Protein AF-F9EQH2-F1 (afdb_monomer)

pLDDT: mean 78.36, std 16.49, range [31.23, 98.19]

Nearest PDB structures (foldseek):
  2qlc-assembly5_E  TM=8.816E-01  e=2.006E-07  Chlorobaculum tepidum TLS
  6t76-assembly1_A  TM=4.252E-01  e=3.248E+00  Nostoc sp. PCC 7120 = FACHB-418
  5vfq-assembly1_Z  TM=2.505E-01  e=9.097E-01  Homo sapiens
  4pui-assembly2_B  TM=4.093E-01  e=9.823E+00  Arabidopsis thaliana

Secondary structure (DSSP, 8-state):
-HHHHHHHTT-GGGHHHHHHHHHHHS---------B--SHHHHHHHHHTT----SSEEEEEEE-TT-BEEEEEEEETTS-HHHHHHHH--TT--EEEEEEESS-GGGTT-HHHHHHHTT-EEEEEEEEEE-SSSS-EEEEEEETTEEEEEEEE--S-SSPPPPS-----TTTT-TT-GGGSTTHHHHHHHHHHHHHTT-BTTTTHHHHHHHHHHHHTT-SS-EEEEEEE-TTSBEEEEEEEEE--SS-----GGGGHHHHT-TT--EEEEEEE-TT---PPPHHHHHHHHHHHHHHHHTT-EEEEEEEEETTEEEEGGGT-HHHHHHHHHHHHHHHHTT-EETTT--B---PPPTT---EEEEHHHHHHTTPPBPTTPPPEEEEEEEEETTEEEEEEEEEEEGGGB---HHHHTTPPPPPP-----SSGGGSSS----

Foldseek 3Di:
DVVLVCVVVVPPVCVVVVVVLVVLLPLDPPPVVFQADPDPVSVVVVCLVFPADDQQKKWKFFAAPRRTGQWIDIDGQPDPLVVVCVRRDDLRGAEMEIEHAPDCPPPDCGNVVVCVVVRHHHPWYWHWFQDPVALWIWTFTDDPNDGPDIDIGHDPHRTRDHDDGDGPPPPPDDPPPCLPDPCSLVVLLVSLQVVQAFDAVQPCVSVNQSSLQSNAASDSWKWKKKQFAFPLRGGHGIDTQFIGGQPDTPRDLVSCVVVLPDPRTQAIEIEMEHNSQDQDDDPVNVVSVVVNQVVSVVSNHHHQWYWYHYSSTIDICLVPPPVNVVSSVVSVLCNQQQLADAQLPLEGWSFGADPVNARYKHFPVVCVVVVWDFAPPWDWDWIWDWDADPNDIDIDITIITGCVRIDDDPVNSVSTDHHDDPDPPPPPVVVVPDDDDD

Sequence (438 aa):
EELYQLVKNRDPSVKELLNYFKYAIKEKDISENKIKLASSKQIAEYLEKGNLPDKENISILILDSKLHILKDIQVHKNTPFPEVFKEFYSPKAVSYVATSAKENEFEKGNIRYKLDTLGYLCMSNFDVYSDRNSQNVVFEDIRNGMIEDTIKIDTTSSFLKPRKEKIINYELENKNDLVKMEGFDEFTKYITEKELVGLNVIKDEKKIKQLLKIGNQELNYENFKILKYDKGYNISKIVTIGQGGVNYAKVDPKHIYPHLLDEKLKGVILCHNHPSGSVSPSREDNLLTDAINKRAAFFNKEVLDHLIVGKEGVYKYSENDLIFMEEIRKAKEYLETHKTYNCLTGEPINIQNHSSGENRWIGKKDVERCGIEKIEGAKETIGEITYIENNKLYQKSVIYYNISDLKITKEMEQKFVPMKKREKTQEIEKSRGQGIGD

InterPro domains:
  IPR001405 Uncharacterised protein family UPF0758 [PTHR30471] (179-320)
  IPR020891 Uncharacterised protein family UPF0758, conserved site [PS01302] (272-277)
  IPR025657 RadC-like JAB domain [PF04002] (203-319)
  IPR037518 MPN domain [PS50249] (201-323)

Mean predicted aligned error: 16.01 Å

Radius of gyration: 31.52 Å; Cα contacts (8 Å, |Δi|>4): 755; chains: 1; bounding box: 94×51×91 Å

Structure (mmCIF, N/CA/C/O backbone):
data_AF-F9EQH2-F1
#
_entry.id   AF-F9EQH2-F1
#
loop_
_atom_site.group_PDB
_atom_site.id
_atom_site.type_symbol
_atom_site.label_atom_id
_atom_site.label_alt_id
_atom_site.label_comp_id
_atom_site.label_a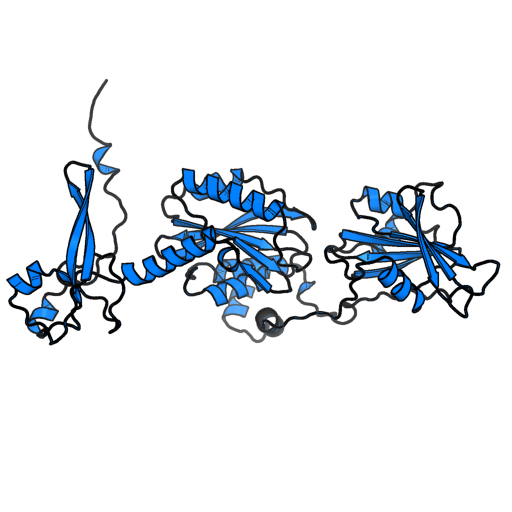sym_id
_atom_site.label_entity_id
_atom_site.label_seq_id
_atom_site.pdbx_PDB_ins_code
_atom_site.Cartn_x
_atom_site.Cartn_y
_atom_site.Cartn_z
_atom_site.occupancy
_atom_site.B_iso_or_equiv
_atom_site.auth_seq_id
_atom_site.auth_comp_id
_atom_site.auth_asym_id
_atom_site.auth_atom_id
_atom_site.pdbx_PDB_model_num
ATOM 1 N N . GLU A 1 1 ? 2.047 -22.766 -0.416 1.00 84.69 1 GLU A N 1
ATOM 2 C CA . GLU A 1 1 ? 1.665 -23.107 0.974 1.00 84.69 1 GLU A CA 1
ATOM 3 C C . GLU A 1 1 ? 2.797 -23.786 1.736 1.00 84.69 1 GLU A C 1
ATOM 5 O O . GLU A 1 1 ? 3.209 -23.253 2.753 1.00 84.69 1 GLU A O 1
ATOM 10 N N . GLU A 1 2 ? 3.360 -24.891 1.244 1.00 90.50 2 GLU A N 1
ATOM 11 C CA . GLU A 1 2 ? 4.506 -25.560 1.890 1.00 90.50 2 GLU A CA 1
ATOM 12 C C . GLU A 1 2 ? 5.681 -24.603 2.161 1.00 90.50 2 GLU A C 1
ATOM 14 O O . GLU A 1 2 ? 6.113 -24.461 3.303 1.00 90.50 2 GLU A O 1
ATOM 19 N N . LEU A 1 3 ? 6.098 -23.828 1.151 1.00 89.06 3 LEU A N 1
ATOM 20 C CA . LEU A 1 3 ? 7.135 -22.802 1.312 1.00 89.06 3 LEU A CA 1
ATOM 21 C C . LEU A 1 3 ? 6.769 -21.732 2.361 1.00 89.06 3 LEU A C 1
ATOM 23 O O . LEU A 1 3 ? 7.638 -21.244 3.080 1.00 89.06 3 LEU A O 1
ATOM 27 N N . TYR A 1 4 ? 5.480 -21.399 2.508 1.00 90.44 4 TYR A N 1
ATOM 28 C CA . TYR A 1 4 ? 5.020 -20.479 3.554 1.00 90.44 4 TYR A CA 1
ATOM 29 C C . TYR A 1 4 ? 5.198 -21.093 4.948 1.00 90.44 4 TYR A C 1
ATOM 31 O O . TYR A 1 4 ? 5.685 -20.412 5.850 1.00 90.44 4 TYR A O 1
ATOM 39 N N . GLN A 1 5 ? 4.885 -22.381 5.120 1.00 91.19 5 GLN A N 1
ATOM 40 C CA . GLN A 1 5 ? 5.104 -23.082 6.389 1.00 91.19 5 GLN A CA 1
ATOM 41 C C . GLN A 1 5 ? 6.594 -23.159 6.747 1.00 91.19 5 GLN A C 1
ATOM 43 O O . GLN A 1 5 ? 6.951 -22.900 7.895 1.00 91.19 5 GLN A O 1
ATOM 48 N N . LEU A 1 6 ? 7.475 -23.415 5.773 1.00 92.31 6 LEU A N 1
ATOM 49 C CA . LEU A 1 6 ? 8.930 -23.398 5.984 1.00 92.31 6 LEU A CA 1
ATOM 50 C C . LEU A 1 6 ? 9.423 -22.020 6.451 1.00 92.31 6 LEU A C 1
ATOM 52 O O . LEU A 1 6 ? 10.154 -21.923 7.437 1.00 92.31 6 LEU A O 1
ATOM 56 N N . VAL A 1 7 ? 8.971 -20.940 5.802 1.00 87.75 7 VAL A N 1
ATOM 57 C CA . VAL A 1 7 ? 9.297 -19.561 6.211 1.00 87.75 7 VAL A CA 1
ATOM 58 C C . VAL A 1 7 ? 8.781 -19.260 7.616 1.00 87.75 7 VAL A C 1
ATOM 60 O O . VAL A 1 7 ? 9.524 -18.729 8.446 1.00 87.75 7 VAL A O 1
ATOM 63 N N . LYS A 1 8 ? 7.532 -19.629 7.913 1.00 87.31 8 LYS A N 1
ATOM 64 C CA . LYS A 1 8 ? 6.900 -19.408 9.220 1.00 87.31 8 LYS A CA 1
ATOM 65 C C . LYS A 1 8 ? 7.630 -20.140 10.345 1.00 87.31 8 LYS A C 1
ATOM 67 O O . LYS A 1 8 ? 7.852 -19.563 11.409 1.00 87.31 8 LYS A O 1
ATOM 72 N N . ASN A 1 9 ? 8.063 -21.369 10.080 1.00 90.50 9 ASN A N 1
ATOM 73 C CA . ASN A 1 9 ? 8.816 -22.202 11.017 1.00 90.50 9 ASN A CA 1
ATOM 74 C C . ASN A 1 9 ? 10.314 -21.860 11.059 1.00 90.50 9 ASN A C 1
ATOM 76 O O . ASN A 1 9 ? 11.048 -22.440 11.854 1.00 90.50 9 ASN A O 1
ATOM 80 N N . ARG A 1 10 ? 10.761 -20.890 10.246 1.00 86.69 10 ARG A N 1
ATOM 81 C CA . ARG A 1 10 ? 12.164 -20.473 10.106 1.00 86.69 10 ARG A CA 1
ATOM 82 C C . ARG A 1 10 ? 13.095 -21.637 9.759 1.00 86.69 10 ARG A C 1
ATOM 84 O O . ARG A 1 10 ? 14.193 -21.737 10.307 1.00 86.69 10 ARG A O 1
ATOM 91 N N . ASP A 1 11 ? 12.643 -22.503 8.859 1.00 93.75 11 ASP A N 1
ATOM 92 C CA . ASP A 1 11 ? 13.391 -23.684 8.446 1.00 93.75 11 ASP A CA 1
ATOM 93 C C . ASP A 1 11 ? 14.763 -23.296 7.841 1.00 93.75 11 ASP A C 1
ATOM 95 O O . ASP A 1 11 ? 14.849 -22.324 7.078 1.00 93.75 11 ASP A O 1
ATOM 99 N N . PRO A 1 12 ? 15.858 -24.017 8.155 1.00 88.50 12 PRO A N 1
ATOM 100 C CA . PRO A 1 12 ? 17.179 -23.726 7.597 1.00 88.50 12 PRO A CA 1
ATOM 101 C C . PRO A 1 12 ? 17.237 -23.732 6.063 1.00 88.50 12 PRO A C 1
ATOM 103 O O . PRO A 1 12 ? 18.046 -22.994 5.495 1.00 88.50 12 PRO A O 1
ATOM 106 N N . SER A 1 13 ? 16.383 -24.512 5.391 1.00 89.75 13 SER A N 1
ATOM 107 C CA . SER A 1 13 ? 16.315 -24.594 3.922 1.00 89.75 13 SER A CA 1
ATOM 108 C C . SER A 1 13 ? 15.907 -23.277 3.255 1.00 89.75 13 SER A C 1
ATOM 110 O O . SER A 1 13 ? 16.295 -23.024 2.119 1.00 89.75 13 SER A O 1
ATOM 112 N N . VAL A 1 14 ? 15.197 -22.393 3.968 1.00 87.38 14 VAL A N 1
ATOM 113 C CA . VAL A 1 14 ? 14.729 -21.090 3.456 1.00 87.38 14 VAL A CA 1
ATOM 114 C C . VAL A 1 14 ? 15.528 -19.909 4.016 1.00 87.38 14 VAL A C 1
ATOM 116 O O . VAL A 1 14 ? 15.074 -18.762 4.000 1.00 87.38 14 VAL A O 1
ATOM 119 N N . LYS A 1 15 ? 16.739 -20.159 4.528 1.00 80.06 15 LYS A N 1
ATOM 120 C CA . LYS A 1 15 ? 17.591 -19.141 5.166 1.00 80.06 15 LYS A CA 1
ATOM 121 C C . LYS A 1 15 ? 17.845 -17.920 4.280 1.00 80.06 15 LYS A C 1
ATOM 123 O O . LYS A 1 15 ? 17.862 -16.800 4.788 1.00 80.06 15 LYS A O 1
ATOM 128 N N . GLU A 1 16 ? 18.042 -18.121 2.982 1.00 78.38 16 GLU A N 1
ATOM 129 C CA . GLU A 1 16 ? 18.294 -17.034 2.031 1.00 78.38 16 GLU A CA 1
ATOM 130 C C . GLU A 1 16 ? 17.077 -16.106 1.903 1.00 78.38 16 GLU A C 1
ATOM 132 O O . GLU A 1 16 ? 17.196 -14.890 2.044 1.00 78.38 16 GLU A O 1
ATOM 137 N N . LEU A 1 17 ? 15.883 -16.686 1.786 1.00 83.00 17 LEU A N 1
ATOM 138 C CA . LEU A 1 17 ? 14.613 -15.966 1.732 1.00 83.00 17 LEU A CA 1
ATOM 139 C C . LEU A 1 17 ? 14.307 -15.220 3.044 1.00 83.00 17 LEU A C 1
ATOM 141 O O . LEU A 1 17 ? 13.863 -14.073 3.033 1.00 83.00 17 LEU A O 1
ATOM 145 N N . LEU A 1 18 ? 14.623 -15.820 4.197 1.00 80.44 18 LEU A N 1
ATOM 146 C CA . LEU A 1 18 ? 14.528 -15.143 5.498 1.00 80.44 18 LEU A CA 1
ATOM 147 C C . LEU A 1 18 ? 15.495 -13.957 5.605 1.00 80.44 18 LEU A C 1
ATOM 149 O O . LEU A 1 18 ? 15.169 -12.945 6.231 1.00 80.44 18 LEU A O 1
ATOM 153 N N . ASN A 1 19 ? 16.689 -14.075 5.021 1.00 75.94 19 ASN A N 1
ATOM 154 C CA . ASN A 1 19 ? 17.643 -12.974 4.955 1.00 75.94 19 ASN A CA 1
ATOM 155 C C . ASN A 1 19 ? 17.144 -11.864 4.028 1.00 75.94 19 ASN A C 1
ATOM 157 O O . ASN A 1 19 ? 17.249 -10.699 4.411 1.00 75.94 19 ASN A O 1
ATOM 161 N N . TYR A 1 20 ? 16.537 -12.211 2.888 1.00 80.12 20 TYR A N 1
ATOM 162 C CA . TYR A 1 20 ? 15.863 -11.242 2.027 1.00 80.12 20 TYR A CA 1
ATOM 163 C C . TYR A 1 20 ? 14.779 -10.485 2.795 1.00 80.12 20 TYR A C 1
ATOM 165 O O . TYR A 1 20 ? 14.802 -9.260 2.805 1.00 80.12 20 TYR A O 1
ATOM 173 N N . PHE A 1 21 ? 13.888 -11.165 3.526 1.00 78.56 21 PHE A N 1
ATOM 174 C CA . PHE A 1 21 ? 12.864 -10.462 4.306 1.00 78.56 21 PHE A CA 1
ATOM 175 C C . PHE A 1 21 ? 13.478 -9.523 5.343 1.00 78.56 21 PHE A C 1
ATOM 177 O O . PHE A 1 21 ? 13.057 -8.377 5.450 1.00 78.56 21 PHE A O 1
ATOM 184 N N . LYS A 1 22 ? 14.527 -9.941 6.061 1.00 71.31 22 LYS A N 1
ATOM 185 C CA . LYS A 1 22 ? 15.245 -9.052 6.995 1.00 71.31 22 LYS A CA 1
ATOM 186 C C . LYS A 1 22 ? 15.863 -7.839 6.300 1.00 71.31 22 LYS A C 1
ATOM 188 O O . LYS A 1 22 ? 15.909 -6.766 6.896 1.00 71.31 22 LYS A O 1
ATOM 193 N N . TYR A 1 23 ? 16.371 -8.016 5.086 1.00 68.06 23 TYR A N 1
ATOM 194 C CA . TYR A 1 23 ? 16.925 -6.944 4.269 1.00 68.06 23 TYR A CA 1
ATOM 195 C C . TYR A 1 23 ? 15.829 -5.990 3.783 1.00 68.06 23 TYR A C 1
ATOM 197 O O . TYR A 1 23 ? 15.916 -4.800 4.059 1.00 68.06 23 TYR A O 1
ATOM 205 N N . ALA A 1 24 ? 14.758 -6.514 3.185 1.00 66.38 24 ALA A N 1
ATOM 206 C CA . ALA A 1 24 ? 13.597 -5.755 2.722 1.00 66.38 24 ALA A CA 1
ATOM 207 C C . ALA A 1 24 ? 12.906 -4.967 3.853 1.00 66.38 24 ALA A C 1
ATOM 209 O O . ALA A 1 24 ? 12.340 -3.903 3.611 1.00 66.38 24 ALA A O 1
ATOM 210 N N . ILE A 1 25 ? 12.967 -5.482 5.088 1.00 61.97 25 ILE A N 1
ATOM 211 C CA . ILE A 1 25 ? 12.426 -4.851 6.303 1.00 61.97 25 ILE A CA 1
ATOM 212 C C . ILE A 1 25 ? 13.333 -3.744 6.850 1.00 61.97 25 ILE A C 1
ATOM 214 O O . ILE A 1 25 ? 12.833 -2.829 7.508 1.00 61.97 25 ILE A O 1
ATOM 218 N N . LYS A 1 26 ? 14.654 -3.802 6.634 1.00 56.91 26 LYS A N 1
ATOM 219 C CA . LYS A 1 2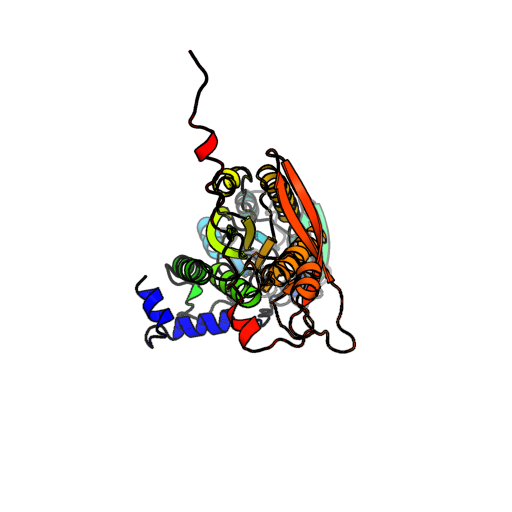6 ? 15.534 -2.708 7.059 1.00 56.91 26 LYS A CA 1
ATOM 220 C C . LYS A 1 26 ? 15.170 -1.483 6.222 1.00 56.91 26 LYS A C 1
ATOM 222 O O . LYS A 1 26 ? 15.470 -1.439 5.037 1.00 56.91 26 LYS A O 1
ATOM 227 N N . GLU A 1 27 ? 14.546 -0.492 6.863 1.00 47.72 27 GLU A N 1
ATOM 228 C CA . GLU A 1 27 ? 14.234 0.853 6.345 1.00 47.72 27 GLU A CA 1
ATOM 229 C C . GLU A 1 27 ? 15.502 1.664 6.014 1.00 47.72 27 GLU A C 1
ATOM 231 O O . GLU A 1 27 ? 15.629 2.831 6.372 1.00 47.72 27 GLU A O 1
ATOM 236 N N . LYS A 1 28 ? 16.500 1.050 5.381 1.00 39.03 28 LYS A N 1
ATOM 237 C CA . LYS A 1 28 ? 17.622 1.788 4.833 1.00 39.03 28 LYS A CA 1
ATOM 238 C C . LYS A 1 28 ? 17.3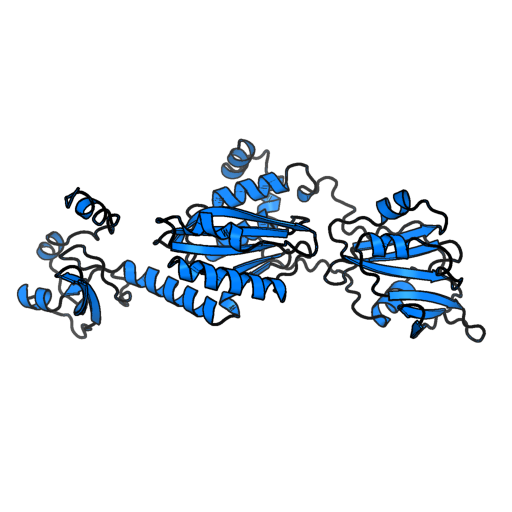11 2.106 3.389 1.00 39.03 28 LYS A C 1
ATOM 240 O O . LYS A 1 28 ? 17.121 1.194 2.589 1.00 39.03 28 LYS A O 1
ATOM 245 N N . ASP A 1 29 ? 17.303 3.407 3.112 1.00 39.97 29 ASP A N 1
ATOM 246 C CA . ASP A 1 29 ? 17.644 3.976 1.820 1.00 39.97 29 ASP A CA 1
ATOM 247 C C . ASP A 1 29 ? 18.804 3.182 1.243 1.00 39.97 29 ASP A C 1
ATOM 249 O O . ASP A 1 29 ? 19.972 3.348 1.601 1.00 39.97 29 ASP A O 1
ATOM 253 N N . ILE A 1 30 ? 18.462 2.292 0.331 1.00 42.34 30 ILE A N 1
ATOM 254 C CA . ILE A 1 30 ? 19.373 1.958 -0.734 1.00 42.34 30 ILE A CA 1
ATOM 255 C C . ILE A 1 30 ? 19.048 3.019 -1.764 1.00 42.34 30 ILE A C 1
ATOM 257 O O . ILE A 1 30 ? 18.376 2.771 -2.763 1.00 42.34 30 ILE A O 1
ATOM 261 N N . SER A 1 31 ? 19.528 4.235 -1.497 1.00 40.59 31 SER A N 1
ATOM 262 C CA . SER A 1 31 ? 19.995 5.055 -2.594 1.00 40.59 31 SER A CA 1
ATOM 263 C C . SER A 1 31 ? 21.130 4.237 -3.212 1.00 40.59 31 SER A C 1
ATOM 265 O O . SER A 1 31 ? 22.305 4.383 -2.872 1.00 40.59 31 SER A O 1
ATOM 267 N N . GLU A 1 32 ? 20.776 3.281 -4.073 1.00 46.69 32 GLU A N 1
ATOM 268 C CA . GLU A 1 32 ? 21.669 2.876 -5.143 1.00 46.69 32 GLU A CA 1
ATOM 269 C C . GLU A 1 32 ? 22.163 4.216 -5.693 1.00 46.69 32 GLU A C 1
ATOM 271 O O . GLU A 1 32 ? 21.334 5.083 -5.978 1.00 46.69 32 GLU A O 1
ATOM 276 N N . ASN A 1 33 ? 23.479 4.456 -5.678 1.00 46.72 33 ASN A N 1
ATOM 277 C CA . ASN A 1 33 ? 24.100 5.656 -6.242 1.00 46.72 33 ASN A CA 1
ATOM 278 C C . ASN A 1 33 ? 23.807 5.664 -7.750 1.00 46.72 33 ASN A C 1
ATOM 280 O O . ASN A 1 33 ? 24.670 5.352 -8.573 1.00 46.72 33 ASN A O 1
ATOM 284 N N . LYS A 1 34 ? 22.550 5.916 -8.101 1.00 59.28 34 LYS A N 1
ATOM 285 C CA . LYS A 1 34 ? 22.014 5.919 -9.441 1.00 59.28 34 LYS A CA 1
ATOM 286 C C . LYS A 1 34 ? 22.298 7.286 -10.000 1.00 59.28 34 LYS A C 1
ATOM 288 O O . LYS A 1 34 ? 21.930 8.309 -9.425 1.00 59.28 34 LYS A O 1
ATOM 293 N N . ILE A 1 35 ? 22.972 7.292 -11.134 1.00 68.31 35 ILE A N 1
ATOM 294 C CA . ILE A 1 35 ? 23.240 8.516 -11.866 1.00 68.31 35 ILE A CA 1
ATOM 295 C C . ILE A 1 35 ? 21.895 8.999 -12.411 1.00 68.31 35 ILE A C 1
ATOM 297 O O . ILE A 1 35 ? 21.304 8.344 -13.268 1.00 68.31 35 ILE A O 1
ATOM 301 N N . LYS A 1 36 ? 21.392 10.110 -11.865 1.00 80.50 36 LYS A N 1
ATOM 302 C CA . LYS A 1 36 ? 20.182 10.785 -12.339 1.00 80.50 36 LYS A CA 1
ATOM 303 C C . LYS A 1 36 ? 20.554 11.804 -13.411 1.00 80.50 36 LYS A C 1
ATOM 305 O O . LYS A 1 36 ? 21.340 12.713 -13.146 1.00 80.50 36 LYS A O 1
ATOM 310 N N . LEU A 1 37 ? 19.965 11.671 -14.592 1.00 81.19 37 LEU A N 1
ATOM 311 C CA . LEU A 1 37 ? 20.198 12.542 -15.741 1.00 81.19 37 LEU A CA 1
ATOM 312 C C . LEU A 1 37 ? 18.971 13.429 -15.985 1.00 81.19 37 LEU A C 1
ATOM 314 O O . LEU A 1 37 ? 18.091 13.090 -16.769 1.00 81.19 37 LEU A O 1
ATOM 318 N N . ALA A 1 38 ? 18.885 14.559 -15.279 1.00 78.19 38 ALA A N 1
ATOM 319 C CA . ALA A 1 38 ? 17.713 15.440 -15.303 1.00 78.19 38 ALA A CA 1
ATOM 320 C C . ALA A 1 38 ? 17.856 16.661 -16.229 1.00 78.19 38 ALA A C 1
ATOM 322 O O . ALA A 1 38 ? 16.900 17.417 -16.387 1.00 78.19 38 ALA A O 1
ATOM 323 N N . SER A 1 39 ? 19.031 16.881 -16.826 1.00 80.12 39 SER A N 1
ATOM 324 C CA . SER A 1 39 ? 19.267 17.983 -17.765 1.00 80.12 39 SER A CA 1
ATOM 325 C C . SER A 1 39 ? 20.188 17.578 -18.911 1.00 80.12 39 SER A C 1
ATOM 327 O O . SER A 1 39 ? 21.057 16.720 -18.738 1.00 80.12 39 SER A O 1
ATOM 329 N N . SER A 1 40 ? 20.045 18.254 -20.056 1.00 75.38 40 SER A N 1
ATOM 330 C CA . SER A 1 40 ? 20.904 18.075 -21.234 1.00 75.38 40 SER A CA 1
ATOM 331 C C . SER A 1 40 ? 22.390 18.227 -20.884 1.00 75.38 40 SER A C 1
ATOM 333 O O . SER A 1 40 ? 23.213 17.445 -21.348 1.00 75.38 40 SER A O 1
ATOM 335 N N . LYS A 1 41 ? 22.733 19.128 -19.951 1.00 77.38 41 LYS A N 1
ATOM 336 C CA . LYS A 1 41 ? 24.098 19.289 -19.426 1.00 77.38 41 LYS A CA 1
ATOM 337 C C . LYS A 1 41 ? 24.603 18.063 -18.656 1.00 77.38 41 LYS A C 1
ATOM 339 O O . LYS A 1 41 ? 25.709 17.607 -18.915 1.00 77.38 41 LYS A O 1
ATOM 344 N N . GLN A 1 42 ? 23.805 17.507 -17.740 1.00 80.88 42 GLN A N 1
ATOM 345 C CA . GLN A 1 42 ? 24.188 16.298 -16.992 1.00 80.88 42 GLN A CA 1
ATOM 346 C C . GLN A 1 42 ? 24.373 15.091 -17.915 1.00 80.88 42 GLN A C 1
ATOM 348 O O . GLN A 1 42 ? 25.270 14.277 -17.699 1.00 80.88 42 GLN A O 1
ATOM 353 N N . ILE A 1 43 ? 23.524 14.981 -18.939 1.00 79.44 43 ILE A N 1
ATOM 354 C CA . ILE A 1 43 ? 23.628 13.937 -19.958 1.00 79.44 43 ILE A CA 1
ATOM 355 C C . ILE A 1 43 ? 24.935 14.097 -20.743 1.00 79.44 43 ILE A C 1
ATOM 357 O O . ILE A 1 43 ? 25.693 13.139 -20.871 1.00 79.44 43 ILE A O 1
ATOM 361 N N . ALA A 1 44 ? 25.234 15.311 -21.203 1.00 74.62 44 ALA A N 1
ATOM 362 C CA . ALA A 1 44 ? 26.442 15.612 -21.961 1.00 74.62 44 ALA A CA 1
ATOM 363 C C . ALA A 1 44 ? 27.727 15.361 -21.137 1.00 74.62 44 ALA A C 1
ATOM 365 O O . ALA A 1 44 ? 28.633 14.680 -21.614 1.00 74.62 44 ALA A O 1
ATOM 366 N N . GLU A 1 45 ? 27.767 15.786 -19.867 1.00 77.31 45 GLU A N 1
ATOM 367 C CA . GLU A 1 45 ? 28.868 15.500 -18.925 1.00 77.31 45 GLU A CA 1
ATOM 368 C C . GLU A 1 45 ? 29.054 13.994 -18.657 1.00 77.31 45 GLU A C 1
ATOM 370 O O . GLU A 1 45 ? 30.163 13.531 -18.376 1.00 77.31 45 GLU A O 1
ATOM 375 N N . TYR A 1 46 ? 27.971 13.212 -18.692 1.00 78.62 46 TYR A N 1
ATOM 376 C CA . TYR A 1 46 ? 28.042 11.759 -18.557 1.00 78.62 46 TYR A CA 1
ATOM 377 C C . TYR A 1 46 ? 28.617 11.107 -19.826 1.00 78.62 46 TYR A C 1
ATOM 379 O O . TYR A 1 46 ? 29.510 10.262 -19.726 1.00 78.62 46 TYR A O 1
ATOM 387 N N . LEU A 1 47 ? 28.157 11.532 -21.007 1.00 74.62 47 LEU A N 1
ATOM 388 C CA . LEU A 1 47 ? 28.617 11.031 -22.308 1.00 74.62 47 LEU A CA 1
ATOM 389 C C . LEU A 1 47 ? 30.095 11.377 -22.573 1.00 74.62 47 LEU A C 1
ATOM 391 O O . LEU A 1 47 ? 30.846 10.535 -23.074 1.00 74.62 47 LEU A O 1
ATOM 395 N N . GLU A 1 48 ? 30.543 12.565 -22.155 1.00 70.12 48 GLU A N 1
ATOM 396 C CA . GLU A 1 48 ? 31.944 13.011 -22.230 1.00 70.12 48 GLU A CA 1
ATOM 397 C C . GLU A 1 48 ? 32.909 12.068 -21.499 1.00 70.12 48 GLU A C 1
ATOM 399 O O . GLU A 1 48 ? 34.025 11.825 -21.957 1.00 70.12 48 GLU A O 1
ATOM 404 N N . LYS A 1 49 ? 32.484 11.470 -20.380 1.00 67.75 49 LYS A N 1
ATOM 405 C CA . LYS A 1 49 ? 33.341 10.609 -19.545 1.00 67.75 49 LYS A CA 1
ATOM 406 C C . LYS A 1 49 ? 33.646 9.236 -20.159 1.00 67.75 49 LYS A C 1
ATOM 408 O O . LYS A 1 49 ? 34.302 8.421 -19.505 1.00 67.75 49 LYS A O 1
ATOM 413 N N . GLY A 1 50 ? 33.224 8.972 -21.398 1.00 61.44 50 GLY A N 1
ATOM 414 C CA . GLY A 1 50 ? 33.712 7.827 -22.173 1.00 61.44 50 GLY A CA 1
ATOM 415 C C . GLY A 1 50 ? 32.674 7.076 -23.000 1.00 61.44 50 GLY A C 1
ATOM 416 O O . GLY A 1 50 ? 32.870 5.879 -23.207 1.00 61.44 50 GLY A O 1
ATOM 417 N N . ASN A 1 51 ? 31.591 7.724 -23.442 1.00 61.38 51 ASN A N 1
ATOM 418 C CA . ASN A 1 51 ? 30.510 7.063 -24.176 1.00 61.38 51 ASN A CA 1
ATOM 419 C C . ASN A 1 51 ? 30.028 7.857 -25.403 1.00 61.38 51 ASN A C 1
ATOM 421 O O . ASN A 1 51 ? 28.837 8.099 -25.591 1.00 61.38 51 ASN A O 1
ATOM 425 N N . LEU A 1 52 ? 30.971 8.280 -26.241 1.00 69.44 52 LEU A N 1
ATOM 426 C CA . LEU A 1 52 ? 30.642 8.872 -27.532 1.00 69.44 52 LEU A CA 1
ATOM 427 C C . LEU A 1 52 ? 30.499 7.772 -28.597 1.00 69.44 52 LEU A C 1
ATOM 429 O O . LEU A 1 52 ? 31.371 6.902 -28.683 1.00 69.44 52 LEU A O 1
ATOM 433 N N . PRO A 1 53 ? 29.430 7.790 -29.411 1.00 71.44 53 PRO A N 1
ATOM 434 C CA . PRO A 1 53 ? 29.331 6.924 -30.576 1.00 71.44 53 PRO A CA 1
ATOM 435 C C . PRO A 1 53 ? 30.360 7.307 -31.639 1.00 71.44 53 PRO A C 1
ATOM 437 O O . PRO A 1 53 ? 30.692 8.481 -31.819 1.00 71.44 53 PRO A O 1
ATOM 440 N N . ASP A 1 54 ? 30.852 6.304 -32.365 1.00 71.56 54 ASP A N 1
ATOM 441 C CA . ASP A 1 54 ? 31.535 6.537 -33.634 1.00 71.56 54 ASP A CA 1
ATOM 442 C C . ASP A 1 54 ? 30.510 6.755 -34.767 1.00 71.56 54 ASP A C 1
ATOM 444 O O . ASP A 1 54 ? 29.308 6.898 -34.538 1.00 71.56 54 ASP A O 1
ATOM 448 N N . LYS A 1 55 ? 30.977 6.803 -36.018 1.00 72.50 55 LYS A N 1
ATOM 449 C CA . LYS A 1 55 ? 30.101 7.039 -37.175 1.00 72.50 55 LYS A CA 1
ATOM 450 C C . LYS A 1 55 ? 29.140 5.892 -37.481 1.00 72.50 55 LYS A C 1
ATOM 452 O O . LYS A 1 55 ? 28.109 6.135 -38.102 1.00 72.50 55 LYS A O 1
ATOM 457 N N . GLU A 1 56 ? 29.452 4.677 -37.052 1.00 74.62 56 GLU A N 1
ATOM 458 C CA . GLU A 1 56 ? 28.714 3.459 -37.399 1.00 74.62 56 GLU A CA 1
ATOM 459 C C . GLU A 1 56 ? 27.777 3.000 -36.275 1.00 74.62 56 GLU A C 1
ATOM 461 O O . GLU A 1 56 ? 26.940 2.119 -36.480 1.00 74.62 56 GLU A O 1
ATOM 466 N N . ASN A 1 57 ? 27.894 3.596 -35.088 1.00 78.56 57 ASN A N 1
ATOM 467 C CA . ASN A 1 57 ? 27.158 3.201 -33.897 1.00 78.56 57 ASN A CA 1
ATOM 468 C C . ASN A 1 57 ? 26.226 4.304 -33.377 1.00 78.56 57 ASN A C 1
ATOM 470 O O . ASN A 1 57 ? 26.399 5.492 -33.643 1.00 78.56 57 ASN A O 1
ATOM 474 N N . ILE A 1 58 ? 25.233 3.880 -32.600 1.00 81.19 58 ILE A N 1
ATOM 475 C CA . ILE A 1 58 ? 24.328 4.729 -31.827 1.00 81.19 58 ILE A CA 1
ATOM 476 C C . ILE A 1 58 ? 24.485 4.332 -30.364 1.00 81.19 58 ILE A C 1
ATOM 478 O O . ILE A 1 58 ? 24.413 3.144 -30.036 1.00 81.19 58 ILE A O 1
ATOM 482 N N . SER A 1 59 ? 24.682 5.314 -29.489 1.00 84.12 59 SER A N 1
ATOM 483 C CA . SER A 1 59 ? 24.645 5.110 -28.040 1.00 84.12 59 SER A CA 1
ATOM 484 C C . SER A 1 59 ? 23.237 5.401 -27.522 1.00 84.12 59 SER A C 1
ATOM 486 O O . SER A 1 59 ? 22.629 6.408 -27.891 1.00 84.12 59 SER A O 1
ATOM 488 N N . ILE A 1 60 ? 22.707 4.517 -26.680 1.00 87.12 60 ILE A N 1
ATOM 489 C CA . ILE A 1 60 ? 21.371 4.632 -26.095 1.00 87.12 60 ILE A CA 1
ATOM 490 C C . ILE A 1 60 ? 21.487 4.493 -24.578 1.00 87.12 60 ILE A C 1
ATOM 492 O O . ILE A 1 60 ? 21.850 3.434 -24.063 1.00 87.12 60 ILE A O 1
ATOM 496 N N . LEU A 1 61 ? 21.137 5.559 -23.860 1.00 87.88 61 LEU A N 1
ATOM 497 C CA . LEU A 1 61 ? 20.968 5.523 -22.409 1.00 87.88 61 LEU A CA 1
ATOM 498 C C . LEU A 1 61 ? 19.509 5.211 -22.105 1.00 87.88 61 LEU A C 1
ATOM 500 O O . LEU A 1 61 ? 18.627 5.975 -22.486 1.00 87.88 61 LEU A O 1
ATOM 504 N N . ILE A 1 62 ? 19.248 4.108 -21.416 1.00 88.12 62 ILE A N 1
ATOM 505 C CA . ILE A 1 62 ? 17.901 3.684 -21.025 1.00 88.12 62 ILE A CA 1
ATOM 506 C C . ILE A 1 62 ? 17.644 4.149 -19.599 1.00 88.12 62 ILE A C 1
ATOM 508 O O . ILE A 1 62 ? 18.469 3.910 -18.715 1.00 88.12 62 ILE A O 1
ATOM 512 N N . LEU A 1 63 ? 16.503 4.795 -19.374 1.00 85.06 63 LEU A N 1
ATOM 513 C CA . LEU A 1 63 ? 16.189 5.493 -18.134 1.00 85.06 63 LEU A CA 1
ATOM 514 C C . LEU A 1 63 ? 14.890 4.983 -17.495 1.00 85.06 63 LEU A C 1
ATOM 516 O O . LEU A 1 63 ? 13.931 4.620 -18.186 1.00 85.06 63 LEU A O 1
ATOM 520 N N . ASP A 1 64 ? 14.854 4.974 -16.162 1.00 76.19 64 ASP A N 1
ATOM 521 C CA . ASP A 1 64 ? 13.619 4.760 -15.398 1.00 76.19 64 ASP A CA 1
ATOM 522 C C . ASP A 1 64 ? 12.758 6.037 -15.321 1.00 76.19 64 ASP A C 1
ATOM 524 O O . ASP A 1 64 ? 13.152 7.113 -15.774 1.00 76.19 64 ASP A O 1
ATOM 528 N N . SER A 1 65 ? 11.577 5.949 -14.701 1.00 74.44 65 SER A N 1
ATOM 529 C CA . SER A 1 65 ? 10.671 7.103 -14.558 1.00 74.44 65 SER A CA 1
ATOM 530 C C . SER A 1 65 ? 11.242 8.255 -13.710 1.00 74.44 65 SER A C 1
ATOM 532 O O . SER A 1 65 ? 10.652 9.334 -13.671 1.00 74.44 65 SER A O 1
ATOM 534 N N . LYS A 1 66 ? 12.351 8.039 -12.990 1.00 70.81 66 LYS A N 1
ATOM 535 C CA . LYS A 1 66 ? 13.062 9.050 -12.192 1.00 70.81 66 LYS A CA 1
ATOM 536 C C . LYS A 1 66 ? 14.298 9.593 -12.902 1.00 70.81 66 LYS A C 1
ATOM 538 O O . LYS A 1 66 ? 15.002 10.420 -12.318 1.00 70.81 66 LYS A O 1
ATOM 543 N N . LEU A 1 67 ? 14.527 9.183 -14.149 1.00 79.62 67 LEU A N 1
ATOM 544 C CA . LEU A 1 67 ? 15.666 9.566 -14.978 1.00 79.62 67 LEU A CA 1
ATOM 545 C C . LEU A 1 67 ? 16.995 8.967 -14.502 1.00 79.62 67 LEU A C 1
ATOM 547 O O . LEU A 1 67 ? 18.057 9.541 -14.746 1.00 79.62 67 LEU A O 1
ATOM 551 N N . HIS A 1 68 ? 16.958 7.830 -13.805 1.00 80.50 68 HIS A N 1
ATOM 552 C CA . HIS A 1 68 ? 18.166 7.076 -13.493 1.00 80.50 68 HIS A CA 1
ATOM 553 C C . HIS A 1 68 ? 18.582 6.186 -14.657 1.00 80.50 68 HIS A C 1
ATOM 555 O O . HIS A 1 68 ? 17.734 5.534 -15.264 1.00 80.50 68 HIS A O 1
ATOM 561 N N . ILE A 1 69 ? 19.890 6.089 -14.905 1.00 79.12 69 ILE A N 1
ATOM 562 C CA . ILE A 1 69 ? 20.445 5.176 -15.913 1.00 79.12 69 ILE A CA 1
ATOM 563 C C . ILE A 1 69 ? 20.218 3.722 -15.482 1.00 79.12 69 ILE A C 1
ATOM 565 O O . ILE A 1 69 ? 20.774 3.267 -14.483 1.00 79.12 69 ILE A O 1
ATOM 569 N N . LEU A 1 70 ? 19.405 3.001 -16.254 1.00 72.06 70 LEU A N 1
ATOM 570 C CA . LEU A 1 70 ? 19.180 1.560 -16.132 1.00 72.06 70 LEU A CA 1
ATOM 571 C C . LEU A 1 70 ? 20.204 0.769 -16.939 1.00 72.06 70 LEU A C 1
ATOM 573 O O . LEU A 1 70 ? 20.726 -0.236 -16.468 1.00 72.06 70 LEU A O 1
ATOM 577 N N . LYS A 1 71 ? 20.454 1.212 -18.171 1.00 79.88 71 LYS A N 1
ATOM 578 C CA . LYS A 1 71 ? 21.390 0.590 -19.103 1.00 79.88 71 LYS A CA 1
ATOM 579 C C . LYS A 1 71 ? 22.025 1.661 -19.978 1.00 79.88 71 LYS A C 1
ATOM 581 O O . LYS A 1 71 ? 21.425 2.697 -20.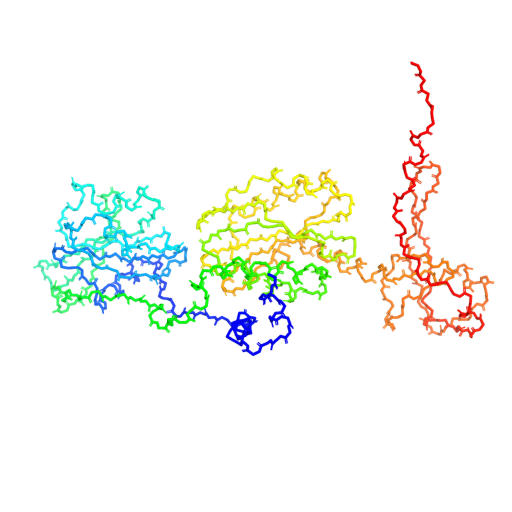253 1.00 79.88 71 LYS A O 1
ATOM 586 N N . ASP A 1 72 ? 23.231 1.362 -20.421 1.00 83.19 72 ASP A N 1
ATOM 587 C CA . ASP A 1 72 ? 24.016 2.166 -21.340 1.00 83.19 72 ASP A CA 1
ATOM 588 C C . ASP A 1 72 ? 24.512 1.214 -22.431 1.00 83.19 72 ASP A C 1
ATOM 590 O O . ASP A 1 72 ? 25.328 0.330 -22.159 1.00 83.19 72 ASP A O 1
ATOM 594 N N . ILE A 1 73 ? 23.915 1.297 -23.619 1.00 80.88 73 ILE A N 1
ATOM 595 C CA . ILE A 1 73 ? 24.186 0.366 -24.717 1.00 80.88 73 ILE A CA 1
ATOM 596 C C . ILE A 1 73 ? 24.688 1.119 -25.940 1.00 80.88 73 ILE A C 1
ATOM 598 O O . ILE A 1 73 ? 24.321 2.268 -26.180 1.00 80.88 73 ILE A O 1
ATOM 602 N N . GLN A 1 74 ? 25.493 0.439 -26.747 1.00 81.56 74 GLN A N 1
ATOM 603 C CA . GLN A 1 74 ? 25.952 0.939 -28.032 1.00 81.56 74 GLN A CA 1
ATOM 604 C C . GLN A 1 74 ? 25.664 -0.121 -29.087 1.00 81.56 74 GLN A C 1
ATOM 606 O O . GLN A 1 74 ? 26.063 -1.274 -28.935 1.00 81.56 74 GLN A O 1
ATOM 611 N N . VAL A 1 75 ? 24.941 0.264 -30.133 1.00 80.12 75 VAL A N 1
ATOM 612 C CA . VAL A 1 75 ? 24.499 -0.648 -31.190 1.00 80.12 75 VAL A CA 1
ATOM 613 C C . VAL A 1 75 ? 24.910 -0.117 -32.552 1.00 80.12 75 VAL A C 1
ATOM 615 O O . VAL A 1 75 ? 24.833 1.082 -32.815 1.00 80.12 75 VAL A O 1
ATOM 618 N N . HIS A 1 76 ? 25.312 -1.019 -33.441 1.00 81.62 76 HIS A N 1
ATOM 619 C CA . HIS A 1 76 ? 25.637 -0.660 -34.816 1.00 81.62 76 HIS A CA 1
ATOM 620 C C . HIS A 1 76 ? 24.362 -0.223 -35.556 1.00 81.62 76 HIS A C 1
ATOM 622 O O . HIS A 1 76 ? 23.329 -0.888 -35.424 1.00 81.62 76 HIS A O 1
ATOM 628 N N . LYS A 1 77 ? 24.423 0.832 -36.379 1.00 78.00 77 LYS A N 1
ATOM 629 C CA . LYS A 1 77 ? 23.269 1.418 -37.101 1.00 78.00 77 LYS A CA 1
ATOM 630 C C . LYS A 1 77 ? 22.486 0.400 -37.943 1.00 78.00 77 LYS A C 1
ATOM 632 O O . LYS A 1 77 ? 21.268 0.475 -38.049 1.00 78.00 77 LYS A O 1
ATOM 637 N N . ASN A 1 78 ? 23.185 -0.592 -38.498 1.00 79.38 78 ASN A N 1
ATOM 638 C CA . ASN A 1 78 ? 22.594 -1.670 -39.308 1.00 79.38 78 ASN A CA 1
ATOM 639 C C . ASN A 1 78 ? 22.068 -2.877 -38.504 1.00 79.38 78 ASN A C 1
ATOM 641 O O . ASN A 1 78 ? 21.627 -3.860 -39.104 1.00 79.38 78 ASN A O 1
ATOM 645 N N . THR A 1 79 ? 22.134 -2.856 -37.170 1.00 81.81 79 THR A N 1
ATOM 646 C CA . THR A 1 79 ? 21.670 -3.979 -36.342 1.00 81.81 79 THR A CA 1
ATOM 647 C C . THR A 1 79 ? 20.153 -4.151 -36.490 1.00 81.81 79 THR A C 1
ATOM 649 O O . THR A 1 79 ? 19.411 -3.172 -36.354 1.00 81.81 79 THR A O 1
ATOM 652 N N . PRO A 1 80 ? 19.643 -5.373 -36.742 1.00 84.12 80 PRO A N 1
ATOM 653 C CA . PRO A 1 80 ? 18.207 -5.617 -36.771 1.00 84.12 80 PRO A CA 1
ATOM 654 C C . PRO A 1 80 ? 17.543 -5.192 -35.460 1.00 84.12 80 PRO A C 1
ATOM 656 O O . PRO A 1 80 ? 18.011 -5.522 -34.372 1.00 84.12 80 PRO A O 1
ATOM 659 N N . PHE A 1 81 ? 16.410 -4.496 -35.565 1.00 85.44 81 PHE A N 1
ATOM 660 C CA . PHE A 1 81 ? 15.728 -3.939 -34.396 1.00 85.44 81 PHE A CA 1
ATOM 661 C C . PHE A 1 81 ? 15.404 -4.956 -33.284 1.00 85.44 81 PHE A C 1
ATOM 663 O O . PHE A 1 81 ? 15.542 -4.574 -32.130 1.00 85.44 81 PHE A O 1
ATOM 670 N N . PRO A 1 82 ? 15.022 -6.224 -33.551 1.00 82.50 82 PRO A N 1
ATOM 671 C CA . PRO A 1 82 ? 14.806 -7.196 -32.476 1.00 82.50 82 PRO A CA 1
ATOM 672 C C . PRO A 1 82 ? 16.034 -7.423 -31.582 1.00 82.50 82 PRO A C 1
ATOM 674 O O . PRO A 1 82 ? 15.883 -7.531 -30.368 1.00 82.50 82 PRO A O 1
ATOM 677 N N . GLU A 1 83 ? 17.239 -7.434 -32.157 1.00 78.75 83 GLU A N 1
ATOM 678 C CA . GLU A 1 83 ? 18.487 -7.576 -31.393 1.00 78.75 83 GLU A CA 1
ATOM 679 C C . GLU A 1 83 ? 18.796 -6.296 -30.610 1.00 78.75 83 GLU A C 1
ATOM 681 O O . GLU A 1 83 ? 19.123 -6.353 -29.429 1.00 78.75 83 GLU A O 1
ATOM 686 N N . VAL A 1 84 ? 18.573 -5.126 -31.222 1.00 83.25 84 VAL A N 1
ATOM 687 C CA . VAL A 1 84 ? 18.659 -3.836 -30.514 1.00 83.25 84 VAL A CA 1
ATOM 688 C C . VAL A 1 84 ? 17.686 -3.798 -29.335 1.00 83.25 84 VAL A C 1
ATOM 690 O O . VAL A 1 84 ? 18.045 -3.364 -28.243 1.00 83.25 84 VAL A O 1
ATOM 693 N N . PHE A 1 85 ? 16.455 -4.271 -29.534 1.00 86.44 85 PHE A N 1
ATOM 694 C CA . PHE A 1 85 ? 15.423 -4.251 -28.507 1.00 86.44 85 PHE A CA 1
ATOM 695 C C . PHE A 1 85 ? 15.730 -5.217 -27.364 1.00 86.44 85 PHE A C 1
ATOM 697 O O . PHE A 1 85 ? 15.425 -4.912 -26.218 1.00 86.44 85 PHE A O 1
ATOM 704 N N . LYS A 1 86 ? 16.369 -6.354 -27.645 1.00 79.81 86 LYS A N 1
ATOM 705 C CA . LYS A 1 86 ? 16.817 -7.300 -26.619 1.00 79.81 86 LYS A CA 1
ATOM 706 C C . LYS A 1 86 ? 17.831 -6.664 -25.664 1.00 79.81 86 LYS A C 1
ATOM 708 O O . LYS A 1 86 ? 17.706 -6.832 -24.450 1.00 79.81 86 LYS A O 1
ATOM 713 N N . GLU A 1 87 ? 18.769 -5.883 -26.195 1.00 80.00 87 GLU A N 1
ATOM 714 C CA . GLU A 1 87 ? 19.724 -5.122 -25.383 1.00 80.00 87 GLU A CA 1
ATOM 715 C C . GLU A 1 87 ? 19.048 -3.942 -24.667 1.00 80.00 87 GLU A C 1
ATOM 717 O O . GLU A 1 87 ? 19.283 -3.709 -23.476 1.00 80.00 87 GLU A O 1
ATOM 722 N N . PHE A 1 88 ? 18.133 -3.249 -25.351 1.00 86.00 88 PHE A N 1
ATOM 723 C CA . PHE A 1 88 ? 17.382 -2.111 -24.815 1.00 86.00 88 PHE A CA 1
ATOM 724 C C . PHE A 1 88 ? 16.433 -2.488 -23.670 1.00 86.00 88 PHE A C 1
ATOM 726 O O . PHE A 1 88 ? 16.333 -1.766 -22.676 1.00 86.00 88 PHE A O 1
ATOM 733 N N . TYR A 1 89 ? 15.724 -3.612 -23.795 1.00 82.25 89 TYR A N 1
ATOM 734 C CA . TYR A 1 89 ? 14.571 -3.939 -22.964 1.00 82.25 89 TYR A CA 1
ATOM 735 C C . TYR A 1 89 ? 14.930 -3.993 -21.479 1.00 82.25 89 TYR A C 1
ATOM 737 O O . TYR A 1 89 ? 15.840 -4.707 -21.045 1.00 82.25 89 TYR A O 1
ATOM 745 N N . SER A 1 90 ? 14.168 -3.249 -20.686 1.00 77.94 90 SER A N 1
ATOM 746 C CA . SER A 1 90 ? 14.127 -3.358 -19.235 1.00 77.94 90 SER A CA 1
ATOM 747 C C . SER A 1 90 ? 12.683 -3.144 -18.784 1.00 77.94 90 SER A C 1
ATOM 749 O O . SER A 1 90 ? 12.052 -2.195 -19.255 1.00 77.94 90 SER A O 1
ATOM 751 N N . PRO A 1 91 ? 12.151 -3.957 -17.853 1.00 63.00 91 PRO A N 1
ATOM 752 C CA . PRO A 1 91 ? 10.798 -3.770 -17.332 1.00 63.00 91 PRO A CA 1
ATOM 753 C C . PRO A 1 91 ? 10.570 -2.410 -16.660 1.00 63.00 91 PRO A C 1
ATOM 755 O O . PRO A 1 91 ? 9.432 -2.017 -16.466 1.00 63.00 91 PRO A O 1
ATOM 758 N N . LYS A 1 92 ? 11.634 -1.691 -16.285 1.00 65.19 92 LYS A N 1
ATOM 759 C CA . LYS A 1 92 ? 11.556 -0.368 -15.642 1.00 65.19 92 LYS A CA 1
ATOM 760 C C . LYS A 1 92 ? 11.836 0.785 -16.604 1.00 65.19 92 LYS A C 1
ATOM 762 O O . LYS A 1 92 ? 11.798 1.935 -16.176 1.00 65.19 92 LYS A O 1
ATOM 767 N N . ALA A 1 93 ? 12.163 0.491 -17.864 1.00 81.31 93 ALA A N 1
ATOM 768 C CA . ALA A 1 93 ? 12.470 1.512 -18.853 1.00 81.31 93 ALA A CA 1
ATOM 769 C C . ALA A 1 93 ? 11.213 2.319 -19.189 1.00 81.31 93 ALA A C 1
ATOM 771 O O . ALA A 1 93 ? 10.177 1.758 -19.541 1.00 81.31 93 ALA A O 1
ATOM 772 N N . VAL A 1 94 ? 11.330 3.640 -19.092 1.00 79.81 94 VAL A N 1
ATOM 773 C CA . VAL A 1 94 ? 10.255 4.594 -19.408 1.00 79.81 94 VAL A CA 1
ATOM 774 C C . VAL A 1 94 ? 10.706 5.559 -20.493 1.00 79.81 94 VAL A C 1
ATOM 776 O O . VAL A 1 94 ? 9.947 5.868 -21.411 1.00 79.81 94 VAL A O 1
ATOM 779 N N . SER A 1 95 ? 11.955 6.007 -20.410 1.00 88.50 95 SER A N 1
ATOM 780 C CA . SER A 1 95 ? 12.537 6.958 -21.344 1.00 88.50 95 SER A CA 1
ATOM 781 C C . SER A 1 95 ? 13.940 6.545 -21.767 1.00 88.50 95 SER A C 1
ATOM 783 O O . SER A 1 95 ? 14.524 5.598 -21.235 1.00 88.50 95 SER A O 1
ATOM 785 N N . TYR A 1 96 ? 14.476 7.236 -22.765 1.00 90.50 96 TYR A N 1
ATOM 786 C CA . TYR A 1 96 ? 15.837 7.029 -23.231 1.00 90.50 96 TYR A CA 1
ATOM 787 C C . TYR A 1 96 ? 16.454 8.319 -23.773 1.00 90.50 96 TYR A C 1
ATOM 789 O O . TYR A 1 96 ? 15.750 9.265 -24.133 1.00 90.50 96 TYR A O 1
ATOM 797 N N . VAL A 1 97 ? 17.781 8.342 -23.838 1.00 87.75 97 VAL A N 1
ATOM 798 C CA . VAL A 1 97 ? 18.565 9.330 -24.585 1.00 87.75 97 VAL A CA 1
ATOM 799 C C . VAL A 1 97 ? 19.244 8.596 -25.725 1.00 87.75 97 VAL A C 1
ATOM 801 O O . VAL A 1 97 ? 19.864 7.558 -25.496 1.00 87.75 97 VAL A O 1
ATOM 804 N N . ALA A 1 98 ? 19.149 9.141 -26.931 1.00 86.50 98 ALA A N 1
ATOM 805 C CA . ALA A 1 98 ? 19.910 8.662 -28.076 1.00 86.50 98 ALA A CA 1
ATOM 806 C C . ALA A 1 98 ? 21.058 9.627 -28.385 1.00 86.50 98 ALA A C 1
ATOM 808 O O . ALA A 1 98 ? 20.941 10.844 -28.227 1.00 86.50 98 ALA A O 1
ATOM 809 N N . THR A 1 99 ? 22.193 9.081 -28.800 1.00 82.50 99 THR A N 1
ATOM 810 C CA . THR A 1 99 ? 23.350 9.855 -29.243 1.00 82.50 99 THR A CA 1
ATOM 811 C C . THR A 1 99 ? 23.921 9.208 -30.495 1.00 82.50 99 THR A C 1
ATOM 813 O O . THR A 1 99 ? 24.155 7.996 -30.516 1.00 82.50 99 THR A O 1
ATOM 816 N N . SER A 1 100 ? 24.159 10.010 -31.529 1.00 79.81 100 SER A N 1
ATOM 817 C CA . SER A 1 100 ? 24.671 9.570 -32.832 1.00 79.81 100 SER A CA 1
ATOM 818 C C . SER A 1 100 ? 25.674 10.568 -33.401 1.00 79.81 100 SER A C 1
ATOM 820 O O . SER A 1 100 ? 25.613 11.761 -33.116 1.00 79.81 100 SER A O 1
ATOM 822 N N . ALA A 1 101 ? 26.602 10.103 -34.237 1.00 73.75 101 ALA A N 1
ATOM 823 C CA . ALA A 1 101 ? 27.421 11.011 -35.037 1.00 73.75 101 ALA A CA 1
ATOM 824 C C . ALA A 1 101 ? 26.556 11.703 -36.108 1.00 73.75 101 ALA A C 1
ATOM 826 O O . ALA A 1 101 ? 25.752 11.025 -36.751 1.00 73.75 101 ALA A O 1
ATOM 827 N N . LYS A 1 102 ? 26.747 13.018 -36.309 1.00 66.19 102 LYS A N 1
ATOM 828 C CA . LYS A 1 102 ? 25.969 13.887 -37.220 1.00 66.19 102 LYS A CA 1
ATOM 829 C C . LYS A 1 102 ? 25.985 13.403 -38.677 1.00 66.19 102 LYS A C 1
ATOM 831 O O . LYS A 1 102 ? 26.782 13.856 -39.496 1.00 66.19 102 LYS A O 1
ATOM 836 N N . GLU A 1 103 ? 25.064 12.504 -38.987 1.00 55.66 103 GLU A N 1
ATOM 837 C CA . GLU A 1 103 ? 24.579 12.121 -40.310 1.00 55.66 103 GLU A CA 1
ATOM 838 C C . GLU A 1 103 ? 23.073 11.896 -40.150 1.00 55.66 103 GLU A C 1
ATOM 840 O O . GLU A 1 103 ? 22.676 11.217 -39.211 1.00 55.66 103 GLU A O 1
ATOM 845 N N . ASN A 1 104 ? 22.249 12.502 -41.015 1.00 52.75 104 ASN A N 1
ATOM 846 C CA . ASN A 1 104 ? 20.781 12.545 -40.940 1.00 52.75 104 ASN A CA 1
ATOM 847 C C . ASN A 1 104 ? 20.120 11.173 -40.661 1.00 52.75 104 ASN A C 1
ATOM 849 O O . ASN A 1 104 ? 19.590 10.520 -41.558 1.00 52.75 104 ASN A O 1
ATOM 853 N N . GLU A 1 105 ? 20.051 10.778 -39.391 1.00 51.69 105 GLU A N 1
ATOM 854 C CA . GLU A 1 105 ? 19.304 9.615 -38.888 1.00 51.69 105 GLU A CA 1
ATOM 855 C C . GLU A 1 105 ? 17.787 9.765 -39.127 1.00 51.69 105 GLU A C 1
ATOM 857 O O . GLU A 1 105 ? 17.030 8.794 -39.080 1.00 51.69 105 GLU A O 1
ATOM 862 N N . PHE A 1 106 ? 17.330 10.987 -39.423 1.00 47.12 106 PHE A N 1
ATOM 863 C CA . PHE A 1 106 ? 15.930 11.318 -39.676 1.00 47.12 106 PHE A CA 1
ATOM 864 C C . PHE A 1 106 ? 15.355 10.725 -40.970 1.00 47.12 106 PHE A C 1
ATOM 866 O O . PHE A 1 106 ? 14.133 10.622 -41.071 1.00 47.12 106 PHE A O 1
ATOM 873 N N . GLU A 1 107 ? 16.165 10.309 -41.949 1.00 45.47 107 GLU A N 1
ATOM 874 C CA . GLU A 1 107 ? 15.606 9.963 -43.265 1.00 45.47 107 GLU A CA 1
ATOM 875 C C . GLU A 1 107 ? 15.013 8.552 -43.391 1.00 45.47 107 GLU A C 1
ATOM 877 O O . GLU A 1 107 ? 14.277 8.306 -44.346 1.00 45.47 107 GLU A O 1
ATOM 882 N N . LYS A 1 108 ? 15.236 7.611 -42.459 1.00 40.69 108 LYS A N 1
ATOM 883 C CA . LYS A 1 108 ? 14.674 6.248 -42.604 1.00 40.69 108 LYS A CA 1
ATOM 884 C C . LYS A 1 108 ? 14.366 5.543 -41.286 1.00 40.69 108 LYS A C 1
ATOM 886 O O . LYS A 1 108 ? 15.098 4.641 -40.905 1.00 40.69 108 LYS A O 1
ATOM 891 N N . GLY A 1 109 ? 13.251 5.878 -40.629 1.00 51.88 109 GLY A N 1
ATOM 892 C CA . GLY A 1 109 ? 12.545 4.967 -39.700 1.00 51.88 109 GLY A CA 1
ATOM 893 C C . GLY A 1 109 ? 13.427 4.170 -38.718 1.00 51.88 109 GLY A C 1
ATOM 894 O O . GLY A 1 109 ? 13.180 2.978 -38.496 1.00 51.88 109 GLY A O 1
ATOM 895 N N . ASN A 1 110 ? 14.481 4.811 -38.198 1.00 72.12 110 ASN A N 1
ATOM 896 C CA . ASN A 1 110 ? 15.556 4.172 -37.447 1.00 72.12 110 ASN A CA 1
ATOM 897 C C . ASN A 1 110 ? 15.135 3.909 -35.991 1.00 72.12 110 ASN A C 1
ATOM 899 O O . ASN A 1 110 ? 14.064 4.345 -35.566 1.00 72.12 110 ASN A O 1
ATOM 903 N N . ILE A 1 111 ? 15.953 3.162 -35.248 1.00 77.06 111 ILE A N 1
ATOM 904 C CA . ILE A 1 111 ? 15.742 2.648 -33.881 1.00 77.06 111 ILE A CA 1
ATOM 905 C C . ILE A 1 111 ? 14.901 3.580 -32.988 1.00 77.06 111 ILE A C 1
ATOM 907 O O . ILE A 1 111 ? 13.943 3.106 -32.379 1.00 77.06 111 ILE A O 1
ATOM 911 N N . ARG A 1 112 ? 15.177 4.892 -32.989 1.00 78.56 112 ARG A N 1
ATOM 912 C CA . ARG A 1 112 ? 14.416 5.932 -32.269 1.00 78.56 112 ARG A CA 1
ATOM 913 C C . ARG A 1 112 ? 12.908 5.892 -32.548 1.00 78.56 112 ARG A C 1
ATOM 915 O O . ARG A 1 112 ? 12.113 5.726 -31.634 1.00 78.56 112 ARG A O 1
ATOM 922 N N . TYR A 1 113 ? 12.504 5.941 -33.819 1.00 79.12 113 TYR A N 1
ATOM 923 C CA . TYR A 1 113 ? 11.089 5.889 -34.211 1.00 79.12 113 TYR A CA 1
ATOM 924 C C . TYR A 1 113 ? 10.406 4.605 -33.726 1.00 79.12 113 TYR A C 1
ATOM 926 O O . TYR A 1 113 ? 9.249 4.627 -33.307 1.00 79.12 113 TYR A O 1
ATOM 934 N N . LYS A 1 114 ? 11.122 3.476 -33.761 1.00 85.75 114 LYS A N 1
ATOM 935 C CA . LYS A 1 114 ? 10.596 2.187 -33.296 1.00 85.75 114 LYS A CA 1
ATOM 936 C C . LYS A 1 114 ? 10.441 2.163 -31.774 1.00 85.75 114 LYS A C 1
ATOM 938 O O . LYS A 1 114 ? 9.425 1.671 -31.299 1.00 85.75 114 LYS A O 1
ATOM 943 N N . LEU A 1 115 ? 11.388 2.725 -31.022 1.00 86.62 115 LEU A N 1
ATOM 944 C CA . LEU A 1 115 ? 11.287 2.873 -29.565 1.00 86.62 115 LEU A CA 1
ATOM 945 C C . LEU A 1 115 ? 10.147 3.821 -29.164 1.00 86.62 115 LEU A C 1
ATOM 947 O O . LEU A 1 115 ? 9.344 3.462 -28.303 1.00 86.62 115 LEU A O 1
ATOM 951 N N . ASP A 1 116 ? 10.016 4.960 -29.847 1.00 82.19 116 ASP A N 1
ATOM 952 C CA . ASP A 1 116 ? 8.916 5.912 -29.647 1.00 82.19 116 ASP A CA 1
ATOM 953 C C . ASP A 1 116 ? 7.557 5.240 -29.920 1.00 82.19 116 ASP A C 1
ATOM 955 O O . ASP A 1 116 ? 6.620 5.355 -29.130 1.00 82.19 116 ASP A O 1
ATOM 959 N N . THR A 1 117 ? 7.463 4.455 -31.002 1.00 81.88 117 THR A N 1
ATOM 960 C CA . THR A 1 117 ? 6.250 3.694 -31.365 1.00 81.88 117 THR A CA 1
ATOM 961 C C . THR A 1 117 ? 5.905 2.610 -30.337 1.00 81.88 117 THR A C 1
ATOM 963 O O . THR A 1 117 ? 4.730 2.303 -30.139 1.00 81.88 117 THR A O 1
ATOM 96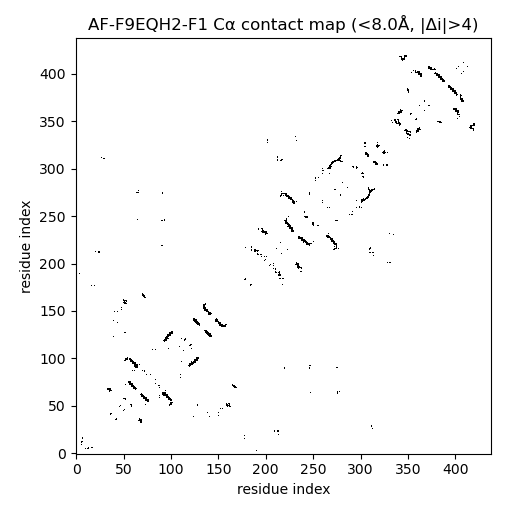6 N N . LEU A 1 118 ? 6.904 2.042 -29.656 1.00 85.44 118 LEU A N 1
ATOM 967 C CA . LEU A 1 118 ? 6.710 1.087 -28.559 1.00 85.44 118 LEU A CA 1
ATOM 968 C C . LEU A 1 118 ? 6.364 1.758 -27.218 1.00 85.44 118 LEU A C 1
ATOM 970 O O . LEU A 1 118 ? 6.134 1.055 -26.235 1.00 85.44 118 LEU A O 1
ATOM 974 N N . GLY A 1 119 ? 6.284 3.092 -27.171 1.00 81.00 119 GLY A N 1
ATOM 975 C CA . GLY A 1 119 ? 5.855 3.847 -25.994 1.00 81.00 119 GLY A CA 1
ATOM 976 C C . GLY A 1 119 ? 6.982 4.280 -25.055 1.00 81.00 119 GLY A C 1
ATOM 977 O O . GLY A 1 119 ? 6.689 4.699 -23.935 1.00 81.00 119 GLY A O 1
ATOM 978 N N . TYR A 1 120 ? 8.245 4.204 -25.484 1.00 86.69 120 TYR A N 1
ATOM 979 C CA . TYR A 1 120 ? 9.377 4.760 -24.738 1.00 86.69 120 TYR A CA 1
ATOM 980 C C . TYR A 1 120 ? 9.591 6.225 -25.114 1.00 86.69 120 TYR A C 1
ATOM 982 O O . TYR A 1 120 ? 9.599 6.573 -26.291 1.00 86.69 120 TYR A O 1
ATOM 990 N N . LEU A 1 121 ? 9.786 7.095 -24.125 1.00 83.62 121 LEU A N 1
ATOM 991 C CA . LEU A 1 121 ? 9.935 8.531 -24.364 1.00 83.62 121 LEU A CA 1
ATOM 992 C C . LEU A 1 121 ? 11.393 8.903 -24.679 1.00 83.62 121 LEU A C 1
ATOM 994 O O . LEU A 1 121 ? 12.257 8.795 -23.810 1.00 83.62 121 LEU A O 1
ATOM 998 N N . CYS A 1 122 ? 11.667 9.414 -25.879 1.00 84.69 122 CYS A N 1
ATOM 999 C CA . CYS A 1 122 ? 12.949 10.053 -26.180 1.00 84.69 122 CYS A CA 1
ATOM 1000 C C . CYS A 1 122 ? 13.072 11.383 -25.416 1.00 84.69 122 CYS A C 1
ATOM 1002 O O . CYS A 1 122 ? 12.345 12.334 -25.700 1.00 84.69 122 CYS A O 1
ATOM 1004 N N . MET A 1 123 ? 13.988 11.470 -24.451 1.00 80.62 123 MET A N 1
ATOM 1005 C CA . MET A 1 123 ? 14.217 12.692 -23.669 1.00 80.62 123 MET A CA 1
ATOM 1006 C C . MET A 1 123 ? 15.060 13.731 -24.403 1.00 80.62 123 MET A C 1
ATOM 1008 O O . MET A 1 123 ? 14.734 14.919 -24.407 1.00 80.62 123 MET A O 1
ATOM 1012 N N . SER A 1 124 ? 16.154 13.265 -24.990 1.00 79.12 124 SER A N 1
ATOM 1013 C CA . SER A 1 124 ? 17.101 14.074 -25.746 1.00 79.12 124 SER A CA 1
ATOM 1014 C C . SER A 1 124 ? 17.698 13.207 -26.839 1.00 79.12 124 SER A C 1
ATOM 1016 O O . SER A 1 124 ? 17.907 12.001 -26.651 1.00 79.12 124 SER A O 1
ATOM 1018 N N . ASN A 1 125 ? 17.958 13.832 -27.977 1.00 78.31 125 ASN A N 1
ATOM 1019 C CA . ASN A 1 125 ? 18.609 13.193 -29.107 1.00 78.31 125 ASN A CA 1
ATOM 1020 C C . ASN A 1 125 ? 19.800 14.049 -29.503 1.00 78.31 125 ASN A C 1
ATOM 1022 O O . ASN A 1 125 ? 19.622 15.106 -30.104 1.00 78.31 125 ASN A O 1
ATOM 1026 N N . PHE A 1 126 ? 20.993 13.592 -29.145 1.00 77.00 126 PHE A N 1
ATOM 1027 C CA . PHE A 1 126 ? 22.211 14.348 -29.363 1.00 77.00 126 PHE A CA 1
ATOM 1028 C C . PHE A 1 126 ? 22.906 13.946 -30.655 1.00 77.00 126 PHE A C 1
ATOM 1030 O O . PHE A 1 126 ? 23.365 12.808 -30.789 1.00 77.00 126 PHE A O 1
ATOM 1037 N N . ASP A 1 127 ? 23.073 14.916 -31.546 1.00 75.69 127 ASP A N 1
ATOM 1038 C CA . ASP A 1 127 ? 24.020 14.795 -32.645 1.00 75.69 127 ASP A CA 1
ATOM 1039 C C . ASP A 1 127 ? 25.399 15.259 -32.191 1.00 75.69 127 ASP A C 1
ATOM 1041 O O . ASP A 1 127 ? 25.573 16.368 -31.682 1.00 75.69 127 ASP A O 1
ATOM 1045 N N . VAL A 1 128 ? 26.382 14.387 -32.394 1.00 73.12 128 VAL A N 1
ATOM 1046 C CA . VAL A 1 128 ? 27.769 14.591 -31.992 1.00 73.12 128 VAL A CA 1
ATOM 1047 C C . VAL A 1 128 ? 28.628 14.827 -33.222 1.00 73.12 128 VAL A C 1
ATOM 1049 O O . VAL A 1 128 ? 28.628 14.035 -34.171 1.00 73.12 128 VAL A O 1
ATOM 1052 N N . TYR A 1 129 ? 29.399 15.909 -33.212 1.00 71.31 129 TYR A N 1
ATOM 1053 C CA . TYR A 1 129 ? 30.388 16.183 -34.249 1.00 71.31 129 TYR A CA 1
ATOM 1054 C C . TYR A 1 129 ? 31.572 16.983 -33.711 1.00 71.31 129 TYR A C 1
ATOM 1056 O O . TYR A 1 129 ? 31.458 17.731 -32.742 1.00 71.31 129 TYR A O 1
ATOM 1064 N N . SER A 1 130 ? 32.720 16.839 -34.371 1.00 67.81 130 SER A N 1
ATOM 1065 C CA . SER A 1 130 ? 33.894 17.670 -34.112 1.00 67.81 130 SER A CA 1
ATOM 1066 C C . SER A 1 130 ? 33.686 19.062 -34.707 1.00 67.81 130 SER A C 1
ATOM 1068 O O . SER A 1 130 ? 33.394 19.181 -35.906 1.00 67.81 130 SER A O 1
ATOM 1070 N N . ASP A 1 131 ? 33.861 20.110 -33.904 1.00 63.72 131 ASP A N 1
ATOM 1071 C CA . ASP A 1 131 ? 33.900 21.483 -34.407 1.00 63.72 131 ASP A CA 1
ATOM 1072 C C . ASP A 1 131 ? 35.031 21.618 -35.447 1.00 63.72 131 ASP A C 1
ATOM 1074 O O . ASP A 1 131 ? 36.128 21.087 -35.287 1.00 63.72 131 ASP A O 1
ATOM 1078 N N . ARG A 1 132 ? 34.776 22.314 -36.558 1.00 57.03 132 ARG A N 1
ATOM 1079 C CA . ARG A 1 132 ? 35.781 22.496 -37.621 1.00 57.03 132 ARG A CA 1
ATOM 1080 C C . ARG A 1 132 ? 36.919 23.426 -37.186 1.00 57.03 132 ARG A C 1
ATOM 1082 O O . ARG A 1 132 ? 37.988 23.377 -37.786 1.00 57.03 132 ARG A O 1
ATOM 1089 N N . ASN A 1 133 ? 36.686 24.247 -36.158 1.00 54.12 133 ASN A N 1
ATOM 1090 C CA . ASN A 1 133 ? 37.608 25.293 -35.705 1.00 54.12 133 ASN A CA 1
ATOM 1091 C C . ASN A 1 133 ? 38.229 25.027 -34.321 1.00 54.12 133 ASN A C 1
ATOM 1093 O O . ASN A 1 133 ? 39.071 25.805 -33.875 1.00 54.12 133 ASN A O 1
ATOM 1097 N N . SER A 1 134 ? 37.829 23.959 -33.628 1.00 52.34 134 SER A N 1
ATOM 1098 C CA . SER A 1 134 ? 38.352 23.577 -32.311 1.00 52.34 134 SER A CA 1
ATOM 1099 C C . SER A 1 134 ? 38.366 22.049 -32.177 1.00 52.34 134 SER A C 1
ATOM 1101 O O . SER A 1 134 ? 37.600 21.376 -32.852 1.00 52.34 134 SER A O 1
ATOM 1103 N N . GLN A 1 135 ? 39.215 21.464 -31.322 1.00 53.28 135 GLN A N 1
ATOM 1104 C CA . GLN A 1 135 ? 39.152 20.013 -31.037 1.00 53.28 135 GLN A CA 1
ATOM 1105 C C . GLN A 1 135 ? 37.890 19.613 -30.240 1.00 53.28 135 GLN A C 1
ATOM 1107 O O . GLN A 1 135 ? 37.738 18.456 -29.861 1.00 53.28 135 GLN A O 1
ATOM 1112 N N . ASN A 1 136 ? 36.972 20.557 -30.020 1.00 55.62 136 ASN A N 1
ATOM 1113 C CA . ASN A 1 136 ? 35.786 20.394 -29.201 1.00 55.62 136 ASN A CA 1
ATOM 1114 C C . ASN A 1 136 ? 34.761 19.486 -29.873 1.00 55.62 136 ASN A C 1
ATOM 1116 O O . ASN A 1 136 ? 34.533 19.539 -31.088 1.00 55.62 136 ASN A O 1
ATOM 1120 N N . VAL A 1 137 ? 34.086 18.707 -29.039 1.00 65.81 137 VAL A N 1
ATOM 1121 C CA . VAL A 1 137 ? 32.925 17.920 -29.431 1.00 65.81 137 VAL A CA 1
ATOM 1122 C C . VAL A 1 137 ? 31.679 18.758 -29.165 1.00 65.81 137 VAL A C 1
ATOM 1124 O O . VAL A 1 137 ? 31.493 19.298 -28.071 1.00 65.81 137 VAL A O 1
ATOM 1127 N N . VAL A 1 138 ? 30.831 18.900 -30.180 1.00 67.38 138 VAL A N 1
ATOM 1128 C CA . VAL A 1 138 ? 29.562 19.623 -30.079 1.00 67.38 138 VAL A CA 1
ATOM 1129 C C . VAL A 1 138 ? 28.424 18.620 -30.017 1.00 67.38 138 VAL A C 1
ATOM 1131 O O . VAL A 1 138 ? 28.353 17.718 -30.848 1.00 67.38 138 VAL A O 1
ATOM 1134 N N . PHE A 1 139 ? 27.550 18.811 -29.034 1.00 69.75 139 PHE A N 1
ATOM 1135 C CA . PHE A 1 139 ? 26.288 18.110 -28.861 1.00 69.75 139 PHE A CA 1
ATOM 1136 C C . PHE A 1 139 ? 25.151 19.059 -29.243 1.00 69.75 139 PHE A C 1
ATOM 1138 O O . PHE A 1 139 ? 24.974 20.095 -28.601 1.00 69.75 139 PHE A O 1
ATOM 1145 N N . GLU A 1 140 ? 24.375 18.715 -30.263 1.00 72.12 140 GLU A N 1
ATOM 1146 C CA . GLU A 1 140 ? 23.121 19.404 -30.593 1.00 72.12 140 GLU A CA 1
ATOM 1147 C C . GLU A 1 140 ? 21.949 18.554 -30.090 1.00 72.12 140 GLU A C 1
ATOM 1149 O O . GLU A 1 140 ? 21.785 17.426 -30.550 1.00 72.12 140 GLU A O 1
ATOM 1154 N N . ASP A 1 141 ? 21.155 19.061 -29.138 1.00 69.25 141 ASP A N 1
ATOM 1155 C CA . ASP A 1 141 ? 19.920 18.390 -28.700 1.00 69.25 141 ASP A CA 1
ATOM 1156 C C . ASP A 1 141 ? 18.817 18.681 -29.720 1.00 69.25 141 ASP A C 1
ATOM 1158 O O . ASP A 1 141 ? 18.420 19.835 -29.911 1.00 69.25 141 ASP A O 1
ATOM 1162 N N . ILE A 1 142 ? 18.348 17.642 -30.405 1.00 62.81 142 ILE A N 1
ATOM 1163 C CA . ILE A 1 142 ? 17.364 17.755 -31.476 1.00 62.81 142 ILE A CA 1
ATOM 1164 C C . ILE A 1 142 ? 16.017 17.231 -30.993 1.00 62.81 142 ILE A C 1
ATOM 1166 O O . ILE A 1 142 ? 15.848 16.033 -30.753 1.00 62.81 142 ILE A O 1
ATOM 1170 N N . ARG A 1 143 ? 15.003 18.099 -30.973 1.00 65.88 143 ARG A N 1
ATOM 1171 C CA . ARG A 1 143 ? 13.607 17.703 -30.745 1.00 65.88 143 ARG A CA 1
ATOM 1172 C C . ARG A 1 143 ? 12.751 18.092 -31.939 1.00 65.88 143 ARG A C 1
ATOM 1174 O O . ARG A 1 143 ? 12.808 19.214 -32.426 1.00 65.88 143 ARG A O 1
ATOM 1181 N N . ASN A 1 144 ? 11.972 17.137 -32.452 1.00 60.44 144 ASN A N 1
ATOM 1182 C CA . ASN A 1 144 ? 11.093 17.332 -33.616 1.00 60.44 144 ASN A CA 1
ATOM 1183 C C . ASN A 1 144 ? 11.789 17.941 -34.856 1.00 60.44 144 ASN A C 1
ATOM 1185 O O . ASN A 1 144 ? 11.154 18.638 -35.643 1.00 60.44 144 ASN A O 1
ATOM 1189 N N . GLY A 1 145 ? 13.089 17.681 -35.039 1.00 60.84 145 GLY A N 1
ATOM 1190 C CA . GLY A 1 145 ? 13.876 18.215 -36.157 1.00 60.84 145 GLY A CA 1
ATOM 1191 C C . GLY A 1 145 ? 14.376 19.653 -35.969 1.00 60.84 145 GLY A C 1
ATOM 1192 O O . GLY A 1 145 ? 14.929 20.220 -36.908 1.00 60.84 145 GLY A O 1
ATOM 1193 N N . MET A 1 146 ? 14.209 20.242 -34.782 1.00 62.47 146 MET A N 1
ATOM 1194 C CA . MET A 1 146 ? 14.779 21.538 -34.405 1.00 62.47 146 MET A CA 1
ATOM 1195 C C . MET A 1 146 ? 15.886 21.353 -33.365 1.00 62.47 146 MET A C 1
ATOM 1197 O O . MET A 1 146 ? 15.771 20.503 -32.484 1.00 62.47 146 MET A O 1
ATOM 1201 N N . ILE A 1 147 ? 16.942 22.163 -33.463 1.00 69.19 147 ILE A N 1
ATOM 1202 C CA . ILE A 1 147 ? 17.996 22.241 -32.445 1.00 69.19 147 ILE A CA 1
ATOM 1203 C C . ILE A 1 147 ? 17.437 23.056 -31.276 1.00 69.19 147 ILE A C 1
ATOM 1205 O O . ILE A 1 147 ? 17.164 24.246 -31.436 1.00 69.19 147 ILE A O 1
ATOM 1209 N N . GLU A 1 148 ? 17.242 22.417 -30.126 1.00 68.12 148 GLU A N 1
ATOM 1210 C CA . GLU A 1 148 ? 16.780 23.087 -28.904 1.00 68.12 148 GLU A CA 1
ATOM 1211 C C . GLU A 1 148 ? 17.938 23.626 -28.063 1.00 68.12 148 GLU A C 1
ATOM 1213 O O . GLU A 1 148 ? 17.806 24.686 -27.453 1.00 68.12 148 GLU A O 1
ATOM 1218 N N . ASP A 1 149 ? 19.070 22.921 -28.039 1.00 69.69 149 ASP A N 1
ATOM 1219 C CA . ASP A 1 149 ? 20.245 23.313 -27.262 1.00 69.69 149 ASP A CA 1
ATOM 1220 C C . ASP A 1 149 ? 21.539 22.897 -27.974 1.00 69.69 149 ASP A C 1
ATOM 1222 O O . ASP A 1 149 ? 21.567 21.951 -28.767 1.00 69.69 149 ASP A O 1
ATOM 1226 N N . THR A 1 150 ? 22.626 23.617 -27.711 1.00 71.94 150 THR A N 1
ATOM 1227 C CA . THR A 1 150 ? 23.959 23.320 -28.246 1.00 71.94 150 THR A CA 1
ATOM 1228 C C . THR A 1 150 ? 24.977 23.360 -27.119 1.00 71.94 150 THR A C 1
ATOM 1230 O O . THR A 1 150 ? 25.326 24.423 -26.604 1.00 71.94 150 THR A O 1
ATOM 1233 N N . ILE A 1 151 ? 25.509 22.193 -26.773 1.00 71.94 151 ILE A N 1
ATOM 1234 C CA . ILE A 1 151 ? 26.492 22.029 -25.707 1.00 71.94 151 ILE A CA 1
ATOM 1235 C C . ILE A 1 151 ? 27.854 21.796 -26.355 1.00 71.94 151 ILE A C 1
ATOM 1237 O O . ILE A 1 151 ? 28.062 20.820 -27.075 1.00 71.94 151 ILE A O 1
ATOM 1241 N N . LYS A 1 152 ? 28.797 22.707 -26.107 1.00 68.50 152 LYS A N 1
ATOM 1242 C CA . LYS A 1 152 ? 30.192 22.546 -26.527 1.00 68.50 152 LYS A CA 1
ATOM 1243 C C . LYS A 1 152 ? 30.999 21.978 -25.375 1.00 68.50 152 LYS A C 1
ATOM 1245 O O . LYS A 1 152 ? 31.030 22.580 -24.303 1.00 68.50 152 LYS A O 1
ATOM 1250 N N . ILE A 1 153 ? 31.664 20.860 -25.620 1.00 64.75 153 ILE A N 1
ATOM 1251 C CA . ILE A 1 153 ? 32.537 20.216 -24.649 1.00 64.75 153 ILE A CA 1
ATOM 1252 C C . ILE A 1 153 ? 33.980 20.313 -25.139 1.00 64.75 153 ILE A C 1
ATOM 1254 O O . ILE A 1 153 ? 34.295 19.924 -26.266 1.00 64.75 153 ILE A O 1
ATOM 1258 N N . ASP A 1 154 ? 34.843 20.861 -24.286 1.00 58.78 154 ASP A N 1
ATOM 1259 C CA . ASP A 1 154 ? 36.278 20.968 -24.538 1.00 58.78 154 ASP A CA 1
ATOM 1260 C C . ASP A 1 154 ? 36.942 19.616 -24.268 1.00 58.78 154 ASP A C 1
ATOM 1262 O O . ASP A 1 154 ? 37.202 19.239 -23.126 1.00 58.78 154 ASP A O 1
ATOM 1266 N N . THR A 1 155 ? 37.161 18.849 -25.333 1.00 54.62 155 THR A N 1
ATOM 1267 C CA . THR A 1 155 ? 37.797 17.534 -25.256 1.00 54.62 155 THR A CA 1
ATOM 1268 C C . THR A 1 155 ? 39.025 17.509 -26.153 1.00 54.62 155 THR A C 1
ATOM 1270 O O . THR A 1 155 ? 38.951 17.883 -27.317 1.00 54.62 155 THR A O 1
ATOM 1273 N N . THR A 1 156 ? 40.146 16.970 -25.677 1.00 50.41 156 THR A N 1
ATOM 1274 C CA . THR A 1 156 ? 41.387 16.813 -26.467 1.00 50.41 156 THR A CA 1
ATOM 1275 C C . THR A 1 156 ? 41.337 15.669 -27.493 1.00 50.41 156 THR A C 1
ATOM 1277 O O . THR A 1 156 ? 42.343 15.342 -28.122 1.00 50.41 156 THR A O 1
ATOM 1280 N N . SER A 1 157 ? 40.183 15.018 -27.658 1.00 51.56 157 SER A N 1
ATOM 1281 C CA . SER A 1 157 ? 39.996 13.821 -28.477 1.00 51.56 157 SER A CA 1
ATOM 1282 C C . SER A 1 157 ? 38.800 14.006 -29.403 1.00 51.56 157 SER A C 1
ATOM 1284 O O . SER A 1 157 ? 37.664 14.024 -28.943 1.00 51.56 157 SER A O 1
ATOM 1286 N N . SER A 1 158 ? 39.049 14.052 -30.713 1.00 51.88 158 SER A N 1
ATOM 1287 C CA . SER A 1 158 ? 38.030 14.301 -31.740 1.00 51.88 158 SER A CA 1
ATOM 1288 C C . SER A 1 158 ? 36.905 13.262 -31.791 1.00 51.88 158 SER A C 1
ATOM 1290 O O . SER A 1 158 ? 35.816 13.615 -32.218 1.00 51.88 158 SER A O 1
ATOM 1292 N N . PHE A 1 159 ? 37.129 12.030 -31.322 1.00 52.94 159 PHE A N 1
ATOM 1293 C CA . PHE A 1 159 ? 36.106 11.023 -31.010 1.00 52.94 159 PHE A CA 1
ATOM 1294 C C . PHE A 1 159 ? 36.704 10.067 -29.969 1.00 52.94 159 PHE A C 1
ATOM 1296 O O . PHE A 1 159 ? 37.770 9.491 -30.201 1.00 52.94 159 PHE A O 1
ATOM 1303 N N . LEU A 1 160 ? 36.077 9.920 -28.797 1.00 51.72 160 LEU A N 1
ATOM 1304 C CA . LEU A 1 160 ? 36.530 8.934 -27.809 1.00 51.72 160 LEU A CA 1
ATOM 1305 C C . LEU A 1 160 ? 36.282 7.525 -28.365 1.00 51.72 160 LEU A C 1
ATOM 1307 O O . LEU A 1 160 ? 35.254 7.266 -28.980 1.00 51.72 160 LEU A O 1
ATOM 1311 N N . LYS A 1 161 ? 37.263 6.630 -28.199 1.00 51.94 161 LYS A N 1
ATOM 1312 C CA . LYS A 1 161 ? 37.258 5.292 -28.810 1.00 51.94 161 LYS A CA 1
ATOM 1313 C C . LYS A 1 161 ? 35.970 4.524 -28.456 1.00 51.94 161 LYS A C 1
ATOM 1315 O O . LYS A 1 161 ? 35.667 4.443 -27.263 1.00 51.94 161 LYS A O 1
ATOM 1320 N N . PRO A 1 162 ? 35.283 3.899 -29.435 1.00 48.03 162 PRO A N 1
ATOM 1321 C CA . PRO A 1 162 ? 34.143 3.031 -29.157 1.00 48.03 162 PRO A CA 1
ATOM 1322 C C . PRO A 1 162 ? 34.575 1.921 -28.195 1.00 48.03 162 PRO A C 1
ATOM 1324 O O . PRO A 1 162 ? 35.662 1.342 -28.328 1.00 48.03 162 PRO A O 1
ATOM 1327 N N . ARG A 1 163 ? 33.747 1.635 -27.192 1.00 54.56 163 ARG A N 1
ATOM 1328 C CA . ARG A 1 163 ? 33.989 0.538 -26.251 1.00 54.56 163 ARG A CA 1
ATOM 1329 C C . ARG A 1 163 ? 33.154 -0.663 -26.692 1.00 54.56 163 ARG A C 1
ATOM 1331 O O . ARG A 1 163 ? 32.014 -0.503 -27.103 1.00 54.56 163 ARG A O 1
ATOM 1338 N N . LYS A 1 164 ? 33.676 -1.885 -26.528 1.00 50.19 164 LYS A N 1
ATOM 1339 C CA . LYS A 1 164 ? 32.800 -3.064 -26.414 1.00 50.19 164 LYS A CA 1
ATOM 1340 C C . LYS A 1 164 ? 31.924 -2.861 -25.177 1.00 50.19 164 LYS A C 1
ATOM 1342 O O . LYS A 1 164 ? 32.496 -2.691 -24.101 1.00 50.19 164 LYS A O 1
ATOM 1347 N N . GLU A 1 165 ? 30.606 -2.814 -25.373 1.00 50.25 165 GLU A N 1
ATOM 1348 C CA . GLU A 1 165 ? 29.529 -2.840 -24.371 1.00 50.25 165 GLU A CA 1
ATOM 1349 C C . GLU A 1 165 ? 29.977 -2.622 -22.923 1.00 50.25 165 GLU A C 1
ATOM 1351 O O . GLU A 1 165 ? 30.544 -3.505 -22.272 1.00 50.25 165 GLU A O 1
ATOM 1356 N N . LYS A 1 166 ? 29.651 -1.458 -22.365 1.00 46.81 166 LYS A N 1
ATOM 1357 C CA . LYS A 1 166 ? 29.581 -1.337 -20.916 1.00 46.81 166 LYS A CA 1
ATOM 1358 C C . LYS A 1 166 ? 28.129 -1.534 -20.524 1.00 46.81 166 LYS A C 1
ATOM 1360 O O . LYS A 1 166 ? 27.427 -0.558 -20.311 1.00 46.81 166 LYS A O 1
ATOM 1365 N N . ILE A 1 167 ? 27.702 -2.789 -20.362 1.00 44.00 167 ILE A N 1
ATOM 1366 C CA . ILE A 1 167 ? 26.509 -3.040 -19.554 1.00 44.00 167 ILE A CA 1
ATOM 1367 C C . ILE A 1 167 ? 26.850 -2.470 -18.176 1.00 44.00 167 ILE A C 1
ATOM 1369 O O . ILE A 1 167 ? 27.593 -3.082 -17.405 1.00 44.00 167 ILE A O 1
ATOM 1373 N N . ILE A 1 168 ? 26.365 -1.266 -17.868 1.00 43.25 168 ILE A N 1
ATOM 1374 C CA . ILE A 1 168 ? 26.307 -0.780 -16.492 1.00 43.25 168 ILE A CA 1
ATOM 1375 C C . ILE A 1 168 ? 25.172 -1.555 -15.859 1.00 43.25 168 ILE A C 1
ATOM 1377 O O . ILE A 1 168 ? 24.072 -1.071 -15.633 1.00 43.25 168 ILE A O 1
ATOM 1381 N N . ASN A 1 169 ? 25.447 -2.833 -15.661 1.00 39.31 169 ASN A N 1
ATOM 1382 C CA . ASN A 1 169 ? 24.596 -3.681 -14.900 1.00 39.31 169 ASN A CA 1
ATOM 1383 C C . ASN A 1 169 ? 24.989 -3.381 -13.462 1.00 39.31 169 ASN A C 1
ATOM 1385 O O . ASN A 1 169 ? 25.956 -3.937 -12.947 1.00 39.31 169 ASN A O 1
ATOM 1389 N N . TYR A 1 170 ? 24.205 -2.538 -12.795 1.00 43.78 170 TYR A N 1
ATOM 1390 C CA . TYR A 1 170 ? 24.104 -2.666 -11.341 1.00 43.78 170 TYR A CA 1
ATOM 1391 C C . TYR A 1 170 ? 23.668 -4.100 -10.955 1.00 43.78 170 TYR A C 1
ATOM 1393 O O . TYR A 1 170 ? 23.805 -4.492 -9.804 1.00 43.78 170 TYR A O 1
ATOM 1401 N N . GLU A 1 171 ? 23.201 -4.903 -11.925 1.00 40.91 171 GLU A N 1
ATOM 1402 C CA . GLU A 1 171 ? 22.756 -6.284 -11.759 1.00 40.91 171 GLU A CA 1
ATOM 1403 C C . GLU A 1 171 ? 23.781 -7.377 -12.151 1.00 40.91 171 GLU A C 1
ATOM 1405 O O . GLU A 1 171 ? 23.442 -8.561 -12.075 1.00 40.91 171 GLU A O 1
ATOM 1410 N N . LEU A 1 172 ? 25.024 -7.056 -12.555 1.00 38.50 172 LEU A N 1
ATOM 1411 C CA . LEU A 1 172 ? 26.075 -8.079 -12.734 1.00 38.50 172 LEU A CA 1
ATOM 1412 C C . LEU A 1 172 ? 26.802 -8.287 -11.408 1.00 38.50 172 LEU A C 1
ATOM 1414 O O . LEU A 1 172 ? 27.865 -7.727 -11.184 1.00 38.50 172 LEU A O 1
ATOM 1418 N N . GLU A 1 173 ? 26.172 -9.076 -10.539 1.00 37.34 173 GLU A N 1
ATOM 1419 C CA . GLU A 1 173 ? 26.768 -10.159 -9.737 1.00 37.34 173 GLU A CA 1
ATOM 1420 C C . GLU A 1 173 ? 25.816 -10.541 -8.598 1.00 37.34 173 GLU A C 1
ATOM 1422 O O . GLU A 1 173 ? 26.072 -10.333 -7.418 1.00 37.34 173 GLU A O 1
ATOM 1427 N N . ASN A 1 174 ? 24.694 -11.164 -8.947 1.00 40.19 174 ASN A N 1
ATOM 1428 C CA . ASN A 1 174 ? 24.183 -12.243 -8.114 1.00 40.19 174 ASN A CA 1
ATOM 1429 C C . ASN A 1 174 ? 23.412 -13.217 -8.997 1.00 40.19 174 ASN A C 1
ATOM 1431 O O . ASN A 1 174 ? 22.251 -13.012 -9.330 1.00 40.19 174 ASN A O 1
ATOM 1435 N N . LYS A 1 175 ? 24.064 -14.323 -9.371 1.00 39.31 175 LYS A N 1
ATOM 1436 C CA . LYS A 1 175 ? 23.367 -15.492 -9.937 1.00 39.31 175 LYS A CA 1
ATOM 1437 C C . LYS A 1 175 ? 22.360 -16.105 -8.943 1.00 39.31 175 LYS A C 1
ATOM 1439 O O . LYS A 1 175 ? 21.555 -16.931 -9.349 1.00 39.31 175 LYS A O 1
ATOM 1444 N N . ASN A 1 176 ? 22.382 -15.643 -7.688 1.00 50.94 176 ASN A N 1
ATOM 1445 C CA . ASN A 1 176 ? 21.430 -15.942 -6.621 1.00 50.94 176 ASN A CA 1
ATOM 1446 C C . ASN A 1 176 ? 20.546 -14.725 -6.287 1.00 50.94 176 ASN A C 1
ATOM 1448 O O . ASN A 1 176 ? 20.240 -14.467 -5.125 1.00 50.94 176 ASN A O 1
ATOM 1452 N N . ASP A 1 177 ? 20.182 -13.906 -7.276 1.00 65.62 177 ASP A N 1
ATOM 1453 C CA . ASP A 1 177 ? 19.195 -12.856 -7.039 1.00 65.62 177 ASP A CA 1
ATOM 1454 C C . ASP A 1 177 ? 17.814 -13.502 -6.886 1.00 65.62 177 ASP A C 1
ATOM 1456 O O . ASP A 1 177 ? 17.119 -13.769 -7.866 1.00 65.62 177 ASP A O 1
ATOM 1460 N N . LEU A 1 178 ? 17.453 -13.801 -5.634 1.00 71.88 178 LEU A N 1
ATOM 1461 C CA . LEU A 1 178 ? 16.157 -14.355 -5.230 1.00 71.88 178 LEU A CA 1
ATOM 1462 C C . LEU A 1 178 ? 14.984 -13.638 -5.908 1.00 71.88 178 LEU A C 1
ATOM 1464 O O . LEU A 1 178 ? 14.001 -14.287 -6.246 1.00 71.88 178 LEU A O 1
ATOM 1468 N N . VAL A 1 179 ? 15.104 -12.328 -6.142 1.00 71.50 179 VAL A N 1
ATOM 1469 C CA . VAL A 1 179 ? 14.056 -11.500 -6.752 1.00 71.50 179 VAL A CA 1
ATOM 1470 C C . VAL A 1 179 ? 13.797 -11.873 -8.215 1.00 71.50 179 VAL A C 1
ATOM 1472 O O . VAL A 1 179 ? 12.702 -11.669 -8.726 1.00 71.50 179 VAL A O 1
ATOM 1475 N N . LYS A 1 180 ? 14.785 -12.462 -8.895 1.00 71.25 180 LYS A N 1
ATOM 1476 C CA . LYS A 1 180 ? 14.679 -12.913 -10.291 1.00 71.25 180 LYS A CA 1
ATOM 1477 C C . LYS A 1 180 ? 14.190 -14.356 -10.422 1.00 71.25 180 LYS A C 1
ATOM 1479 O O . LYS A 1 180 ? 14.043 -14.836 -11.546 1.00 71.25 180 LYS A O 1
ATOM 1484 N N . MET A 1 181 ? 13.978 -15.066 -9.312 1.00 78.69 181 MET A N 1
ATOM 1485 C CA . MET A 1 181 ? 13.476 -16.436 -9.354 1.00 78.69 181 MET A CA 1
ATOM 1486 C C . MET A 1 181 ? 12.016 -16.469 -9.808 1.00 78.69 181 MET A C 1
ATOM 1488 O O . MET A 1 181 ? 11.187 -15.673 -9.370 1.00 78.69 181 MET A O 1
ATOM 1492 N N . GLU A 1 182 ? 11.693 -17.440 -10.659 1.00 80.19 182 GLU A N 1
ATOM 1493 C CA . GLU A 1 182 ? 10.312 -17.709 -11.051 1.00 80.19 182 GLU A CA 1
ATOM 1494 C C . GLU A 1 182 ? 9.453 -17.997 -9.809 1.00 80.19 182 GLU A C 1
ATOM 1496 O O . GLU A 1 182 ? 9.856 -18.748 -8.917 1.00 80.19 182 GLU A O 1
ATOM 1501 N N . GLY A 1 183 ? 8.274 -17.378 -9.724 1.00 84.19 183 GLY A N 1
ATOM 1502 C CA . GLY A 1 183 ? 7.372 -17.540 -8.584 1.00 84.19 183 GLY A CA 1
ATOM 1503 C C . GLY A 1 183 ? 7.698 -16.664 -7.368 1.00 84.19 183 GLY A C 1
ATOM 1504 O O . GLY A 1 183 ? 6.966 -16.725 -6.376 1.00 84.19 183 GLY A O 1
ATOM 1505 N N . PHE A 1 184 ? 8.780 -15.873 -7.392 1.00 84.94 184 PHE A N 1
ATOM 1506 C CA . PHE A 1 184 ? 9.162 -15.021 -6.262 1.00 84.94 184 PHE A CA 1
ATOM 1507 C C . PHE A 1 184 ? 8.104 -13.954 -5.959 1.00 84.94 184 PHE A C 1
ATOM 1509 O O . PHE A 1 184 ? 7.682 -13.804 -4.809 1.00 84.94 184 PHE A O 1
ATOM 1516 N N . ASP A 1 185 ? 7.630 -13.247 -6.984 1.00 85.62 185 ASP A N 1
ATOM 1517 C CA . ASP A 1 185 ? 6.612 -12.202 -6.854 1.00 85.62 185 ASP A CA 1
ATOM 1518 C C . ASP A 1 185 ? 5.280 -12.783 -6.361 1.00 85.62 185 ASP A C 1
ATOM 1520 O O . ASP A 1 185 ? 4.648 -12.251 -5.444 1.00 85.62 185 ASP A O 1
ATOM 1524 N N . GLU A 1 186 ? 4.864 -13.925 -6.908 1.00 88.56 186 GLU A N 1
ATOM 1525 C CA . GLU A 1 186 ? 3.665 -14.643 -6.482 1.00 88.56 186 GLU A CA 1
ATOM 1526 C C . GLU A 1 186 ? 3.779 -15.098 -5.028 1.00 88.56 186 GLU A C 1
ATOM 1528 O O . GLU A 1 186 ? 2.824 -14.965 -4.256 1.00 88.56 186 GLU A O 1
ATOM 1533 N N . PHE A 1 187 ? 4.945 -15.610 -4.631 1.00 90.81 187 PHE A N 1
ATOM 1534 C CA . PHE A 1 187 ? 5.174 -16.078 -3.273 1.00 90.81 187 PHE A CA 1
ATOM 1535 C C . PHE A 1 187 ? 5.211 -14.928 -2.264 1.00 90.81 187 PHE A C 1
ATOM 1537 O O . PHE A 1 187 ? 4.543 -15.005 -1.229 1.00 90.81 187 PHE A O 1
ATOM 1544 N N . THR A 1 188 ? 5.957 -13.859 -2.548 1.00 89.94 188 THR A N 1
ATOM 1545 C CA . THR A 1 188 ? 6.041 -12.676 -1.676 1.00 89.94 188 THR A CA 1
ATOM 1546 C C . THR A 1 188 ? 4.683 -11.986 -1.549 1.00 89.94 188 THR A C 1
ATOM 1548 O O . THR A 1 188 ? 4.277 -11.622 -0.440 1.00 89.94 188 THR A O 1
ATOM 1551 N N . LYS A 1 189 ? 3.910 -11.898 -2.637 1.00 89.38 189 LYS A N 1
ATOM 1552 C CA . LYS A 1 189 ? 2.509 -11.462 -2.602 1.00 89.38 189 LYS A CA 1
ATOM 1553 C C . LYS A 1 189 ? 1.657 -12.380 -1.720 1.00 89.38 189 LYS A C 1
ATOM 1555 O O . LYS A 1 189 ? 0.950 -11.893 -0.841 1.00 89.38 189 LYS A O 1
ATOM 1560 N N . TYR A 1 190 ? 1.760 -13.696 -1.896 1.00 91.38 190 TYR A N 1
ATOM 1561 C CA . TYR A 1 190 ? 0.994 -14.675 -1.121 1.00 91.38 190 TYR A CA 1
ATOM 1562 C C . TYR A 1 190 ? 1.251 -14.570 0.387 1.00 91.38 190 TYR A C 1
ATOM 1564 O O . TYR A 1 190 ? 0.307 -14.451 1.171 1.00 91.38 190 TYR A O 1
ATOM 1572 N N . ILE A 1 191 ? 2.518 -14.603 0.810 1.00 91.56 191 ILE A N 1
ATOM 1573 C CA . ILE A 1 191 ? 2.873 -14.564 2.235 1.00 91.56 191 ILE A CA 1
ATOM 1574 C C . ILE A 1 191 ? 2.445 -13.250 2.882 1.00 91.56 191 ILE A C 1
ATOM 1576 O O . ILE A 1 191 ? 1.883 -13.257 3.975 1.00 91.56 191 ILE A O 1
ATOM 1580 N N . THR A 1 192 ? 2.668 -12.124 2.208 1.00 92.88 192 THR A N 1
ATOM 1581 C CA . THR A 1 192 ? 2.335 -10.807 2.758 1.00 92.88 192 THR A CA 1
ATOM 1582 C C . THR A 1 192 ? 0.832 -10.620 2.883 1.00 92.88 192 THR A C 1
ATOM 1584 O O . THR A 1 192 ? 0.366 -10.171 3.926 1.00 92.88 192 THR A O 1
ATOM 1587 N N . GLU A 1 193 ? 0.049 -11.052 1.895 1.00 93.38 193 GLU A N 1
ATOM 1588 C CA . GLU A 1 193 ? -1.413 -11.026 1.974 1.00 93.38 193 GLU A CA 1
ATOM 1589 C C . GLU A 1 193 ? -1.944 -11.927 3.097 1.00 93.38 193 GLU A C 1
ATOM 1591 O O . GLU A 1 193 ? -2.892 -11.548 3.785 1.00 93.38 193 GLU A O 1
ATOM 1596 N N . LYS A 1 194 ? -1.315 -13.079 3.359 1.00 92.25 194 LYS A N 1
ATOM 1597 C CA . LYS A 1 194 ? -1.672 -13.934 4.503 1.00 92.25 194 LYS A CA 1
ATOM 1598 C C . LYS A 1 194 ? -1.344 -13.288 5.847 1.00 92.25 194 LYS A C 1
ATOM 1600 O O . LYS A 1 194 ? -2.180 -13.319 6.744 1.00 92.25 194 LYS A O 1
ATOM 1605 N N . GLU A 1 195 ? -0.158 -12.703 5.981 1.00 93.50 195 GLU A N 1
ATOM 1606 C CA . GLU A 1 195 ? 0.321 -12.085 7.225 1.00 93.50 195 GLU A CA 1
ATOM 1607 C C . GLU A 1 195 ? -0.343 -10.732 7.533 1.00 93.50 195 GLU A C 1
ATOM 1609 O O . GLU A 1 195 ? -0.329 -10.297 8.685 1.00 93.50 195 GLU A O 1
ATOM 1614 N N . LEU A 1 196 ? -0.914 -10.059 6.527 1.00 96.12 196 LEU A N 1
ATOM 1615 C CA . LEU A 1 196 ? -1.676 -8.818 6.700 1.00 96.12 196 LEU A CA 1
ATOM 1616 C C . LEU A 1 196 ? -3.057 -9.065 7.320 1.00 96.12 196 LEU A C 1
ATOM 1618 O O . LEU A 1 196 ? -3.548 -8.217 8.065 1.00 96.12 196 LEU A O 1
ATOM 1622 N N . VAL A 1 197 ? -3.702 -10.198 7.025 1.00 95.44 197 VAL A N 1
ATOM 1623 C CA . VAL A 1 197 ? -5.026 -10.520 7.580 1.00 95.44 197 VAL A CA 1
ATOM 1624 C C . VAL A 1 197 ? -4.936 -10.666 9.102 1.00 95.44 197 VAL A C 1
ATOM 1626 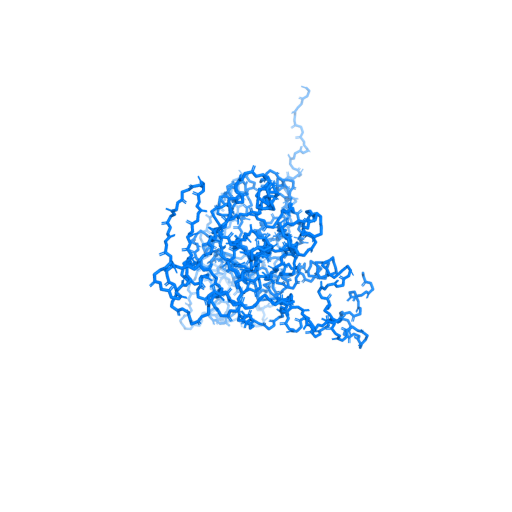O O . VAL A 1 197 ? -4.085 -11.372 9.633 1.00 95.44 197 VAL A O 1
ATOM 1629 N N . GLY A 1 198 ? -5.845 -10.000 9.811 1.00 91.38 198 GLY A N 1
ATOM 1630 C CA . GLY A 1 198 ? -5.904 -9.959 11.270 1.00 91.38 198 GLY A CA 1
ATOM 1631 C C . GLY A 1 198 ? -5.104 -8.822 11.908 1.00 91.38 198 GLY A C 1
ATOM 1632 O O . GLY A 1 198 ? -5.357 -8.516 13.071 1.00 91.38 198 GLY A O 1
ATOM 1633 N N . LEU A 1 199 ? -4.199 -8.161 11.174 1.00 95.06 199 LEU A N 1
ATOM 1634 C CA . LEU A 1 199 ? -3.501 -6.978 11.685 1.00 95.06 199 LEU A CA 1
ATOM 1635 C C . LEU A 1 199 ? -4.455 -5.797 11.831 1.00 95.06 199 LEU A C 1
ATOM 1637 O O . LEU A 1 199 ? -5.375 -5.612 11.030 1.00 95.06 199 LEU A O 1
ATOM 1641 N N . ASN A 1 200 ? -4.212 -4.972 12.841 1.00 95.50 200 ASN A N 1
ATOM 1642 C CA . ASN A 1 200 ? -4.978 -3.768 13.089 1.00 95.50 200 ASN A CA 1
ATOM 1643 C C . ASN A 1 200 ? -4.373 -2.577 12.339 1.00 95.50 200 ASN A C 1
ATOM 1645 O O . ASN A 1 200 ? -3.222 -2.214 12.580 1.00 95.50 200 ASN A O 1
ATOM 1649 N N . VAL A 1 201 ? -5.156 -1.920 11.482 1.00 96.31 201 VAL A N 1
ATOM 1650 C CA . VAL A 1 201 ? -4.653 -0.860 10.590 1.00 96.31 201 VAL A CA 1
ATOM 1651 C C . VAL A 1 201 ? -4.096 0.366 11.316 1.00 96.31 201 VAL A C 1
ATOM 1653 O O . VAL A 1 201 ? -3.294 1.094 10.743 1.00 96.31 201 VAL A O 1
ATOM 1656 N N . ILE A 1 202 ? -4.474 0.573 12.581 1.00 93.69 202 ILE A N 1
ATOM 1657 C CA . ILE A 1 202 ? -3.961 1.667 13.412 1.00 93.69 202 ILE A CA 1
ATOM 1658 C C . ILE A 1 202 ? -2.787 1.206 14.283 1.00 93.69 202 ILE A C 1
ATOM 1660 O O . ILE A 1 202 ? -1.783 1.906 14.387 1.00 93.69 202 ILE A O 1
ATOM 1664 N N . LYS A 1 203 ? -2.900 0.043 14.936 1.00 91.25 203 LYS A N 1
ATOM 1665 C CA . LYS A 1 203 ? -1.896 -0.408 15.921 1.00 91.25 203 LYS A CA 1
ATOM 1666 C C . LYS A 1 203 ? -0.673 -1.056 15.279 1.00 91.25 203 LYS A C 1
ATOM 1668 O O . LYS A 1 203 ? 0.427 -0.924 15.808 1.00 91.25 203 LYS A O 1
ATOM 1673 N N . ASP A 1 204 ? -0.859 -1.726 14.147 1.00 94.06 204 ASP A N 1
ATOM 1674 C CA . ASP A 1 204 ? 0.172 -2.525 13.481 1.00 94.06 204 ASP A CA 1
ATOM 1675 C C . ASP A 1 204 ? 0.754 -1.819 12.247 1.00 94.06 204 ASP A C 1
ATOM 1677 O O . ASP A 1 204 ? 1.326 -2.467 11.371 1.00 94.06 204 ASP A O 1
ATOM 1681 N N . GLU A 1 205 ? 0.643 -0.486 12.175 1.00 92.88 205 GLU A N 1
ATOM 1682 C CA . GLU A 1 205 ? 1.036 0.328 11.014 1.00 92.88 205 GLU A CA 1
ATOM 1683 C C . GLU A 1 205 ? 2.432 -0.030 10.481 1.00 92.88 205 GLU A C 1
ATOM 1685 O O . GLU A 1 205 ? 2.605 -0.271 9.286 1.00 92.88 205 GLU A O 1
ATOM 1690 N N . LYS A 1 206 ? 3.432 -0.117 11.368 1.00 90.56 206 LYS A N 1
ATOM 1691 C CA . LYS A 1 206 ? 4.815 -0.447 10.984 1.00 90.56 206 LYS A CA 1
ATOM 1692 C C . LYS A 1 206 ? 4.911 -1.819 10.318 1.00 90.56 206 LYS A C 1
ATOM 1694 O O . LYS A 1 206 ? 5.577 -1.965 9.297 1.00 90.56 206 LYS A O 1
ATOM 1699 N N . LYS A 1 207 ? 4.220 -2.821 10.873 1.00 91.56 207 LYS A N 1
ATOM 1700 C CA . LYS A 1 207 ? 4.203 -4.181 10.322 1.00 91.56 207 LYS A CA 1
ATOM 1701 C C . LYS A 1 207 ? 3.481 -4.209 8.974 1.00 91.56 207 LYS A C 1
ATOM 1703 O O . LYS A 1 207 ? 3.948 -4.872 8.053 1.00 91.56 207 LYS A O 1
ATOM 1708 N N . ILE A 1 208 ? 2.390 -3.456 8.834 1.00 95.06 208 ILE A N 1
ATOM 1709 C CA . ILE A 1 208 ? 1.648 -3.328 7.574 1.00 95.06 208 ILE A CA 1
ATOM 1710 C C . ILE A 1 208 ? 2.534 -2.708 6.488 1.00 95.06 208 ILE A C 1
ATOM 1712 O O . ILE A 1 208 ? 2.664 -3.306 5.421 1.00 95.06 208 ILE A O 1
ATOM 1716 N N . LYS A 1 209 ? 3.208 -1.581 6.764 1.00 92.94 209 LYS A N 1
ATOM 1717 C CA . LYS A 1 209 ? 4.161 -0.947 5.831 1.00 92.94 209 LYS A CA 1
ATOM 1718 C C . LYS A 1 209 ? 5.240 -1.932 5.372 1.00 92.94 209 LYS A C 1
ATOM 1720 O O . LYS A 1 209 ? 5.500 -2.047 4.178 1.00 92.94 209 LYS A O 1
ATOM 1725 N N . GLN A 1 210 ? 5.824 -2.685 6.304 1.00 90.50 210 GLN A N 1
ATOM 1726 C CA . GLN A 1 210 ? 6.856 -3.683 6.000 1.00 90.50 210 GLN A CA 1
ATOM 1727 C C . GLN A 1 210 ? 6.341 -4.806 5.093 1.00 90.50 210 GLN A C 1
ATOM 1729 O O . GLN A 1 210 ? 6.983 -5.129 4.096 1.00 90.50 210 GLN A O 1
ATOM 1734 N N . LEU A 1 211 ? 5.178 -5.383 5.405 1.00 93.06 211 LEU A N 1
ATOM 1735 C CA . LEU A 1 211 ? 4.582 -6.450 4.594 1.00 93.06 211 LEU A CA 1
ATOM 1736 C C . LEU A 1 211 ? 4.197 -5.950 3.200 1.00 93.06 211 LEU A C 1
ATOM 1738 O O . LEU A 1 211 ? 4.467 -6.622 2.209 1.00 93.06 211 LEU A O 1
ATOM 1742 N N . LEU A 1 212 ? 3.620 -4.752 3.111 1.00 93.69 212 LEU A N 1
ATOM 1743 C CA . LEU A 1 212 ? 3.314 -4.120 1.832 1.00 93.69 212 LEU A CA 1
ATOM 1744 C C . LEU A 1 212 ? 4.579 -3.876 1.004 1.00 93.69 212 LEU A C 1
ATOM 1746 O O . LEU A 1 212 ? 4.572 -4.158 -0.191 1.00 93.69 212 LEU A O 1
ATOM 1750 N N . LYS A 1 213 ? 5.676 -3.433 1.624 1.00 90.31 213 LYS A N 1
ATOM 1751 C CA . LYS A 1 213 ? 6.959 -3.259 0.937 1.00 90.31 213 LYS A CA 1
ATOM 1752 C C . LYS A 1 213 ? 7.485 -4.589 0.390 1.00 90.31 213 LYS A C 1
ATOM 1754 O O . LYS A 1 213 ? 7.725 -4.688 -0.808 1.00 90.31 213 LYS A O 1
ATOM 1759 N N . ILE A 1 214 ? 7.562 -5.631 1.223 1.00 89.00 214 ILE A N 1
ATOM 1760 C CA . ILE A 1 214 ? 8.015 -6.975 0.812 1.00 89.00 214 ILE A CA 1
ATOM 1761 C C . ILE A 1 214 ? 7.218 -7.500 -0.387 1.00 89.00 214 ILE A C 1
ATOM 1763 O O . ILE A 1 214 ? 7.806 -8.030 -1.320 1.00 89.00 214 ILE A O 1
ATOM 1767 N N . GLY A 1 215 ? 5.891 -7.372 -0.353 1.00 90.56 215 GLY A N 1
ATOM 1768 C CA . GLY A 1 215 ? 5.016 -8.001 -1.342 1.00 90.56 215 GLY A CA 1
ATOM 1769 C C . GLY A 1 215 ? 4.807 -7.202 -2.624 1.00 90.56 215 GLY A C 1
ATOM 1770 O O . GLY A 1 215 ? 4.133 -7.706 -3.520 1.00 90.56 215 GLY A O 1
ATOM 1771 N N . ASN A 1 216 ? 5.281 -5.950 -2.699 1.00 90.44 216 ASN A N 1
ATOM 1772 C CA . ASN A 1 216 ? 4.990 -5.089 -3.849 1.00 90.44 216 ASN A CA 1
ATOM 1773 C C . ASN A 1 216 ? 6.181 -4.263 -4.382 1.00 90.44 216 ASN A C 1
ATOM 1775 O O . ASN A 1 216 ? 6.084 -3.764 -5.499 1.00 90.44 216 ASN A O 1
ATOM 1779 N N . GLN A 1 217 ? 7.298 -4.105 -3.654 1.00 84.81 217 GLN A N 1
ATOM 1780 C CA . GLN A 1 217 ? 8.406 -3.221 -4.081 1.00 84.81 217 GLN A CA 1
ATOM 1781 C C . GLN A 1 217 ? 9.221 -3.740 -5.281 1.00 84.81 217 GLN A C 1
ATOM 1783 O O . GLN A 1 217 ? 9.892 -2.954 -5.948 1.00 84.81 217 GLN A O 1
ATOM 1788 N N . GLU A 1 218 ? 9.211 -5.056 -5.513 1.00 84.31 218 GLU A N 1
ATOM 1789 C CA . GLU A 1 218 ? 9.957 -5.701 -6.602 1.00 84.31 218 GLU A CA 1
ATOM 1790 C C . GLU A 1 218 ? 9.099 -5.968 -7.843 1.00 84.31 218 GLU A C 1
ATOM 1792 O O . GLU A 1 218 ? 9.630 -6.326 -8.891 1.00 84.31 218 GLU A O 1
ATOM 1797 N N . LEU A 1 219 ? 7.789 -5.708 -7.757 1.00 84.31 219 LEU A N 1
ATOM 1798 C CA . LEU A 1 219 ? 6.888 -5.874 -8.887 1.00 84.31 219 LEU A CA 1
ATOM 1799 C C . LEU A 1 219 ? 7.266 -4.906 -10.010 1.00 84.31 219 LEU A C 1
ATOM 1801 O O . LEU A 1 219 ? 7.322 -3.687 -9.829 1.00 84.31 219 LEU A O 1
ATOM 1805 N N . ASN A 1 220 ? 7.445 -5.461 -11.205 1.00 80.19 220 ASN A N 1
ATOM 1806 C CA . ASN A 1 220 ? 7.749 -4.701 -12.419 1.00 80.19 220 ASN A CA 1
ATOM 1807 C C . ASN A 1 220 ? 6.508 -4.063 -13.073 1.00 80.19 220 ASN A C 1
ATOM 1809 O O . ASN A 1 220 ? 6.589 -3.512 -14.166 1.00 80.19 220 ASN A O 1
ATOM 1813 N N . TYR A 1 221 ? 5.354 -4.156 -12.418 1.00 84.00 221 TYR A N 1
ATOM 1814 C CA . TYR A 1 221 ? 4.073 -3.627 -12.868 1.00 84.00 221 TYR A CA 1
ATOM 1815 C C . TYR A 1 221 ? 3.327 -2.997 -11.689 1.00 84.00 221 TYR A C 1
ATOM 1817 O O . TYR A 1 221 ? 3.536 -3.383 -10.534 1.00 84.00 221 TYR A O 1
ATOM 1825 N N . GLU A 1 222 ? 2.453 -2.032 -11.962 1.00 87.25 222 GLU A N 1
ATOM 1826 C CA . GLU A 1 222 ? 1.599 -1.451 -10.924 1.00 87.25 222 GLU A CA 1
ATOM 1827 C C . GLU A 1 222 ? 0.498 -2.427 -10.494 1.00 87.25 222 GLU A C 1
ATOM 1829 O O . GLU A 1 222 ? -0.190 -3.031 -11.318 1.00 87.25 222 GLU A O 1
ATOM 1834 N N . ASN A 1 223 ? 0.287 -2.567 -9.190 1.00 90.81 223 ASN A N 1
ATOM 1835 C CA . ASN A 1 223 ? -0.706 -3.459 -8.607 1.00 90.81 223 ASN A CA 1
ATOM 1836 C C . ASN A 1 223 ? -1.538 -2.687 -7.582 1.00 90.81 223 ASN A C 1
ATOM 1838 O O . ASN A 1 223 ? -1.111 -2.481 -6.447 1.00 90.81 223 ASN A O 1
ATOM 1842 N N . PHE A 1 224 ? -2.736 -2.266 -7.982 1.00 93.75 224 PHE A N 1
ATOM 1843 C CA . PHE A 1 224 ? -3.652 -1.531 -7.121 1.00 93.75 224 PHE A CA 1
ATOM 1844 C C . PHE A 1 224 ? -4.539 -2.496 -6.334 1.00 93.75 224 PHE A C 1
ATOM 1846 O O . PHE A 1 224 ? -5.249 -3.346 -6.890 1.00 93.75 224 PHE A O 1
ATOM 1853 N N . LYS A 1 225 ? -4.520 -2.346 -5.015 1.00 94.56 225 LYS A N 1
ATOM 1854 C CA . LYS A 1 225 ? -5.184 -3.199 -4.037 1.00 94.56 225 LYS A CA 1
ATOM 1855 C C . LYS A 1 225 ? -6.025 -2.378 -3.070 1.00 94.56 225 LYS A C 1
ATOM 1857 O O . LYS A 1 225 ? -5.777 -1.200 -2.826 1.00 94.56 225 LYS A O 1
ATOM 1862 N N . ILE A 1 226 ? -6.978 -3.059 -2.449 1.00 96.69 226 ILE A N 1
ATOM 1863 C CA . ILE A 1 226 ? -7.676 -2.578 -1.260 1.00 96.69 226 ILE A CA 1
ATOM 1864 C C . ILE A 1 226 ? -7.430 -3.524 -0.086 1.00 96.69 226 ILE A C 1
ATOM 1866 O O . ILE A 1 226 ? -7.494 -4.750 -0.226 1.00 96.69 226 ILE A O 1
ATOM 1870 N N . LEU A 1 227 ? -7.178 -2.951 1.086 1.00 97.88 227 LEU A N 1
ATOM 1871 C CA . LEU A 1 227 ? -7.147 -3.658 2.362 1.00 97.88 227 LEU A CA 1
ATOM 1872 C C . LEU A 1 227 ? -8.493 -3.407 3.040 1.00 97.88 227 LEU A C 1
ATOM 1874 O O . LEU A 1 227 ? -8.768 -2.307 3.514 1.00 97.88 227 LEU A O 1
ATOM 1878 N N . LYS A 1 228 ? -9.350 -4.425 3.057 1.00 97.81 228 LYS A N 1
ATOM 1879 C CA . LYS A 1 228 ? -10.679 -4.383 3.673 1.00 97.81 228 LYS A CA 1
ATOM 1880 C C . LYS A 1 228 ? -10.557 -4.586 5.177 1.00 97.81 228 LYS A C 1
ATOM 1882 O O . LYS A 1 228 ? -10.046 -5.632 5.582 1.00 97.81 228 LYS A O 1
ATOM 1887 N N . TYR A 1 229 ? -11.097 -3.697 6.006 1.00 96.88 229 TYR A N 1
ATOM 1888 C CA . TYR A 1 229 ? -11.061 -3.857 7.466 1.00 96.88 229 TYR A CA 1
ATOM 1889 C C . TYR A 1 229 ? -12.439 -3.748 8.136 1.00 96.88 229 TYR A C 1
ATOM 1891 O O . TYR A 1 229 ? -13.389 -3.170 7.600 1.00 96.88 229 TYR A O 1
ATOM 1899 N N . ASP A 1 230 ? -12.555 -4.363 9.312 1.00 93.12 230 ASP A N 1
ATOM 1900 C CA . ASP A 1 230 ? -13.791 -4.446 10.093 1.00 93.12 230 ASP A CA 1
ATOM 1901 C C . ASP A 1 230 ? -13.975 -3.274 11.079 1.00 93.12 230 ASP A C 1
ATOM 1903 O O . ASP A 1 230 ? -13.164 -2.353 11.164 1.00 93.12 230 ASP A O 1
ATOM 1907 N N . LYS A 1 231 ? -15.054 -3.296 11.872 1.00 87.56 231 LYS A N 1
ATOM 1908 C CA . LYS A 1 231 ? -15.327 -2.250 12.877 1.00 87.56 231 LYS A CA 1
ATOM 1909 C C . LYS A 1 231 ? -14.253 -2.127 13.962 1.00 87.56 231 LYS A C 1
ATOM 1911 O O . LYS A 1 231 ? -14.111 -1.056 14.546 1.00 87.56 231 LYS A O 1
ATOM 1916 N N . GLY A 1 232 ? -13.506 -3.199 14.213 1.00 85.19 232 GLY A N 1
ATOM 1917 C CA . GLY A 1 232 ? -12.362 -3.220 15.116 1.00 85.19 232 GLY A CA 1
ATOM 1918 C C . GLY A 1 232 ? -11.067 -2.736 14.467 1.00 85.19 232 GLY A C 1
ATOM 1919 O O . GLY A 1 232 ? -10.030 -2.818 15.120 1.00 85.19 232 GLY A O 1
ATOM 1920 N N . TYR A 1 233 ? -11.115 -2.233 13.227 1.00 93.94 233 TYR A N 1
ATOM 1921 C CA . TYR A 1 233 ? -9.956 -1.830 12.430 1.00 93.94 233 TYR A CA 1
ATOM 1922 C C . TYR A 1 233 ? -9.010 -2.992 12.100 1.00 93.94 233 TYR A C 1
ATOM 1924 O O . TYR A 1 233 ? -7.838 -2.766 11.815 1.00 93.94 233 TYR A O 1
ATOM 1932 N N . ASN A 1 234 ? -9.491 -4.239 12.121 1.00 93.75 234 ASN A N 1
ATOM 1933 C CA . ASN A 1 234 ? -8.675 -5.397 11.759 1.00 93.75 234 ASN A CA 1
ATOM 1934 C C . ASN A 1 234 ? -8.864 -5.732 10.281 1.00 93.75 234 ASN A C 1
ATOM 1936 O O . ASN A 1 234 ? -9.994 -5.783 9.784 1.00 93.75 234 ASN A O 1
ATOM 1940 N N . ILE A 1 235 ? -7.761 -5.967 9.573 1.00 97.31 235 ILE A N 1
ATOM 1941 C CA . ILE A 1 235 ? -7.771 -6.337 8.160 1.00 97.31 235 ILE A CA 1
ATOM 1942 C C . ILE A 1 235 ? -8.442 -7.702 8.020 1.00 97.31 235 ILE A C 1
ATOM 1944 O O . ILE A 1 235 ? -7.983 -8.710 8.548 1.00 97.31 235 ILE A O 1
ATOM 1948 N N . SER A 1 236 ? -9.534 -7.732 7.271 1.00 94.88 236 SER A N 1
ATOM 1949 C CA . SER A 1 236 ? -10.306 -8.938 6.975 1.00 94.88 236 SER A CA 1
ATOM 1950 C C . SER A 1 236 ? -9.832 -9.627 5.698 1.00 94.88 236 SER A C 1
ATOM 1952 O O . SER A 1 236 ? -9.845 -10.854 5.613 1.00 94.88 236 SER A O 1
ATOM 1954 N N . LYS A 1 237 ? -9.437 -8.846 4.685 1.00 95.06 237 LYS A N 1
ATOM 1955 C CA . LYS A 1 237 ? -9.056 -9.353 3.366 1.00 95.06 237 LYS A CA 1
ATOM 1956 C C . LYS A 1 237 ? -8.285 -8.302 2.572 1.00 95.06 237 LYS A C 1
ATOM 1958 O O . LYS A 1 237 ? -8.538 -7.109 2.710 1.00 95.06 237 LYS A O 1
ATOM 1963 N N . ILE A 1 238 ? -7.413 -8.766 1.686 1.00 96.06 238 ILE A N 1
ATOM 1964 C CA . ILE A 1 238 ? -6.726 -7.954 0.685 1.00 96.06 238 ILE A CA 1
ATOM 1965 C C . ILE A 1 238 ? -7.253 -8.373 -0.684 1.00 96.06 238 ILE A C 1
ATOM 1967 O O . ILE A 1 238 ? -7.477 -9.562 -0.928 1.00 96.06 238 ILE A O 1
ATOM 1971 N N . VAL A 1 239 ? -7.525 -7.401 -1.550 1.00 94.06 239 VAL A N 1
ATOM 1972 C CA . VAL A 1 239 ? -8.043 -7.655 -2.897 1.00 94.06 239 VAL A CA 1
ATOM 1973 C C . VAL A 1 239 ? -7.299 -6.789 -3.900 1.00 94.06 239 VAL A C 1
ATOM 1975 O O . VAL A 1 239 ? -7.283 -5.571 -3.754 1.00 94.06 239 VAL A O 1
ATOM 1978 N N . THR A 1 240 ? -6.718 -7.406 -4.930 1.00 92.88 240 THR A N 1
ATOM 1979 C CA . THR A 1 240 ? -6.247 -6.689 -6.123 1.00 92.88 240 THR A CA 1
ATOM 1980 C C . THR A 1 240 ? -7.458 -6.241 -6.939 1.00 92.88 240 THR A C 1
ATOM 1982 O O . THR A 1 240 ? -8.267 -7.074 -7.341 1.00 92.88 240 THR A O 1
ATOM 1985 N N . ILE A 1 241 ? -7.579 -4.935 -7.175 1.00 92.19 241 ILE A N 1
ATOM 1986 C CA . ILE A 1 241 ? -8.643 -4.338 -7.998 1.00 92.19 241 ILE A CA 1
ATOM 1987 C C . ILE A 1 241 ? -8.169 -4.143 -9.436 1.00 92.19 241 ILE A C 1
ATOM 1989 O O . ILE A 1 241 ? -8.961 -4.285 -10.363 1.00 92.19 241 ILE A O 1
ATOM 1993 N N . GLY A 1 242 ? -6.886 -3.840 -9.633 1.00 85.88 242 GLY A N 1
ATOM 1994 C CA . GLY A 1 242 ? -6.321 -3.669 -10.964 1.00 85.88 242 GLY A CA 1
ATOM 1995 C C . GLY A 1 242 ? -4.825 -3.933 -10.995 1.00 85.88 242 GLY A C 1
ATOM 1996 O O . GLY A 1 242 ? -4.121 -3.731 -10.007 1.00 85.88 242 GLY A O 1
ATOM 1997 N N . GLN A 1 243 ? -4.357 -4.392 -12.150 1.00 83.44 243 GLN A N 1
ATOM 1998 C CA . GLN A 1 243 ? -2.943 -4.531 -12.476 1.00 83.44 243 GLN A CA 1
ATOM 1999 C C . GLN A 1 243 ? -2.683 -3.711 -13.742 1.00 83.44 243 GLN A C 1
ATOM 2001 O O . GLN A 1 243 ? -3.469 -3.768 -14.689 1.00 83.44 243 GLN A O 1
ATOM 2006 N N . GLY A 1 244 ? -1.645 -2.885 -13.707 1.00 70.69 244 GLY A N 1
ATOM 2007 C CA . GLY A 1 244 ? -1.277 -1.938 -14.754 1.00 70.69 244 GLY A CA 1
ATOM 2008 C C . GLY A 1 244 ? 0.023 -2.285 -15.459 1.00 70.69 244 GLY A C 1
ATOM 2009 O O . GLY A 1 244 ? 0.620 -3.329 -15.214 1.00 70.69 244 GLY A O 1
ATOM 2010 N N . GLY A 1 245 ? 0.464 -1.377 -16.330 1.00 63.34 245 GLY A N 1
ATOM 2011 C CA . GLY A 1 245 ? 1.814 -1.401 -16.891 1.00 63.34 245 GLY A CA 1
ATOM 2012 C C . GLY A 1 245 ? 2.832 -0.733 -15.960 1.00 63.34 245 GLY A C 1
ATOM 2013 O O . GLY A 1 245 ? 2.574 -0.526 -14.778 1.00 63.34 245 GLY A O 1
ATOM 2014 N N . VAL A 1 246 ? 3.984 -0.360 -16.517 1.00 52.47 246 VAL A N 1
ATOM 2015 C CA . VAL A 1 246 ? 5.089 0.312 -15.801 1.00 52.47 246 VAL A CA 1
ATOM 2016 C C . VAL A 1 246 ? 4.751 1.768 -15.442 1.00 52.47 246 VAL A C 1
ATOM 2018 O O . VAL A 1 246 ? 5.236 2.278 -14.439 1.00 52.47 246 VAL A O 1
ATOM 2021 N N . ASN A 1 247 ? 3.911 2.417 -16.263 1.00 44.69 247 ASN A N 1
ATOM 2022 C CA . ASN A 1 247 ? 3.636 3.860 -16.207 1.00 44.69 247 ASN A CA 1
ATOM 2023 C C . ASN A 1 247 ? 2.237 4.229 -15.693 1.00 44.69 247 ASN A C 1
ATOM 2025 O O . ASN A 1 247 ? 2.003 5.406 -15.437 1.00 44.69 247 ASN A O 1
ATOM 2029 N N . TYR A 1 248 ? 1.298 3.275 -15.644 1.00 53.62 248 TYR A N 1
ATOM 2030 C CA . TYR A 1 248 ? -0.031 3.460 -15.052 1.00 53.62 248 TYR A CA 1
ATOM 2031 C C . TYR A 1 248 ? -0.822 2.141 -14.990 1.00 53.62 248 TYR A C 1
ATOM 2033 O O . TYR A 1 248 ? -0.822 1.331 -15.928 1.00 53.62 248 TYR A O 1
ATOM 2041 N N . ALA A 1 249 ? -1.609 1.974 -13.934 1.00 54.72 249 ALA A N 1
ATOM 2042 C CA . ALA A 1 249 ? -2.773 1.106 -13.876 1.00 54.72 249 ALA A CA 1
ATOM 2043 C C . ALA A 1 249 ? -4.037 1.929 -14.149 1.00 54.72 249 ALA A C 1
ATOM 2045 O O . ALA A 1 249 ? -4.449 2.758 -13.339 1.00 54.72 249 ALA A O 1
ATOM 2046 N N . LYS A 1 250 ? -4.720 1.678 -15.275 1.00 64.38 250 LYS A N 1
ATOM 2047 C CA . LYS A 1 250 ? -6.099 2.162 -15.458 1.00 64.38 250 LYS A CA 1
ATOM 2048 C C . LYS A 1 250 ? -7.027 1.321 -14.585 1.00 64.38 250 LYS A C 1
ATOM 2050 O O . LYS A 1 250 ? -7.629 0.356 -15.044 1.00 64.38 250 LYS A O 1
ATOM 2055 N N . VAL A 1 251 ? -7.124 1.681 -13.312 1.00 77.06 251 VAL A N 1
ATOM 2056 C CA . VAL A 1 251 ? -8.131 1.133 -12.405 1.00 77.06 251 VAL A CA 1
ATOM 2057 C C . VAL A 1 251 ? -9.442 1.857 -12.683 1.00 77.06 251 VAL A C 1
ATOM 2059 O O . VAL A 1 251 ? -9.551 3.048 -12.403 1.00 77.06 251 VAL A O 1
ATOM 2062 N N . ASP A 1 252 ? -10.448 1.164 -13.225 1.00 83.81 252 ASP A N 1
ATOM 2063 C CA . ASP A 1 252 ? -11.808 1.714 -13.221 1.00 83.81 252 ASP A CA 1
ATOM 2064 C C . ASP A 1 252 ? -12.327 1.685 -11.770 1.00 83.81 252 ASP A C 1
ATOM 2066 O O . ASP A 1 252 ? -12.494 0.599 -11.198 1.00 83.81 252 ASP A O 1
ATOM 2070 N N . PRO A 1 253 ? -12.623 2.847 -11.151 1.00 84.81 253 PRO A N 1
ATOM 2071 C CA . PRO A 1 253 ? -13.103 2.899 -9.774 1.00 84.81 253 PRO A CA 1
ATOM 2072 C C . PRO A 1 253 ? -14.379 2.081 -9.533 1.00 84.81 253 PRO A C 1
ATOM 2074 O O . PRO A 1 253 ? -14.678 1.752 -8.388 1.00 84.81 253 PRO A O 1
ATOM 2077 N N . LYS A 1 254 ? -15.153 1.742 -10.573 1.00 86.25 254 LYS A N 1
ATOM 2078 C CA . LYS A 1 254 ? -16.368 0.918 -10.452 1.00 86.25 254 LYS A CA 1
ATOM 2079 C C . LYS A 1 254 ? -16.085 -0.503 -9.968 1.00 86.25 254 LYS A C 1
ATOM 2081 O O . LYS A 1 254 ? -16.960 -1.111 -9.350 1.00 86.25 254 LYS A O 1
ATOM 2086 N N . HIS A 1 255 ? -14.873 -1.020 -10.172 1.00 89.62 255 HIS A N 1
ATOM 2087 C CA . HIS A 1 255 ? -14.491 -2.341 -9.667 1.00 89.62 255 HIS A CA 1
ATOM 2088 C C . HIS A 1 255 ? -14.503 -2.424 -8.135 1.00 89.62 255 HIS A C 1
ATOM 2090 O O . HIS A 1 255 ? -14.543 -3.523 -7.587 1.00 89.62 255 HIS A O 1
ATOM 2096 N N . ILE A 1 256 ? -14.541 -1.291 -7.423 1.00 91.56 256 ILE A N 1
ATOM 2097 C CA . ILE A 1 256 ? -14.631 -1.302 -5.963 1.00 91.56 256 ILE A CA 1
ATOM 2098 C C . ILE A 1 256 ? -16.037 -1.634 -5.440 1.00 91.56 256 ILE A C 1
ATOM 2100 O O . ILE A 1 256 ? -16.168 -2.111 -4.313 1.00 91.56 256 ILE A O 1
ATOM 2104 N N . TYR A 1 257 ? -17.098 -1.418 -6.229 1.00 91.12 257 TYR A N 1
ATOM 2105 C CA . TYR A 1 257 ? -18.479 -1.506 -5.734 1.00 91.12 257 TYR A CA 1
ATOM 2106 C C . TYR A 1 257 ? -18.846 -2.857 -5.108 1.00 91.12 257 TYR A C 1
ATOM 2108 O O . TYR A 1 257 ? -19.370 -2.843 -3.994 1.00 91.12 257 TYR A O 1
ATOM 2116 N N . PRO A 1 258 ? -18.525 -4.021 -5.712 1.00 92.62 258 PRO A N 1
ATOM 2117 C CA . PRO A 1 258 ? -18.840 -5.312 -5.098 1.00 92.62 258 PRO A CA 1
ATOM 2118 C C . PRO A 1 258 ? -18.194 -5.492 -3.720 1.00 92.62 258 PRO A C 1
ATOM 2120 O O . PRO A 1 258 ? -18.717 -6.204 -2.867 1.00 92.62 258 PRO A O 1
ATOM 2123 N N . HIS A 1 259 ? -17.057 -4.838 -3.479 1.00 93.31 259 HIS A N 1
ATOM 2124 C CA . HIS A 1 259 ? -16.368 -4.906 -2.198 1.00 93.31 259 HIS A CA 1
ATOM 2125 C C . HIS A 1 259 ? -17.018 -4.023 -1.137 1.00 93.31 259 HIS A C 1
ATOM 2127 O O . HIS A 1 259 ? -17.023 -4.431 0.025 1.00 93.31 259 HIS A O 1
ATOM 2133 N N . LEU A 1 260 ? -17.573 -2.873 -1.531 1.00 91.00 260 LEU A N 1
ATOM 2134 C CA . LEU A 1 260 ? -18.252 -1.923 -0.643 1.00 91.00 260 LEU A CA 1
ATOM 2135 C C . LEU A 1 260 ? -19.629 -2.408 -0.167 1.00 91.00 260 LEU A C 1
ATOM 2137 O O . LEU A 1 260 ? -20.080 -1.981 0.891 1.00 91.00 260 LEU A O 1
ATOM 2141 N N . LEU A 1 261 ? -20.264 -3.328 -0.900 1.00 90.31 261 LEU A N 1
ATOM 2142 C CA . LEU A 1 261 ? -21.551 -3.936 -0.529 1.00 90.31 261 LEU A CA 1
ATOM 2143 C C . LEU A 1 261 ? -21.467 -4.896 0.672 1.00 90.31 261 LEU A C 1
ATOM 2145 O O . LEU A 1 261 ? -22.487 -5.353 1.175 1.00 90.31 261 LEU A O 1
ATOM 2149 N N . ASP A 1 262 ? -20.264 -5.216 1.147 1.00 87.62 262 ASP A N 1
ATOM 2150 C CA . ASP A 1 262 ? -20.065 -6.089 2.301 1.00 87.62 262 ASP A CA 1
ATOM 2151 C C . ASP A 1 262 ? -20.488 -5.392 3.607 1.00 87.62 262 ASP A C 1
ATOM 2153 O O . ASP A 1 262 ? -19.896 -4.399 4.042 1.00 87.62 262 ASP A O 1
ATOM 2157 N N . GLU A 1 263 ? -21.513 -5.923 4.272 1.00 82.62 263 GLU A N 1
ATOM 2158 C CA . GLU A 1 263 ? -22.047 -5.364 5.519 1.00 82.62 263 GLU A CA 1
ATOM 2159 C C . GLU A 1 263 ? -21.047 -5.401 6.682 1.00 82.62 263 GLU A C 1
ATOM 2161 O O . GLU A 1 263 ? -21.092 -4.547 7.571 1.00 82.62 263 GLU A O 1
ATOM 2166 N N . LYS A 1 264 ? -20.115 -6.364 6.681 1.00 84.81 264 LYS A N 1
ATOM 2167 C CA . LYS A 1 264 ? -19.093 -6.491 7.733 1.00 84.81 264 LYS A CA 1
ATOM 2168 C C . LYS A 1 264 ? -17.927 -5.527 7.530 1.00 84.81 264 LYS A C 1
ATOM 2170 O O . LYS A 1 264 ? -17.153 -5.308 8.463 1.00 84.81 264 LYS A O 1
ATOM 2175 N N . LEU A 1 265 ? -17.806 -4.951 6.336 1.00 91.06 265 LEU A N 1
ATOM 2176 C CA . LEU A 1 265 ? -16.785 -3.969 6.008 1.00 91.06 265 LEU A CA 1
ATOM 2177 C C . LEU A 1 265 ? -17.070 -2.652 6.731 1.00 91.06 265 LEU A C 1
ATOM 2179 O O . LEU A 1 265 ? -18.163 -2.102 6.597 1.00 91.06 265 LEU A O 1
ATOM 2183 N N . LYS A 1 266 ? -16.087 -2.112 7.448 1.00 92.31 266 LYS A N 1
ATOM 2184 C CA . LYS A 1 266 ? -16.144 -0.722 7.916 1.00 92.31 266 LYS A CA 1
ATOM 2185 C C . LYS A 1 266 ? -15.609 0.228 6.847 1.00 92.31 266 LYS A C 1
ATOM 2187 O O . LYS A 1 266 ? -16.274 1.198 6.502 1.00 92.31 266 LYS A O 1
ATOM 2192 N N . GLY A 1 267 ? -14.457 -0.105 6.281 1.00 95.88 267 GLY A N 1
ATOM 2193 C CA . GLY A 1 267 ? -13.824 0.700 5.251 1.00 95.88 267 GLY A CA 1
ATOM 2194 C C . GLY A 1 267 ? -12.671 -0.016 4.571 1.00 95.88 267 GLY A C 1
ATOM 2195 O O . GLY A 1 267 ? -12.465 -1.225 4.748 1.00 95.88 267 GLY A O 1
ATOM 2196 N N . VAL A 1 268 ? -11.936 0.741 3.766 1.00 97.88 268 VAL A N 1
ATOM 2197 C CA . VAL A 1 268 ? -10.782 0.251 3.011 1.00 97.88 268 VAL A CA 1
ATOM 2198 C C . VAL A 1 268 ? -9.577 1.169 3.170 1.00 97.88 268 VAL A C 1
ATOM 2200 O O . VAL A 1 268 ? -9.720 2.373 3.358 1.00 97.88 268 VAL A O 1
ATOM 2203 N N . ILE A 1 269 ? -8.384 0.595 3.063 1.00 98.19 269 ILE A N 1
ATOM 2204 C CA . ILE A 1 269 ? -7.162 1.339 2.746 1.00 98.19 269 ILE A CA 1
ATOM 2205 C C . ILE A 1 269 ? -6.818 1.044 1.292 1.00 98.19 269 ILE A C 1
ATOM 2207 O O . ILE A 1 269 ? -6.830 -0.123 0.884 1.00 98.19 269 ILE A O 1
ATOM 2211 N N . LEU A 1 270 ? -6.532 2.085 0.518 1.00 97.38 270 LEU A N 1
ATOM 2212 C CA . LEU A 1 270 ? -6.043 1.942 -0.851 1.00 97.38 270 LEU A CA 1
ATOM 2213 C C . LEU A 1 270 ? -4.540 1.679 -0.811 1.00 97.38 270 LEU A C 1
ATOM 2215 O O . LEU A 1 270 ? -3.839 2.215 0.046 1.00 97.38 270 LEU A O 1
ATOM 2219 N N . CYS A 1 271 ? -4.036 0.849 -1.712 1.00 96.00 271 CYS A N 1
ATOM 2220 C CA . CYS A 1 271 ? -2.610 0.576 -1.794 1.00 96.00 271 CYS A CA 1
ATOM 2221 C C . CYS A 1 271 ? -2.199 0.287 -3.229 1.00 96.00 271 CYS A C 1
ATOM 2223 O O . CYS A 1 271 ? -2.796 -0.578 -3.864 1.00 96.00 271 CYS A O 1
ATOM 2225 N N . HIS A 1 272 ? -1.120 0.895 -3.700 1.00 94.81 272 HIS A N 1
ATOM 2226 C CA . HIS A 1 272 ? -0.449 0.465 -4.926 1.00 94.81 272 HIS A CA 1
ATOM 2227 C C . HIS A 1 272 ? 1.056 0.606 -4.813 1.00 94.81 272 HIS A C 1
ATOM 2229 O O . HIS A 1 272 ? 1.571 1.204 -3.871 1.00 94.81 272 HIS A O 1
ATOM 2235 N N . ASN A 1 273 ? 1.765 0.002 -5.758 1.00 92.50 273 ASN A N 1
ATOM 2236 C CA . ASN A 1 273 ? 3.201 0.166 -5.905 1.00 92.50 273 ASN A CA 1
ATOM 2237 C C . ASN A 1 273 ? 3.541 0.976 -7.149 1.00 92.50 273 ASN A C 1
ATOM 2239 O O . ASN A 1 273 ? 2.835 0.893 -8.150 1.00 92.50 273 ASN A O 1
ATOM 2243 N N . HIS A 1 274 ? 4.675 1.669 -7.100 1.00 88.31 274 HIS A N 1
ATOM 2244 C CA . HIS A 1 274 ? 5.323 2.242 -8.276 1.00 88.31 274 HIS A CA 1
ATOM 2245 C C . HIS A 1 274 ? 6.550 1.393 -8.646 1.00 88.31 274 HIS A C 1
ATOM 2247 O O . HIS A 1 274 ? 7.503 1.338 -7.862 1.00 88.31 274 HIS A O 1
ATOM 2253 N N . PRO A 1 275 ? 6.592 0.761 -9.837 1.00 83.94 275 PRO A N 1
ATOM 2254 C CA . PRO A 1 275 ? 7.748 -0.020 -10.305 1.00 83.94 275 PRO A CA 1
ATOM 2255 C C . PRO A 1 275 ? 9.059 0.778 -10.372 1.00 83.94 275 PRO A C 1
ATOM 2257 O O . PRO A 1 275 ? 10.152 0.223 -10.230 1.00 83.94 275 PRO A O 1
ATOM 2260 N N . SER A 1 276 ? 8.956 2.101 -10.534 1.00 78.50 276 SER A N 1
ATOM 2261 C CA . SER A 1 276 ? 10.078 3.047 -10.462 1.00 78.50 276 SER A CA 1
ATOM 2262 C C . SER A 1 276 ? 10.731 3.137 -9.080 1.00 78.50 276 SER A C 1
ATOM 2264 O O . SER A 1 276 ? 11.811 3.710 -8.912 1.00 78.50 276 SER A O 1
ATOM 2266 N N . GLY A 1 277 ? 10.051 2.619 -8.060 1.00 78.50 277 GLY A N 1
ATOM 2267 C CA . GLY A 1 277 ? 10.439 2.694 -6.665 1.00 78.50 277 GLY A CA 1
ATOM 2268 C C . GLY A 1 277 ? 10.210 4.058 -6.016 1.00 78.50 277 GLY A C 1
ATOM 2269 O O . GLY A 1 277 ? 10.620 4.212 -4.868 1.00 78.50 277 GLY A O 1
ATOM 2270 N N . SER A 1 278 ? 9.616 5.039 -6.714 1.00 82.69 278 SER A N 1
ATOM 2271 C CA . SER A 1 278 ? 9.158 6.285 -6.075 1.00 82.69 278 SER A CA 1
ATOM 2272 C C . SER A 1 278 ? 7.993 6.005 -5.151 1.00 82.69 278 SER A C 1
ATOM 2274 O O . SER A 1 278 ? 7.303 5.006 -5.300 1.00 82.69 278 SER A O 1
ATOM 2276 N N . VAL A 1 279 ? 7.779 6.900 -4.200 1.00 88.94 279 VAL A N 1
ATOM 2277 C CA . VAL A 1 279 ? 6.575 6.891 -3.369 1.00 88.94 279 VAL A CA 1
ATOM 2278 C C . VAL A 1 279 ? 5.790 8.194 -3.491 1.00 88.94 279 VAL A C 1
ATOM 2280 O O . VAL A 1 279 ? 4.790 8.378 -2.808 1.00 88.94 279 VAL A O 1
ATOM 2283 N N . SER A 1 280 ? 6.236 9.121 -4.342 1.00 87.94 280 SER A N 1
ATOM 2284 C CA . SER A 1 280 ? 5.545 10.390 -4.550 1.00 87.94 280 SER A CA 1
ATOM 2285 C C . SER A 1 280 ? 4.257 10.169 -5.349 1.00 87.94 280 SER A C 1
ATOM 2287 O O . SER A 1 280 ? 4.331 9.590 -6.432 1.00 87.94 280 SER A O 1
ATOM 2289 N N . PRO A 1 281 ? 3.093 10.645 -4.870 1.00 91.50 281 PRO A N 1
ATOM 2290 C CA . PRO A 1 281 ? 1.836 10.487 -5.592 1.00 91.50 281 PRO A CA 1
ATOM 2291 C C . PRO A 1 281 ? 1.837 11.272 -6.907 1.00 91.50 281 PRO A C 1
ATOM 2293 O O . PRO A 1 281 ? 2.250 12.434 -6.956 1.00 91.50 281 PRO A O 1
ATOM 2296 N N . SER A 1 282 ? 1.323 10.654 -7.967 1.00 88.69 282 SER A N 1
ATOM 2297 C CA . SER A 1 282 ? 1.003 11.326 -9.226 1.00 88.69 282 SER A CA 1
ATOM 2298 C C . SER A 1 282 ? -0.321 12.095 -9.134 1.00 88.69 282 SER A C 1
ATOM 2300 O O . SER A 1 282 ? -1.099 11.976 -8.181 1.00 88.69 282 SER A O 1
ATOM 2302 N N . ARG A 1 283 ? -0.619 12.898 -10.159 1.00 87.25 283 ARG A N 1
ATOM 2303 C CA . ARG A 1 283 ? -1.920 13.570 -10.272 1.00 87.25 283 ARG A CA 1
ATOM 2304 C C . ARG A 1 283 ? -3.050 12.550 -10.433 1.00 87.25 283 ARG A C 1
ATOM 2306 O O . ARG A 1 283 ? -4.140 12.746 -9.897 1.00 87.25 283 ARG A O 1
ATOM 2313 N N . GLU A 1 284 ? -2.793 11.482 -11.168 1.00 86.88 284 GLU A N 1
ATOM 2314 C CA . GLU A 1 284 ? -3.713 10.386 -11.437 1.00 86.88 284 GLU A CA 1
ATOM 2315 C C . GLU A 1 284 ? -4.042 9.621 -10.152 1.00 86.88 284 GLU A C 1
ATOM 2317 O O . GLU A 1 284 ? -5.216 9.338 -9.906 1.00 86.88 284 GLU A O 1
ATOM 2322 N N . ASP A 1 285 ? -3.044 9.391 -9.291 1.00 91.50 285 ASP A N 1
ATOM 2323 C CA . ASP A 1 285 ? -3.234 8.792 -7.965 1.00 91.50 285 ASP A CA 1
ATOM 2324 C C . ASP A 1 285 ? -4.201 9.629 -7.120 1.00 91.50 285 ASP A C 1
ATOM 2326 O O . ASP A 1 285 ? -5.159 9.097 -6.554 1.00 91.50 285 ASP A O 1
ATOM 2330 N N . ASN A 1 286 ? -4.012 10.953 -7.089 1.00 91.94 286 ASN A N 1
ATOM 2331 C CA . ASN A 1 286 ? -4.886 11.871 -6.350 1.00 91.94 286 ASN A CA 1
ATOM 2332 C C . ASN A 1 286 ? -6.328 11.830 -6.879 1.00 91.94 286 ASN A C 1
ATOM 2334 O O . ASN A 1 286 ? -7.279 11.702 -6.107 1.00 91.94 286 ASN A O 1
ATOM 2338 N N . LEU A 1 287 ? -6.504 11.872 -8.205 1.00 91.00 287 LEU A N 1
ATOM 2339 C CA . LEU A 1 287 ? -7.827 11.800 -8.832 1.00 91.00 287 LEU A CA 1
ATOM 2340 C C . LEU A 1 287 ? -8.529 10.467 -8.551 1.00 91.00 287 LEU A C 1
ATOM 2342 O O . LEU A 1 287 ? -9.732 10.453 -8.276 1.00 91.00 287 LEU A O 1
ATOM 2346 N N . LEU A 1 288 ? -7.795 9.354 -8.608 1.00 91.31 288 LEU A N 1
ATOM 2347 C CA . LEU A 1 288 ? -8.314 8.024 -8.295 1.00 91.31 288 LEU A CA 1
ATOM 2348 C C . LEU A 1 288 ? -8.726 7.921 -6.821 1.00 91.31 288 LEU A C 1
ATOM 2350 O O . LEU A 1 288 ? -9.808 7.414 -6.516 1.00 91.31 288 LEU A O 1
ATOM 2354 N N . THR A 1 289 ? -7.898 8.449 -5.923 1.00 94.38 289 THR A N 1
ATOM 2355 C CA . THR A 1 289 ? -8.148 8.498 -4.476 1.00 94.38 289 THR A CA 1
ATOM 2356 C C . THR A 1 289 ? -9.451 9.222 -4.170 1.00 94.38 289 THR A C 1
ATOM 2358 O O . THR A 1 289 ? -10.351 8.646 -3.555 1.00 94.38 289 THR A O 1
ATOM 2361 N N . ASP A 1 290 ? -9.605 10.443 -4.679 1.00 92.88 290 ASP A N 1
ATOM 2362 C CA . ASP A 1 290 ? -10.815 11.251 -4.514 1.00 92.88 290 ASP A CA 1
ATOM 2363 C C . ASP A 1 290 ? -12.050 10.565 -5.095 1.00 92.88 290 ASP A C 1
ATOM 2365 O O . ASP A 1 290 ? -13.136 10.566 -4.504 1.00 92.88 290 ASP A O 1
ATOM 2369 N N . ALA A 1 291 ? -11.893 9.972 -6.278 1.00 92.31 291 ALA A N 1
ATOM 2370 C CA . ALA A 1 291 ? -12.945 9.244 -6.960 1.00 92.31 291 ALA A CA 1
ATOM 2371 C C . ALA A 1 291 ? -13.432 8.050 -6.123 1.00 92.31 291 ALA A C 1
ATOM 2373 O O . ALA A 1 291 ? -14.645 7.822 -6.034 1.00 92.31 291 ALA A O 1
ATOM 2374 N N . ILE A 1 292 ? -12.522 7.293 -5.515 1.00 94.56 292 ILE A N 1
ATOM 2375 C CA . ILE A 1 292 ? -12.863 6.152 -4.665 1.00 94.56 292 ILE A CA 1
ATOM 2376 C C . ILE A 1 292 ? -13.439 6.620 -3.326 1.00 94.56 292 ILE A C 1
ATOM 2378 O O . ILE A 1 292 ? -14.452 6.070 -2.897 1.00 94.56 292 ILE A O 1
ATOM 2382 N N . ASN A 1 293 ? -12.876 7.659 -2.709 1.00 93.56 293 ASN A N 1
ATOM 2383 C CA . ASN A 1 293 ? -13.357 8.192 -1.434 1.00 93.56 293 ASN A CA 1
ATOM 2384 C C . ASN A 1 293 ? -14.820 8.658 -1.530 1.00 93.56 293 ASN A C 1
ATOM 2386 O O . ASN A 1 293 ? -15.680 8.220 -0.764 1.00 93.56 293 ASN A O 1
ATOM 2390 N N . LYS A 1 294 ? -15.151 9.434 -2.572 1.00 91.62 294 LYS A N 1
ATOM 2391 C CA . LYS A 1 294 ? -16.538 9.850 -2.859 1.00 91.62 294 LYS A CA 1
ATOM 2392 C C . LYS A 1 294 ? -17.467 8.656 -3.080 1.00 91.62 294 LYS A C 1
ATOM 2394 O O . LYS A 1 294 ? -18.610 8.673 -2.636 1.00 91.62 294 LYS A O 1
ATOM 2399 N N . ARG A 1 295 ? -16.989 7.607 -3.759 1.00 92.12 295 ARG A N 1
ATOM 2400 C CA . ARG A 1 295 ? -17.759 6.375 -3.990 1.00 92.12 295 ARG A CA 1
ATOM 2401 C C . ARG A 1 295 ? -18.023 5.620 -2.695 1.00 92.12 295 ARG A C 1
ATOM 2403 O O . ARG A 1 295 ? -19.162 5.231 -2.476 1.00 92.12 295 ARG A O 1
ATOM 2410 N N . ALA A 1 296 ? -17.011 5.437 -1.851 1.00 92.62 296 ALA A N 1
ATOM 2411 C CA . ALA A 1 296 ? -17.131 4.753 -0.565 1.00 92.62 296 ALA A CA 1
ATOM 2412 C C . ALA A 1 296 ? -18.171 5.423 0.345 1.00 92.62 296 ALA A C 1
ATOM 2414 O O . ALA A 1 296 ? -19.009 4.729 0.928 1.00 92.62 296 ALA A O 1
ATOM 2415 N N . ALA A 1 297 ? -18.199 6.759 0.358 1.00 90.56 297 ALA A N 1
ATOM 2416 C CA . ALA A 1 297 ? -19.158 7.535 1.136 1.00 90.56 297 ALA A CA 1
ATOM 2417 C C . ALA A 1 297 ? -20.627 7.220 0.785 1.00 90.56 297 ALA A C 1
ATOM 2419 O O . ALA A 1 297 ? -21.449 7.110 1.692 1.00 90.56 297 ALA A O 1
ATOM 2420 N N . PHE A 1 298 ? -20.965 6.972 -0.491 1.00 91.00 298 PHE A N 1
ATOM 2421 C CA . PHE A 1 298 ? -22.331 6.574 -0.885 1.00 91.00 298 PHE A CA 1
ATOM 2422 C C . PHE A 1 298 ? -22.788 5.245 -0.264 1.00 91.00 298 PHE A C 1
ATOM 2424 O O . PHE A 1 298 ? -23.987 5.003 -0.150 1.00 91.00 298 PHE A O 1
ATOM 2431 N N . PHE A 1 299 ? -21.850 4.389 0.147 1.00 90.00 299 PHE A N 1
ATOM 2432 C CA . PHE A 1 299 ? -22.126 3.105 0.796 1.00 90.00 299 PHE A CA 1
ATOM 2433 C C . PHE A 1 299 ? -21.913 3.155 2.317 1.00 90.00 299 PHE A C 1
ATOM 2435 O O . PHE A 1 299 ? -21.854 2.104 2.959 1.00 90.00 299 PHE A O 1
ATOM 2442 N N . ASN A 1 300 ? -21.780 4.353 2.902 1.00 88.44 300 ASN A N 1
ATOM 2443 C CA . ASN A 1 300 ? -21.420 4.555 4.309 1.00 88.44 300 ASN A CA 1
ATOM 2444 C C . ASN A 1 300 ? -20.146 3.785 4.706 1.00 88.44 300 ASN A C 1
ATOM 2446 O O . ASN A 1 300 ? -20.066 3.217 5.799 1.00 88.44 300 ASN A O 1
ATOM 2450 N N . LYS A 1 301 ? -19.171 3.717 3.792 1.00 92.38 301 LYS A N 1
ATOM 2451 C CA . LYS A 1 301 ? -17.840 3.148 4.025 1.00 92.38 301 LYS A CA 1
ATOM 2452 C C . LYS A 1 301 ? -16.809 4.265 3.976 1.00 92.38 301 LYS A C 1
ATOM 2454 O O . LYS A 1 301 ? -16.952 5.206 3.200 1.00 92.38 301 LYS A O 1
ATOM 2459 N N . GLU A 1 302 ? -15.759 4.136 4.770 1.00 92.75 302 GLU A N 1
ATOM 2460 C CA . GLU A 1 302 ? -14.671 5.115 4.808 1.00 92.75 302 GLU A CA 1
ATOM 2461 C C . GLU A 1 302 ? -13.455 4.609 4.005 1.00 92.75 302 GLU A C 1
ATOM 2463 O O . GLU A 1 302 ? -13.204 3.399 3.917 1.00 92.75 302 GLU A O 1
ATOM 2468 N N . VAL A 1 303 ? -12.709 5.535 3.399 1.00 96.50 303 VAL A N 1
ATOM 2469 C CA . VAL A 1 303 ? -11.348 5.273 2.917 1.00 96.50 303 VAL A CA 1
ATOM 2470 C C . VAL A 1 303 ? -10.402 5.853 3.954 1.00 96.50 303 VAL A C 1
ATOM 2472 O O . VAL A 1 303 ? -10.307 7.068 4.087 1.00 96.50 303 VAL A O 1
ATOM 2475 N N . LEU A 1 304 ? -9.741 4.985 4.714 1.00 96.69 304 LEU A N 1
ATOM 2476 C CA . LEU A 1 304 ? -8.971 5.412 5.883 1.00 96.69 304 LEU A CA 1
ATOM 2477 C C . LEU A 1 304 ? -7.637 6.057 5.520 1.00 96.69 304 LEU A C 1
ATOM 2479 O O . LEU A 1 304 ? -7.182 6.967 6.202 1.00 96.69 304 LEU A O 1
ATOM 2483 N N . ASP A 1 305 ? -6.994 5.539 4.477 1.00 97.62 305 ASP A N 1
ATOM 2484 C CA . ASP A 1 305 ? -5.715 6.027 3.978 1.00 97.62 305 ASP A CA 1
ATOM 2485 C C . ASP A 1 305 ? -5.486 5.512 2.552 1.00 97.62 305 ASP A C 1
ATOM 2487 O O . ASP A 1 305 ? -6.177 4.599 2.073 1.00 97.62 305 ASP A O 1
ATOM 2491 N N . HIS A 1 306 ? -4.469 6.063 1.905 1.00 97.12 306 HIS A N 1
ATOM 2492 C CA . HIS A 1 306 ? -3.919 5.563 0.658 1.00 97.12 306 HIS A CA 1
ATOM 2493 C C . HIS A 1 306 ? -2.399 5.415 0.797 1.00 97.12 306 HIS A C 1
ATOM 2495 O O . HIS A 1 306 ? -1.702 6.337 1.217 1.00 97.12 306 HIS A O 1
ATOM 2501 N N . LEU A 1 307 ? -1.898 4.217 0.496 1.00 97.00 307 LEU A N 1
ATOM 2502 C CA . LEU A 1 307 ? -0.504 3.822 0.659 1.00 97.00 307 LEU A CA 1
ATOM 2503 C C . LEU A 1 307 ? 0.167 3.639 -0.703 1.00 97.00 307 LEU A C 1
ATOM 2505 O O . LEU A 1 307 ? -0.273 2.804 -1.491 1.00 97.00 307 LEU A O 1
ATOM 2509 N N . ILE A 1 308 ? 1.266 4.351 -0.951 1.00 95.31 308 ILE A N 1
ATOM 2510 C CA . ILE A 1 308 ? 2.077 4.169 -2.165 1.00 95.31 308 ILE A CA 1
ATOM 2511 C C . ILE A 1 308 ? 3.388 3.498 -1.787 1.00 95.31 308 ILE A C 1
ATOM 2513 O O . ILE A 1 308 ? 4.147 4.011 -0.965 1.00 95.31 308 ILE A O 1
ATOM 2517 N N . VAL A 1 309 ? 3.645 2.335 -2.371 1.00 93.31 309 VAL A N 1
ATOM 2518 C CA . VAL A 1 309 ? 4.778 1.470 -2.043 1.00 93.31 309 VAL A CA 1
ATOM 2519 C C . VAL A 1 309 ? 5.857 1.579 -3.115 1.00 93.31 309 VAL A C 1
ATOM 2521 O O . VAL A 1 309 ? 5.603 1.391 -4.302 1.00 93.31 309 VAL A O 1
ATOM 2524 N N . GLY A 1 310 ? 7.093 1.797 -2.688 1.00 87.81 310 GLY A N 1
ATOM 2525 C CA . GLY A 1 310 ? 8.255 1.829 -3.564 1.00 87.81 310 GLY A CA 1
ATOM 2526 C C . GLY A 1 310 ? 9.499 1.308 -2.853 1.00 87.81 310 GLY A C 1
ATOM 2527 O O . GLY A 1 310 ? 9.487 0.984 -1.663 1.00 87.81 310 GLY A O 1
ATOM 2528 N N . LYS A 1 311 ? 10.616 1.247 -3.578 1.00 81.31 311 LYS A N 1
ATOM 2529 C CA . LYS A 1 311 ? 11.912 0.866 -2.997 1.00 81.31 311 LYS A CA 1
ATOM 2530 C C . LYS A 1 311 ? 12.382 1.878 -1.945 1.00 81.31 311 LYS A C 1
ATOM 2532 O O . LYS A 1 311 ? 12.945 1.478 -0.924 1.00 81.31 311 LYS A O 1
ATOM 2537 N N . GLU A 1 312 ? 12.057 3.158 -2.143 1.00 81.38 312 GLU A N 1
ATOM 2538 C CA . GLU A 1 312 ? 12.355 4.255 -1.206 1.00 81.38 312 GLU A CA 1
ATOM 2539 C C . GLU A 1 312 ? 11.551 4.162 0.101 1.00 81.38 312 GLU A C 1
ATOM 2541 O O . GLU A 1 312 ? 11.995 4.652 1.133 1.00 81.38 312 GLU A O 1
ATOM 2546 N N . GLY A 1 313 ? 10.399 3.483 0.115 1.00 86.12 313 GLY A N 1
ATOM 2547 C CA . GLY A 1 313 ? 9.595 3.358 1.329 1.00 86.12 313 GLY A CA 1
ATOM 2548 C C . GLY A 1 313 ? 8.110 3.152 1.068 1.00 86.12 313 GLY A C 1
ATOM 2549 O O . GLY A 1 313 ? 7.711 2.532 0.084 1.00 86.12 313 GLY A O 1
ATOM 2550 N N . VAL A 1 314 ? 7.288 3.674 1.978 1.00 92.62 314 VAL A N 1
ATOM 2551 C CA . VAL A 1 314 ? 5.830 3.693 1.843 1.00 92.62 314 VAL A CA 1
ATOM 2552 C C . VAL A 1 314 ? 5.336 5.094 2.170 1.00 92.62 314 VAL A C 1
ATOM 2554 O O . VAL A 1 314 ? 5.469 5.536 3.311 1.00 92.62 314 VAL A O 1
ATOM 2557 N N . TYR A 1 315 ? 4.765 5.774 1.183 1.00 94.19 315 TYR A N 1
ATOM 2558 C CA . TYR A 1 315 ? 4.084 7.048 1.383 1.00 94.19 315 TYR A CA 1
ATOM 2559 C C . TYR A 1 315 ? 2.673 6.820 1.919 1.00 94.19 315 TYR A C 1
ATOM 2561 O O . TYR A 1 315 ? 1.997 5.870 1.518 1.00 94.19 315 TYR A O 1
ATOM 2569 N N . LYS A 1 316 ? 2.236 7.715 2.807 1.00 95.00 316 LYS A N 1
ATOM 2570 C CA . LYS A 1 316 ? 0.881 7.766 3.353 1.00 95.00 316 LYS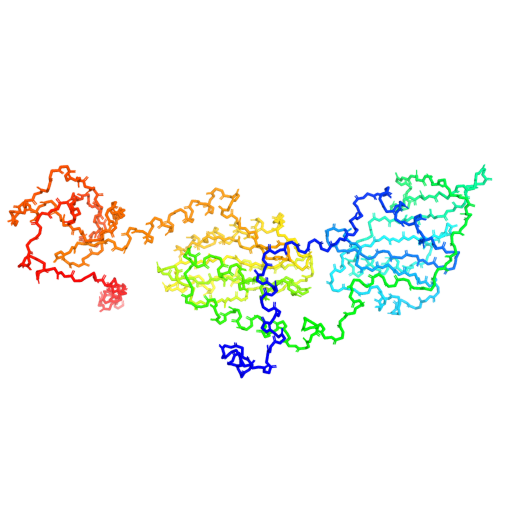 A CA 1
ATOM 2571 C C . LYS A 1 316 ? 0.236 9.099 3.039 1.00 95.00 316 LYS A C 1
ATOM 2573 O O . LYS A 1 316 ? 0.800 10.149 3.359 1.00 95.00 316 LYS A O 1
ATOM 2578 N N . TYR A 1 317 ? -0.988 9.056 2.533 1.00 95.75 317 TYR A N 1
ATOM 2579 C CA . TYR A 1 317 ? -1.777 10.270 2.369 1.00 95.75 317 TYR A CA 1
ATOM 2580 C C . TYR A 1 317 ? -2.060 10.924 3.721 1.00 95.75 317 TYR A C 1
ATOM 2582 O O . TYR A 1 317 ? -1.901 12.133 3.843 1.00 95.75 317 TYR A O 1
ATOM 2590 N N . SER A 1 318 ? -2.347 10.154 4.775 1.00 93.75 318 SER A N 1
ATOM 2591 C CA . SER A 1 318 ? -2.639 10.714 6.106 1.00 93.75 318 SER A CA 1
ATOM 2592 C C . SER A 1 318 ? -1.514 11.556 6.731 1.00 93.75 318 SER A C 1
ATOM 2594 O O . SER A 1 318 ? -1.735 12.213 7.744 1.00 93.75 318 SER A O 1
ATOM 2596 N N . GLU A 1 319 ? -0.284 11.467 6.215 1.00 91.19 319 GLU A N 1
ATOM 2597 C CA . GLU A 1 319 ? 0.860 12.255 6.696 1.00 91.19 319 GLU A CA 1
ATOM 2598 C C . GLU A 1 319 ? 0.925 13.651 6.050 1.00 91.19 319 GLU A C 1
ATOM 2600 O O . GLU A 1 319 ? 1.554 14.544 6.610 1.00 91.19 319 GLU A O 1
ATOM 2605 N N . ASN A 1 320 ? 0.262 13.857 4.906 1.00 88.00 320 ASN A N 1
ATOM 2606 C CA . ASN A 1 320 ? 0.361 15.087 4.108 1.00 88.00 320 ASN A CA 1
ATOM 2607 C C . ASN A 1 320 ? -1.002 15.670 3.688 1.00 88.00 320 ASN A C 1
ATOM 2609 O O . ASN A 1 320 ? -1.066 16.823 3.267 1.00 88.00 320 ASN A O 1
ATOM 2613 N N . ASP A 1 321 ? -2.085 14.901 3.806 1.00 92.19 321 ASP A N 1
ATOM 2614 C CA . ASP A 1 321 ? -3.447 15.281 3.438 1.00 92.19 321 ASP A CA 1
ATOM 2615 C C . ASP A 1 321 ? -4.343 15.380 4.683 1.00 92.19 321 ASP A C 1
ATOM 2617 O O . ASP A 1 321 ? -4.437 14.448 5.488 1.00 92.19 321 ASP A O 1
ATOM 2621 N N . LEU A 1 322 ? -5.017 16.525 4.839 1.00 80.50 322 LEU A N 1
ATOM 2622 C CA . LEU A 1 322 ? -5.834 16.835 6.016 1.00 80.50 322 LEU A CA 1
ATOM 2623 C C . LEU A 1 322 ? -7.061 15.926 6.163 1.00 80.50 322 LEU A C 1
ATOM 2625 O O . LEU A 1 322 ? -7.455 15.630 7.291 1.00 80.50 322 LEU A O 1
ATOM 2629 N N . ILE A 1 323 ? -7.668 15.482 5.058 1.00 84.75 323 ILE A N 1
ATOM 2630 C CA . ILE A 1 323 ? -8.858 14.622 5.095 1.00 84.75 323 ILE A CA 1
ATOM 2631 C C . ILE A 1 323 ? -8.466 13.268 5.683 1.00 84.75 323 ILE A C 1
ATOM 2633 O O . ILE A 1 323 ? -9.072 12.807 6.650 1.00 84.75 323 ILE A O 1
ATOM 2637 N N . PHE A 1 324 ? -7.406 12.660 5.153 1.00 90.56 324 PHE A N 1
ATOM 2638 C CA . PHE A 1 324 ? -6.924 11.365 5.636 1.00 90.56 324 PHE A CA 1
ATOM 2639 C C . PHE A 1 324 ? -6.330 11.447 7.045 1.00 90.56 324 PHE A C 1
ATOM 2641 O O . PHE A 1 324 ? -6.502 10.528 7.848 1.00 90.56 324 PHE A O 1
ATOM 2648 N N . MET A 1 325 ? -5.671 12.557 7.384 1.00 89.94 325 MET A N 1
ATOM 2649 C CA . MET A 1 325 ? -5.197 12.810 8.745 1.00 89.94 325 MET A CA 1
ATOM 2650 C C . MET A 1 325 ? -6.351 12.786 9.756 1.00 89.94 325 MET A C 1
ATOM 2652 O O . MET A 1 325 ? -6.239 12.161 10.814 1.00 89.94 325 MET A O 1
ATOM 2656 N N . GLU A 1 326 ? -7.470 13.426 9.420 1.00 84.50 326 GLU A N 1
ATOM 2657 C CA . GLU A 1 326 ? -8.650 13.488 10.279 1.00 84.50 326 GLU A CA 1
ATOM 2658 C C . GLU A 1 326 ? -9.348 12.124 10.409 1.00 84.50 326 GLU A C 1
ATOM 2660 O O . GLU A 1 326 ? -9.741 11.741 11.512 1.00 84.50 326 GLU A O 1
ATOM 2665 N N . GLU A 1 327 ? -9.437 11.336 9.335 1.00 88.19 327 GLU A N 1
ATOM 2666 C CA . GLU A 1 327 ? -9.978 9.969 9.398 1.00 88.19 327 GLU A CA 1
ATOM 2667 C C . GLU A 1 327 ? -9.127 9.052 10.295 1.00 88.19 327 GLU A C 1
ATOM 2669 O O . GLU A 1 327 ? -9.658 8.337 11.154 1.00 88.19 327 GLU A O 1
ATOM 2674 N N . ILE A 1 328 ? -7.796 9.135 10.196 1.00 90.44 328 ILE A N 1
ATOM 2675 C CA . ILE A 1 328 ? -6.886 8.423 11.107 1.00 90.44 328 ILE A CA 1
ATOM 2676 C C . ILE A 1 328 ? -7.051 8.907 12.554 1.00 90.44 328 ILE A C 1
ATOM 2678 O O . ILE A 1 328 ? -7.017 8.087 13.480 1.00 90.44 328 ILE A O 1
ATOM 2682 N N . ARG A 1 329 ? -7.244 10.213 12.780 1.00 88.88 329 ARG A N 1
ATOM 2683 C CA . ARG A 1 329 ? -7.481 10.772 14.120 1.00 88.88 329 ARG A CA 1
ATOM 2684 C C . ARG A 1 329 ? -8.762 10.203 14.732 1.00 88.88 329 ARG A C 1
ATOM 2686 O O . ARG A 1 329 ? -8.710 9.679 15.845 1.00 88.88 329 ARG A O 1
ATOM 2693 N N . LYS A 1 330 ? -9.874 10.222 13.991 1.00 85.62 330 LYS A N 1
ATOM 2694 C CA . LYS A 1 330 ? -11.156 9.628 14.414 1.00 85.62 330 LYS A CA 1
ATOM 2695 C C . LYS A 1 330 ? -11.025 8.135 14.699 1.00 85.62 330 LYS A C 1
ATOM 2697 O O . LYS A 1 330 ? -11.594 7.645 15.671 1.00 85.62 330 LYS A O 1
ATOM 2702 N N . ALA A 1 331 ? -10.261 7.405 13.888 1.00 87.94 331 ALA A N 1
ATOM 2703 C CA . ALA A 1 331 ? -10.025 5.979 14.092 1.00 87.94 331 ALA A CA 1
ATOM 2704 C C . ALA A 1 331 ? -9.248 5.674 15.379 1.00 87.94 331 ALA A C 1
ATOM 2706 O O . ALA A 1 331 ? -9.599 4.742 16.110 1.00 87.94 331 ALA A O 1
ATOM 2707 N N . LYS A 1 332 ? -8.213 6.467 15.677 1.00 87.94 332 LYS A N 1
ATOM 2708 C CA . LYS A 1 332 ? -7.460 6.379 16.938 1.00 87.94 332 LYS A CA 1
ATOM 2709 C C . LYS A 1 332 ? -8.357 6.678 18.132 1.00 87.94 332 LYS A C 1
ATOM 2711 O O . LYS A 1 332 ? -8.439 5.851 19.037 1.00 87.94 332 LYS A O 1
ATOM 2716 N N . GLU A 1 333 ? -9.090 7.787 18.074 1.00 82.19 333 GLU A N 1
ATOM 2717 C CA . GLU A 1 333 ? -10.044 8.183 19.111 1.00 82.19 333 GLU A CA 1
ATOM 2718 C C . GLU A 1 333 ? -11.087 7.083 19.345 1.00 82.19 333 GLU A C 1
ATOM 2720 O O . GLU A 1 333 ? -11.272 6.636 20.472 1.00 82.19 333 GLU A O 1
ATOM 2725 N N . TYR A 1 334 ? -11.674 6.537 18.277 1.00 81.31 334 TYR A N 1
ATOM 2726 C CA . TYR A 1 334 ? -12.600 5.407 18.350 1.00 81.31 334 TYR A CA 1
ATOM 2727 C C . TYR A 1 334 ? -11.991 4.202 19.081 1.00 81.31 334 TYR A C 1
ATOM 2729 O O . TYR A 1 334 ? -12.631 3.619 19.953 1.00 81.31 334 TYR A O 1
ATOM 2737 N N . LEU A 1 335 ? -10.763 3.802 18.736 1.00 79.94 335 LEU A N 1
ATOM 2738 C CA . LEU A 1 335 ? -10.092 2.646 19.346 1.00 79.94 335 LEU A CA 1
ATOM 2739 C C . LEU A 1 335 ? -9.690 2.871 20.808 1.00 79.94 335 LEU A C 1
ATOM 2741 O O . LEU A 1 335 ? -9.514 1.895 21.550 1.00 79.94 335 LEU A O 1
ATOM 2745 N N . GLU A 1 336 ? -9.515 4.125 21.208 1.00 75.62 336 GLU A N 1
ATOM 2746 C CA . GLU A 1 336 ? -9.269 4.517 22.590 1.00 75.62 336 GLU A CA 1
ATOM 2747 C C . GLU A 1 336 ? -10.567 4.516 23.397 1.00 75.62 336 GLU A C 1
ATOM 2749 O O . GLU A 1 336 ? -10.591 3.921 24.475 1.00 75.62 336 GLU A O 1
ATOM 2754 N N . THR A 1 337 ? -11.644 5.096 22.860 1.00 67.81 337 THR A N 1
ATOM 2755 C CA . THR A 1 337 ? -12.910 5.294 23.577 1.00 67.81 337 THR A CA 1
ATOM 2756 C C . THR A 1 337 ? -13.778 4.040 23.638 1.00 67.81 337 THR A C 1
ATOM 2758 O O . THR A 1 337 ? -14.377 3.753 24.673 1.00 67.81 337 THR A O 1
ATOM 2761 N N . HIS A 1 338 ? -13.806 3.222 22.578 1.00 67.81 338 HIS A N 1
ATOM 2762 C CA . HIS A 1 338 ? -14.660 2.024 22.480 1.00 67.81 338 HIS A CA 1
ATOM 2763 C C . HIS A 1 338 ? -14.187 0.843 23.340 1.00 67.81 338 HIS A C 1
ATOM 2765 O O . HIS A 1 338 ? -14.761 -0.246 23.282 1.00 67.81 338 HIS A O 1
ATOM 2771 N N . LYS A 1 339 ? -13.131 1.040 24.133 1.00 71.75 339 LYS A N 1
ATOM 2772 C CA . LYS A 1 339 ? -12.730 0.127 25.208 1.00 71.75 339 LYS A CA 1
ATOM 2773 C C . LYS A 1 339 ? -13.387 0.465 26.539 1.00 71.75 339 LYS A C 1
ATOM 2775 O O . LYS A 1 339 ? -13.273 -0.337 27.466 1.00 71.75 339 LYS A O 1
ATOM 2780 N N . THR A 1 340 ? -13.996 1.643 26.654 1.00 83.50 340 THR A N 1
ATOM 2781 C CA . THR A 1 340 ? -14.642 2.082 27.883 1.00 83.50 340 THR A CA 1
ATOM 2782 C C . THR A 1 340 ? -16.073 1.571 27.946 1.00 83.50 340 THR A C 1
ATOM 2784 O O . THR A 1 340 ? -16.751 1.432 26.926 1.00 83.50 340 THR A O 1
ATOM 2787 N N . TYR A 1 341 ? -16.532 1.222 29.143 1.00 87.94 341 TYR A N 1
ATOM 2788 C CA . TYR A 1 341 ? -17.866 0.662 29.327 1.00 87.94 341 TYR A CA 1
ATOM 2789 C C . TYR A 1 341 ? -18.405 0.940 30.723 1.00 87.94 341 TYR A C 1
ATOM 2791 O O . TYR A 1 341 ? -17.649 1.181 31.670 1.00 87.94 341 TYR A O 1
ATOM 2799 N N . ASN A 1 342 ? -19.729 0.901 30.845 1.00 90.12 342 ASN A N 1
ATOM 2800 C CA . ASN A 1 342 ? -20.392 1.003 32.132 1.00 90.12 342 ASN A CA 1
ATOM 2801 C C . ASN A 1 342 ? -20.201 -0.323 32.870 1.00 90.12 342 ASN A C 1
ATOM 2803 O O . ASN A 1 342 ? -20.746 -1.342 32.447 1.00 90.12 342 ASN A O 1
ATOM 2807 N N . CYS A 1 343 ? -19.454 -0.325 33.971 1.00 91.19 343 CYS A N 1
ATOM 2808 C CA . CYS A 1 343 ? -19.144 -1.555 34.691 1.00 91.19 343 CYS A CA 1
ATOM 2809 C C . CYS A 1 343 ? -20.361 -2.198 35.364 1.00 91.19 343 CYS A C 1
ATOM 2811 O O . CYS A 1 343 ? -20.297 -3.379 35.671 1.00 91.19 343 CYS A O 1
ATOM 2813 N N . LEU A 1 344 ? -21.474 -1.487 35.563 1.00 90.94 344 LEU A N 1
ATOM 2814 C CA . LEU A 1 344 ? -22.706 -2.077 36.097 1.00 90.94 344 LEU A CA 1
ATOM 2815 C C . LEU A 1 344 ? -23.567 -2.743 35.024 1.00 90.94 344 LEU A C 1
ATOM 2817 O O . LEU A 1 344 ? -24.291 -3.687 35.325 1.00 90.94 344 LEU A O 1
ATOM 2821 N N . THR A 1 345 ? -23.531 -2.251 33.784 1.00 88.06 345 THR A N 1
ATOM 2822 C CA . THR A 1 345 ? -24.405 -2.759 32.711 1.00 88.06 345 THR A CA 1
ATOM 2823 C C . THR A 1 345 ? -23.660 -3.575 31.659 1.00 88.06 345 THR A C 1
ATOM 2825 O O . THR A 1 345 ? -24.290 -4.304 30.893 1.00 88.06 345 THR A O 1
ATOM 2828 N N . GLY A 1 346 ? -22.335 -3.447 31.594 1.00 85.75 346 GLY A N 1
ATOM 2829 C CA . GLY A 1 346 ? -21.495 -3.985 30.529 1.00 85.75 346 GLY A CA 1
ATOM 2830 C C . GLY A 1 346 ? -21.586 -3.198 29.215 1.00 85.75 346 GLY A C 1
ATOM 2831 O O . GLY A 1 346 ? -20.896 -3.547 28.262 1.00 85.75 346 GLY A O 1
ATOM 2832 N N . GLU A 1 347 ? -22.422 -2.157 29.121 1.00 84.06 347 GLU A N 1
ATOM 2833 C CA . GLU A 1 347 ? -22.642 -1.426 27.866 1.00 84.06 347 GLU A CA 1
ATOM 2834 C C . GLU A 1 347 ? -21.434 -0.546 27.501 1.00 84.06 347 GLU A C 1
ATOM 2836 O O . GLU A 1 347 ? -20.969 0.212 28.360 1.00 84.06 347 GLU A O 1
ATOM 2841 N N . PRO A 1 348 ? -20.933 -0.590 26.249 1.00 82.62 348 PRO A N 1
ATOM 2842 C CA . PRO A 1 348 ? -19.866 0.298 25.792 1.00 82.62 348 PRO A CA 1
ATOM 2843 C C . PRO A 1 348 ? -20.261 1.773 25.904 1.00 82.62 348 PRO A C 1
ATOM 2845 O O . PRO A 1 348 ? -21.378 2.151 25.543 1.00 82.62 348 PRO A O 1
ATOM 2848 N N . ILE A 1 349 ? -19.324 2.610 26.340 1.00 83.25 349 ILE A N 1
ATOM 2849 C CA . ILE A 1 349 ? -19.485 4.064 26.409 1.00 83.25 349 ILE A CA 1
ATOM 2850 C C . ILE A 1 349 ? -18.458 4.701 25.464 1.00 83.25 349 ILE A C 1
ATOM 2852 O O . ILE A 1 349 ? -17.379 4.161 25.249 1.00 83.25 349 ILE A O 1
ATOM 2856 N N . ASN A 1 350 ? -18.788 5.844 24.865 1.00 76.94 350 ASN A N 1
ATOM 2857 C CA . ASN A 1 350 ? -17.864 6.594 24.015 1.00 76.94 350 ASN A CA 1
ATOM 2858 C C . ASN A 1 350 ? -17.178 7.720 24.813 1.00 76.94 350 ASN A C 1
ATOM 2860 O O . ASN A 1 350 ? -17.429 8.895 24.563 1.00 76.94 350 ASN A O 1
ATOM 2864 N N . ILE A 1 351 ? -16.368 7.360 25.815 1.00 82.06 351 ILE A N 1
ATOM 2865 C CA . ILE A 1 351 ? -15.576 8.298 26.633 1.00 82.06 351 ILE A CA 1
ATOM 2866 C C . ILE A 1 351 ? -14.086 7.994 26.442 1.00 82.06 351 ILE A C 1
ATOM 2868 O O . ILE A 1 351 ? -13.710 6.838 26.264 1.00 82.06 351 ILE A O 1
ATOM 2872 N N . GLN A 1 352 ? -13.231 9.020 26.457 1.00 78.50 352 GLN A N 1
ATOM 2873 C CA . GLN A 1 352 ? -11.774 8.844 26.369 1.00 78.50 352 GLN A CA 1
ATOM 2874 C C . GLN A 1 352 ? -11.228 8.055 27.568 1.00 78.50 352 GLN A C 1
ATOM 2876 O O . GLN A 1 352 ? -11.810 8.059 28.650 1.00 78.50 352 GLN A O 1
ATOM 2881 N N . ASN A 1 353 ? -10.093 7.370 27.401 1.00 74.81 353 ASN A N 1
ATOM 2882 C CA . ASN A 1 353 ? -9.498 6.638 28.519 1.00 74.81 353 ASN A CA 1
ATOM 2883 C C . ASN A 1 353 ? -9.105 7.590 29.650 1.00 74.81 353 ASN A C 1
ATOM 2885 O O . ASN A 1 353 ? -8.573 8.676 29.423 1.00 74.81 353 ASN A O 1
ATOM 2889 N N . HIS A 1 354 ? -9.349 7.151 30.882 1.00 82.81 354 HIS A N 1
ATOM 2890 C CA . HIS A 1 354 ? -8.920 7.888 32.057 1.00 82.81 354 HIS A CA 1
ATOM 2891 C C . HIS A 1 354 ? -7.392 7.868 32.171 1.00 82.81 354 HIS A C 1
ATOM 2893 O O . HIS A 1 354 ? -6.743 6.916 31.732 1.00 82.81 354 HIS A O 1
ATOM 2899 N N . SER A 1 355 ? -6.799 8.881 32.806 1.00 83.31 355 SER A N 1
ATOM 2900 C CA . SER A 1 355 ? -5.339 8.990 32.948 1.00 83.31 355 SER A CA 1
ATOM 2901 C C . SER A 1 355 ? -4.704 7.833 33.730 1.00 83.31 355 SER A C 1
ATOM 2903 O O . SER A 1 355 ? -3.507 7.604 33.603 1.00 83.31 355 SER A O 1
ATOM 2905 N N . SER A 1 356 ? -5.490 7.089 34.516 1.00 83.06 356 SER A N 1
ATOM 2906 C CA . SER A 1 356 ? -5.047 5.864 35.198 1.00 83.06 356 SER A CA 1
ATOM 2907 C C . SER A 1 356 ? -4.948 4.637 34.278 1.00 83.06 356 SER A C 1
ATOM 2909 O O . SER A 1 356 ? -4.432 3.606 34.699 1.00 83.06 356 SER A O 1
ATOM 2911 N N . GLY A 1 357 ? -5.455 4.714 33.042 1.00 80.88 357 GLY A N 1
ATOM 2912 C CA . GLY A 1 357 ? -5.566 3.582 32.114 1.00 80.88 357 GLY A CA 1
ATOM 2913 C C . GLY A 1 357 ? -6.771 2.666 32.367 1.00 80.88 357 GLY A C 1
ATOM 2914 O O . GLY A 1 357 ? -6.984 1.716 31.617 1.00 80.88 357 GLY A O 1
ATOM 2915 N N . GLU A 1 358 ? -7.573 2.949 33.394 1.00 87.62 358 GLU A N 1
ATOM 2916 C CA . GLU A 1 358 ? -8.776 2.188 33.727 1.00 87.62 358 GLU A CA 1
ATOM 2917 C C . GLU A 1 358 ? -9.929 2.509 32.766 1.00 87.62 358 GLU A C 1
ATOM 2919 O O . GLU A 1 358 ? -10.236 3.674 32.495 1.00 87.62 358 GLU A O 1
ATOM 2924 N N . ASN A 1 359 ? -10.595 1.467 32.269 1.00 87.62 359 ASN A N 1
ATOM 2925 C CA . ASN A 1 359 ? -11.624 1.564 31.235 1.00 87.62 359 ASN A CA 1
ATOM 2926 C C . ASN A 1 359 ? -13.049 1.311 31.757 1.00 87.62 359 ASN A C 1
ATOM 2928 O O . ASN A 1 359 ? -14.009 1.409 30.990 1.00 87.62 359 ASN A O 1
ATOM 2932 N N . ARG A 1 360 ? -13.203 1.000 33.045 1.00 91.44 360 ARG A N 1
ATOM 2933 C CA . ARG A 1 360 ? -14.495 0.878 33.728 1.00 91.44 360 ARG A CA 1
ATOM 2934 C C . ARG A 1 360 ? -15.003 2.240 34.201 1.00 91.44 360 ARG A C 1
ATOM 2936 O O . ARG A 1 360 ? -14.298 2.986 34.882 1.00 91.44 360 ARG A O 1
ATOM 2943 N N . TRP A 1 361 ? -16.261 2.528 33.890 1.00 93.00 361 TRP A N 1
ATOM 2944 C CA . TRP A 1 361 ? -16.946 3.760 34.281 1.00 93.00 361 TRP A CA 1
ATOM 2945 C C . TRP A 1 361 ? -18.293 3.452 34.921 1.00 93.00 361 TRP A C 1
ATOM 2947 O O . TRP A 1 361 ? -18.896 2.413 34.657 1.00 93.00 361 TRP A O 1
ATOM 2957 N N . ILE A 1 362 ? -18.798 4.376 35.728 1.00 93.44 362 ILE A N 1
ATOM 2958 C CA . ILE A 1 362 ? -20.112 4.267 36.365 1.00 93.44 362 ILE A CA 1
ATOM 2959 C C . ILE A 1 362 ? -20.855 5.597 36.247 1.00 93.44 362 ILE A C 1
ATOM 2961 O O . ILE A 1 362 ? -20.266 6.672 36.376 1.00 93.44 362 ILE A O 1
ATOM 2965 N N . GLY A 1 363 ? -22.149 5.535 35.931 1.00 92.94 363 GLY A N 1
ATOM 2966 C CA . GLY A 1 363 ? -22.970 6.732 35.775 1.00 92.94 363 GLY A CA 1
ATOM 2967 C C . GLY A 1 363 ? -23.144 7.452 37.110 1.00 92.94 363 GLY A C 1
ATOM 2968 O O . GLY A 1 363 ? -23.358 6.810 38.136 1.00 92.94 363 GLY A O 1
ATOM 2969 N N . LYS A 1 364 ? -23.118 8.787 37.108 1.00 93.12 364 LYS A N 1
ATOM 2970 C CA . LYS A 1 364 ? -23.273 9.621 38.314 1.00 93.12 364 LYS A CA 1
ATOM 2971 C C . LYS A 1 364 ? -24.510 9.251 39.139 1.00 93.12 364 LYS A C 1
ATOM 2973 O O . LYS A 1 364 ? -24.417 9.123 40.352 1.00 93.12 364 LYS A O 1
ATOM 2978 N N . LYS A 1 365 ? -25.636 8.974 38.473 1.00 91.44 365 LYS A N 1
ATOM 2979 C CA . LYS A 1 365 ? -26.864 8.509 39.139 1.00 91.44 365 LYS A CA 1
ATOM 2980 C C . LYS A 1 365 ? -26.679 7.193 39.895 1.00 91.44 365 LYS A C 1
ATOM 2982 O O . LYS A 1 365 ? -27.268 7.025 40.955 1.00 91.44 365 LYS A O 1
ATOM 2987 N N . ASP A 1 366 ? -25.893 6.261 39.360 1.00 91.81 366 ASP A N 1
ATOM 2988 C CA . ASP A 1 366 ? -25.626 4.980 40.018 1.00 91.81 366 ASP A CA 1
ATOM 2989 C C . ASP A 1 366 ? -24.613 5.135 41.158 1.00 91.81 366 ASP A C 1
ATOM 2991 O O . ASP A 1 366 ? -24.784 4.508 42.199 1.00 91.81 366 ASP A O 1
ATOM 2995 N N . VAL A 1 367 ? -23.615 6.016 41.008 1.00 91.38 367 VAL A N 1
ATOM 2996 C CA . VAL A 1 367 ? -22.701 6.411 42.098 1.00 91.38 367 VAL A CA 1
ATOM 2997 C C . VAL A 1 367 ? -23.490 6.959 43.286 1.00 91.38 367 VAL A C 1
ATOM 2999 O O . VAL A 1 367 ? -23.300 6.513 44.415 1.00 91.38 367 VAL A O 1
ATOM 3002 N N . GLU A 1 368 ? -24.419 7.880 43.026 1.00 91.44 368 GLU A N 1
ATOM 3003 C CA . GLU A 1 368 ? -25.292 8.476 44.042 1.00 91.44 368 GLU A CA 1
ATOM 3004 C C . GLU A 1 368 ? -26.245 7.435 44.646 1.00 91.44 368 GLU A C 1
ATOM 3006 O O . GLU A 1 368 ? -26.340 7.322 45.867 1.00 91.44 368 GLU A O 1
ATOM 3011 N N . ARG A 1 369 ? -26.903 6.616 43.812 1.00 90.44 369 ARG A N 1
ATOM 3012 C CA . ARG A 1 369 ? -27.844 5.575 44.265 1.00 90.44 369 ARG A CA 1
ATOM 3013 C C . ARG A 1 369 ? -27.174 4.517 45.138 1.00 90.44 369 ARG A C 1
ATOM 3015 O O . ARG A 1 369 ? -27.789 4.027 46.079 1.00 90.44 369 ARG A O 1
ATOM 3022 N N . CYS A 1 370 ? -25.951 4.125 44.802 1.00 85.75 370 CYS A N 1
ATOM 3023 C CA . CYS A 1 370 ? -25.203 3.107 45.531 1.00 85.75 370 CYS A CA 1
ATOM 3024 C C . CYS A 1 370 ? -24.390 3.676 46.705 1.00 85.75 370 CYS A C 1
ATOM 3026 O O . CYS A 1 370 ? -23.736 2.896 47.391 1.00 85.75 370 CYS A O 1
ATOM 3028 N N . GLY A 1 371 ? -24.422 4.995 46.940 1.00 89.00 371 GLY A N 1
ATOM 3029 C CA . GLY A 1 371 ? -23.698 5.636 48.041 1.00 89.00 371 GLY A CA 1
ATOM 3030 C C . GLY A 1 371 ? -22.177 5.516 47.925 1.00 89.00 371 GLY A C 1
ATOM 3031 O O . GLY A 1 371 ? -21.499 5.337 48.932 1.00 89.00 371 GLY A O 1
ATOM 3032 N N . ILE A 1 372 ? -21.633 5.556 46.705 1.00 91.56 372 ILE A N 1
ATOM 3033 C CA . ILE A 1 372 ? -20.202 5.333 46.468 1.00 91.56 372 ILE A CA 1
ATOM 3034 C C . ILE A 1 372 ? -19.411 6.598 46.808 1.00 91.56 372 ILE A C 1
ATOM 3036 O O . ILE A 1 372 ? -19.635 7.660 46.222 1.00 91.56 372 ILE A O 1
ATOM 3040 N N . GLU A 1 373 ? -18.449 6.482 47.723 1.00 91.56 373 GLU A N 1
ATOM 3041 C CA . GLU A 1 373 ? -17.552 7.589 48.052 1.00 91.56 373 GLU A CA 1
ATOM 3042 C C . GLU A 1 373 ? -16.583 7.894 46.901 1.00 91.56 373 GLU A C 1
ATOM 3044 O O . GLU A 1 373 ? -15.966 7.001 46.315 1.00 91.56 373 GLU A O 1
ATOM 3049 N N . LYS A 1 374 ? -16.413 9.186 46.613 1.00 93.44 374 LYS A N 1
ATOM 3050 C CA . LYS A 1 374 ? -15.450 9.710 45.637 1.00 93.44 374 LYS A CA 1
ATOM 3051 C C . LYS A 1 374 ? -14.113 9.981 46.318 1.00 93.44 374 LYS A C 1
ATOM 3053 O O . LYS A 1 374 ? -14.095 10.421 47.470 1.00 93.44 374 LYS A O 1
ATOM 3058 N N . ILE A 1 375 ? -13.004 9.754 45.621 1.00 91.56 375 ILE A N 1
ATOM 3059 C CA . ILE A 1 375 ? -11.705 10.246 46.095 1.00 91.56 375 ILE A CA 1
ATOM 3060 C C . ILE A 1 375 ? -11.612 11.764 45.891 1.00 91.56 375 ILE A C 1
ATOM 3062 O O . ILE A 1 375 ? -12.351 12.353 45.096 1.00 91.56 375 ILE A O 1
ATOM 3066 N N . GLU A 1 376 ? -10.707 12.414 46.618 1.00 86.62 376 GLU A N 1
ATOM 3067 C CA . GLU A 1 376 ? -10.474 13.849 46.466 1.00 86.62 376 GLU A CA 1
ATOM 3068 C C . GLU A 1 376 ? -9.952 14.158 45.053 1.00 86.62 376 GLU A C 1
ATOM 3070 O O . GLU A 1 376 ? -9.005 13.534 44.580 1.00 86.62 376 GLU A O 1
ATOM 3075 N N . GLY A 1 377 ? -10.604 15.095 44.356 1.00 83.44 377 GLY A N 1
ATOM 3076 C CA . GLY A 1 377 ? -10.264 15.453 42.973 1.00 83.44 377 GLY A CA 1
ATOM 3077 C C . GLY A 1 377 ? -10.905 14.592 41.874 1.00 83.44 377 GLY A C 1
ATOM 3078 O O . GLY A 1 377 ? -10.544 14.768 40.711 1.00 83.44 377 GLY A O 1
ATOM 3079 N N . ALA A 1 378 ? -11.857 13.708 42.208 1.00 86.69 378 ALA A N 1
ATOM 3080 C CA . ALA A 1 378 ? -12.595 12.894 41.235 1.00 86.69 378 ALA A CA 1
ATOM 3081 C C . ALA A 1 378 ? -13.206 13.733 40.096 1.00 86.69 378 ALA A C 1
ATOM 3083 O O . ALA A 1 378 ? -13.936 14.701 40.350 1.00 86.69 378 ALA A O 1
ATOM 3084 N N . LYS A 1 379 ? -12.948 13.349 38.840 1.00 89.38 379 LYS A N 1
ATOM 3085 C CA . LYS A 1 379 ? -13.377 14.124 37.665 1.00 89.38 379 LYS A CA 1
ATOM 3086 C C . LYS A 1 379 ? -14.699 13.618 37.097 1.00 89.38 379 LYS A C 1
ATOM 3088 O O . LYS A 1 379 ? -14.853 12.444 36.770 1.00 89.38 379 LYS A O 1
ATOM 3093 N N . GLU A 1 380 ? -15.643 14.534 36.905 1.00 91.81 380 GLU A N 1
ATOM 3094 C CA . GLU A 1 380 ? -16.856 14.264 36.130 1.00 91.81 380 GLU A CA 1
ATOM 3095 C C . GLU A 1 380 ? -16.530 14.278 34.637 1.00 91.81 380 GLU A C 1
ATOM 3097 O O . GLU A 1 380 ? -15.953 15.240 34.130 1.00 91.81 380 GLU A O 1
ATOM 3102 N N . THR A 1 381 ? -16.910 13.217 33.928 1.00 90.44 381 THR A N 1
ATOM 3103 C CA . THR A 1 381 ? -16.724 13.118 32.476 1.00 90.44 381 THR A CA 1
ATOM 3104 C C . THR A 1 381 ? -18.063 12.892 31.795 1.00 90.44 381 THR A C 1
ATOM 3106 O O . THR A 1 381 ? -18.864 12.067 32.231 1.00 90.44 381 THR A O 1
ATOM 3109 N N . ILE A 1 382 ? -18.326 13.636 30.725 1.00 88.31 382 ILE A N 1
ATOM 3110 C CA . ILE A 1 382 ? -19.567 13.515 29.963 1.00 88.31 382 ILE A CA 1
ATOM 3111 C C . ILE A 1 382 ? -19.372 12.445 28.889 1.00 88.31 382 ILE A C 1
ATOM 3113 O O . ILE A 1 382 ? -18.453 12.537 28.080 1.00 88.31 382 ILE A O 1
ATOM 3117 N N . GLY A 1 383 ? -20.246 11.443 28.883 1.00 82.00 383 GLY A N 1
ATOM 3118 C CA . GLY A 1 383 ? -20.374 10.472 27.803 1.00 82.00 383 GLY A CA 1
ATOM 3119 C C . GLY A 1 383 ? -21.737 10.572 27.145 1.00 82.00 383 GLY A C 1
ATOM 3120 O O . GLY A 1 383 ? -22.728 10.925 27.783 1.00 82.00 383 GLY A O 1
ATOM 3121 N N . GLU A 1 384 ? -21.807 10.230 25.867 1.00 79.94 384 GLU A N 1
ATOM 3122 C CA . GLU A 1 384 ? -23.072 10.179 25.145 1.00 79.94 384 GLU A CA 1
ATOM 3123 C C . GLU A 1 384 ? -23.553 8.739 25.021 1.00 79.94 384 GLU A C 1
ATOM 3125 O O . GLU A 1 384 ? -22.814 7.851 24.592 1.00 79.94 384 GLU A O 1
ATOM 3130 N N . ILE A 1 385 ? -24.809 8.515 25.400 1.00 72.75 385 ILE A N 1
ATOM 3131 C CA . ILE A 1 385 ? -25.492 7.241 25.197 1.00 72.75 385 ILE A CA 1
ATOM 3132 C C . ILE A 1 385 ? -26.478 7.365 24.045 1.00 72.75 385 ILE A C 1
ATOM 3134 O O . ILE A 1 385 ? -27.227 8.339 23.946 1.00 72.75 385 ILE A O 1
ATOM 3138 N N . THR A 1 386 ? -26.487 6.349 23.190 1.00 66.81 386 THR A N 1
ATOM 3139 C CA . THR A 1 386 ? -27.447 6.219 22.098 1.00 66.81 386 THR A CA 1
ATOM 3140 C C . THR A 1 386 ? -28.490 5.174 22.475 1.00 66.81 386 THR A C 1
ATOM 3142 O O . THR A 1 386 ? -28.132 4.065 22.866 1.00 66.81 386 THR A O 1
ATOM 3145 N N . TYR A 1 387 ? -29.771 5.510 22.350 1.00 70.56 387 TYR A N 1
ATOM 3146 C CA . TYR A 1 387 ? -30.882 4.589 22.588 1.00 70.56 387 TYR A CA 1
ATOM 3147 C C . TYR A 1 387 ? -31.932 4.728 21.488 1.00 70.56 387 TYR A C 1
ATOM 3149 O O . TYR A 1 387 ? -32.019 5.758 20.819 1.00 70.56 387 TYR A O 1
ATOM 3157 N N . ILE A 1 388 ? -32.700 3.662 21.273 1.00 65.25 388 ILE A N 1
ATOM 3158 C CA . ILE A 1 388 ? -33.804 3.651 20.316 1.00 65.25 388 ILE A CA 1
ATOM 3159 C C . ILE A 1 388 ? -35.098 3.759 21.110 1.00 65.25 388 ILE A C 1
ATOM 3161 O O . ILE A 1 388 ? -35.345 2.964 22.013 1.00 65.25 388 ILE A O 1
ATOM 3165 N N . GLU A 1 389 ? -35.928 4.727 20.749 1.00 71.75 389 GLU A N 1
ATOM 3166 C CA . GLU A 1 389 ? -37.282 4.881 21.271 1.00 71.75 389 GLU A CA 1
ATOM 3167 C C . GLU A 1 389 ? -38.200 5.173 20.079 1.00 71.75 389 GLU A C 1
ATOM 3169 O O . GLU A 1 389 ? -37.841 5.939 19.189 1.00 71.75 389 GLU A O 1
ATOM 3174 N N . ASN A 1 390 ? -39.359 4.518 19.978 1.00 78.50 390 ASN A N 1
ATOM 3175 C CA . ASN A 1 390 ? -40.305 4.726 18.866 1.00 78.50 390 ASN A CA 1
ATOM 3176 C C . ASN A 1 390 ? -39.669 4.652 17.453 1.00 78.50 390 ASN A C 1
ATOM 3178 O O . ASN A 1 390 ? -39.967 5.478 16.589 1.00 78.50 390 ASN A O 1
ATOM 3182 N N . ASN A 1 391 ? -38.759 3.693 17.220 1.00 67.44 391 ASN A N 1
ATOM 3183 C CA . ASN A 1 391 ? -37.979 3.541 15.975 1.00 67.44 391 ASN A CA 1
ATOM 3184 C C . ASN A 1 391 ? -37.151 4.773 15.559 1.00 67.44 391 ASN A C 1
ATOM 3186 O O . ASN A 1 391 ? -36.712 4.873 14.412 1.00 67.44 391 ASN A O 1
ATOM 3190 N N . LYS A 1 392 ? -36.902 5.704 16.482 1.00 47.72 392 LYS A N 1
ATOM 3191 C CA . LYS A 1 392 ? -36.006 6.844 16.292 1.00 47.72 392 LYS A CA 1
ATOM 3192 C C . LYS A 1 392 ? -34.801 6.707 17.211 1.00 47.72 392 LYS A C 1
ATOM 3194 O O . LYS A 1 392 ? -34.899 6.232 18.340 1.00 47.72 392 LYS A O 1
ATOM 3199 N N . LEU A 1 393 ? -33.647 7.098 16.684 1.00 55.81 393 LEU A N 1
ATOM 3200 C CA . LEU A 1 393 ? -32.387 7.096 17.409 1.00 55.81 393 LEU A CA 1
ATOM 3201 C C . LEU A 1 393 ? -32.277 8.396 18.211 1.00 55.81 393 LEU A C 1
ATOM 3203 O O . LEU A 1 393 ? -32.369 9.481 17.636 1.00 55.81 393 LEU A O 1
ATOM 3207 N N . TYR A 1 394 ? -32.058 8.284 19.515 1.00 70.25 394 TYR A N 1
ATOM 3208 C CA . TYR A 1 394 ? -31.868 9.413 20.418 1.00 70.25 394 TYR A CA 1
ATOM 3209 C C . TYR A 1 394 ? -30.489 9.349 21.063 1.00 70.25 394 TYR A C 1
ATOM 3211 O O . TYR A 1 394 ? -29.960 8.271 21.342 1.00 70.25 394 TYR A O 1
ATOM 3219 N N . GLN A 1 395 ? -29.921 10.524 21.327 1.00 73.25 395 GLN A N 1
ATOM 3220 C CA . GLN A 1 395 ? -28.635 10.685 21.992 1.00 73.25 395 GLN A CA 1
ATOM 3221 C C . GLN A 1 395 ? -28.832 11.517 23.253 1.00 73.25 395 GLN A C 1
ATOM 3223 O O . GLN A 1 395 ? -29.507 12.547 23.233 1.00 73.25 395 GLN A O 1
ATOM 3228 N N . LYS A 1 396 ? -28.290 11.040 24.372 1.00 81.94 396 LYS A N 1
ATOM 3229 C CA . LYS A 1 396 ? -28.374 11.727 25.661 1.00 81.94 396 LYS A CA 1
ATOM 3230 C C . LYS A 1 396 ? -27.001 11.791 26.300 1.00 81.94 396 LYS A C 1
ATOM 3232 O O . LYS A 1 396 ? -26.331 10.770 26.439 1.00 81.94 396 LYS A O 1
ATOM 3237 N N . SER A 1 397 ? -26.619 12.982 26.742 1.00 85.69 397 SER A N 1
ATOM 3238 C CA . SER A 1 397 ? -25.420 13.179 27.547 1.00 85.69 397 SER A CA 1
ATOM 3239 C C . SER A 1 397 ? -25.668 12.680 28.972 1.00 85.69 397 SER A C 1
ATOM 3241 O O . SER A 1 397 ? -26.666 13.024 29.615 1.00 85.69 397 SER A O 1
ATOM 3243 N N . VAL A 1 398 ? -24.764 11.845 29.465 1.00 89.06 398 VAL A N 1
ATOM 3244 C CA . VAL A 1 398 ? -24.772 11.275 30.812 1.00 89.06 398 VAL A CA 1
ATOM 3245 C C . VAL A 1 398 ? -23.409 11.533 31.440 1.00 89.06 398 VAL A C 1
ATOM 3247 O O . VAL A 1 398 ? -22.378 11.431 30.783 1.00 89.06 398 VAL A O 1
ATOM 3250 N N . ILE A 1 399 ? -23.404 11.896 32.720 1.00 92.19 399 ILE A N 1
ATOM 3251 C CA . ILE A 1 399 ? -22.172 12.121 33.476 1.00 92.19 399 ILE A CA 1
ATOM 3252 C C . ILE A 1 399 ? -21.718 10.792 34.073 1.00 92.19 399 ILE A C 1
ATOM 3254 O O . ILE A 1 399 ? -22.524 10.072 34.671 1.00 92.19 399 ILE A O 1
ATOM 3258 N N . TYR A 1 400 ? -20.432 10.499 33.941 1.00 93.69 400 TYR A N 1
ATOM 3259 C CA . TYR A 1 400 ? -19.771 9.316 34.468 1.00 93.69 400 TYR A CA 1
ATOM 3260 C C . TYR A 1 400 ? -18.591 9.699 35.363 1.00 93.69 400 TYR A C 1
ATOM 3262 O O . TYR A 1 400 ? -17.984 10.760 35.198 1.00 93.69 400 TYR A O 1
ATOM 3270 N N . TYR A 1 401 ? -18.250 8.787 36.270 1.00 93.88 401 TYR A N 1
ATOM 3271 C CA . TYR A 1 401 ? -16.983 8.771 36.995 1.00 93.88 401 TYR A CA 1
ATOM 3272 C C . TYR A 1 401 ? -16.192 7.524 36.598 1.00 93.88 401 TYR A C 1
ATOM 3274 O O . TYR A 1 401 ? -16.774 6.447 36.412 1.00 93.88 401 TYR A O 1
ATOM 3282 N N . ASN A 1 402 ? -14.873 7.660 36.460 1.00 93.50 402 ASN A N 1
ATOM 3283 C CA . ASN A 1 402 ? -14.001 6.501 36.311 1.00 93.50 402 ASN A CA 1
ATOM 3284 C C . ASN A 1 402 ? -13.903 5.784 37.658 1.00 93.50 402 ASN A C 1
ATOM 3286 O O . ASN A 1 402 ? -13.839 6.436 38.698 1.00 93.50 402 ASN A O 1
ATOM 3290 N N . ILE A 1 403 ? -13.859 4.455 37.670 1.00 92.31 403 ILE A N 1
ATOM 3291 C CA . ILE A 1 403 ? -13.802 3.737 38.951 1.00 92.31 403 ILE A CA 1
ATOM 3292 C C . ILE A 1 403 ? -12.504 3.992 39.735 1.00 92.31 403 ILE A C 1
ATOM 3294 O O . ILE A 1 403 ? -12.503 3.812 4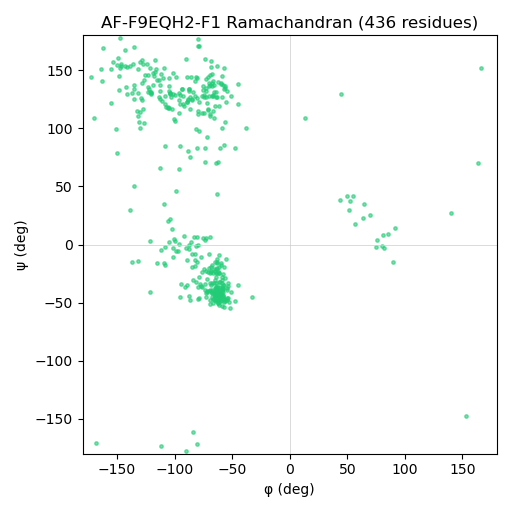0.946 1.00 92.31 403 ILE A O 1
ATOM 3298 N N . SER A 1 404 ? -11.421 4.425 39.072 1.00 91.75 404 SER A N 1
ATOM 3299 C CA . SER A 1 404 ? -10.168 4.804 39.747 1.00 91.75 404 SER A CA 1
ATOM 3300 C C . SER A 1 404 ? -10.350 6.023 40.649 1.00 91.75 404 SER A C 1
ATOM 3302 O O . SER A 1 404 ? -9.587 6.199 41.592 1.00 91.75 404 SER A O 1
ATOM 3304 N N . ASP A 1 405 ? -11.376 6.830 40.373 1.00 94.06 405 ASP A N 1
ATOM 3305 C CA . ASP A 1 405 ? -11.728 8.024 41.136 1.00 94.06 405 ASP A CA 1
ATOM 3306 C C . ASP A 1 405 ? -12.746 7.724 42.257 1.00 94.06 405 ASP A C 1
ATOM 3308 O O . ASP A 1 405 ? -13.276 8.633 42.905 1.00 94.06 405 ASP A O 1
ATOM 3312 N N . LEU A 1 406 ? -13.055 6.447 42.495 1.00 92.69 406 LEU A N 1
ATOM 3313 C CA . LEU A 1 406 ? -14.075 6.003 43.441 1.00 92.69 406 LEU A CA 1
ATOM 3314 C C . LEU A 1 406 ? -13.498 5.004 44.446 1.00 92.69 406 LEU A C 1
ATOM 3316 O O . LEU A 1 406 ? -12.665 4.160 44.117 1.00 92.69 406 LEU A O 1
ATOM 3320 N N . LYS A 1 407 ? -13.994 5.042 45.683 1.00 91.81 407 LYS A N 1
ATOM 3321 C CA . LYS A 1 407 ? -13.680 4.035 46.703 1.00 91.81 407 LYS A CA 1
ATOM 3322 C C . LYS A 1 407 ? -14.547 2.794 46.489 1.00 91.81 407 LYS A C 1
ATOM 3324 O O . LYS A 1 407 ? -15.599 2.635 47.106 1.00 91.81 407 LYS A O 1
ATOM 3329 N N . ILE A 1 408 ? -14.113 1.921 45.587 1.00 91.12 408 ILE A N 1
ATOM 3330 C CA . ILE A 1 408 ? -14.817 0.673 45.278 1.00 91.12 408 ILE A CA 1
ATOM 3331 C C . ILE A 1 408 ? -14.457 -0.416 46.298 1.00 91.12 408 ILE A C 1
ATOM 3333 O O . ILE A 1 408 ? -13.285 -0.706 46.532 1.00 91.12 408 ILE A O 1
ATOM 3337 N N . THR A 1 409 ? -15.469 -1.050 46.896 1.00 90.00 409 THR A N 1
ATOM 3338 C CA . THR A 1 409 ? -15.279 -2.213 47.779 1.00 90.00 409 THR A CA 1
ATOM 3339 C C . THR A 1 409 ? -15.318 -3.525 46.986 1.00 90.00 409 THR A C 1
ATOM 3341 O O . THR A 1 409 ? -15.898 -3.599 45.902 1.00 90.00 409 THR A O 1
ATOM 3344 N N . LYS A 1 410 ? -14.762 -4.608 47.550 1.00 86.62 410 LYS A N 1
ATOM 3345 C CA . LYS A 1 410 ? -14.785 -5.941 46.914 1.00 86.62 410 LYS A CA 1
ATOM 3346 C C . LYS A 1 410 ? -16.199 -6.459 46.626 1.00 86.62 410 LYS A C 1
ATOM 3348 O O . LYS A 1 410 ? -16.405 -7.130 45.623 1.00 86.62 410 LYS A O 1
ATOM 3353 N N . GLU A 1 411 ? -17.169 -6.156 47.487 1.00 86.62 411 GLU A N 1
ATOM 3354 C CA . GLU A 1 411 ? -18.568 -6.559 47.283 1.00 86.62 411 GLU A CA 1
ATOM 3355 C C . GLU A 1 411 ? -19.198 -5.835 46.082 1.00 86.62 411 GLU A C 1
ATOM 3357 O O . GLU A 1 411 ? -20.014 -6.397 45.353 1.00 86.62 411 GLU A O 1
ATOM 3362 N N . MET A 1 412 ? -18.798 -4.587 45.835 1.00 86.94 412 MET A N 1
ATOM 3363 C CA . MET A 1 412 ? -19.284 -3.809 44.697 1.00 86.94 412 MET A CA 1
ATOM 3364 C C . MET A 1 412 ? -18.681 -4.304 43.385 1.00 86.94 412 MET A C 1
ATOM 3366 O O . MET A 1 412 ? -19.408 -4.416 42.400 1.00 86.94 412 MET A O 1
ATOM 3370 N N . GLU A 1 413 ? -17.396 -4.675 43.377 1.00 86.56 413 GLU A N 1
ATOM 3371 C CA . GLU A 1 413 ? -16.763 -5.264 42.189 1.00 86.56 413 GLU A CA 1
ATOM 3372 C C . GLU A 1 413 ? -17.434 -6.568 41.745 1.00 86.56 413 GLU A C 1
ATOM 3374 O O . GLU A 1 413 ? -17.518 -6.829 40.548 1.00 86.56 413 GLU A O 1
ATOM 3379 N N . GLN A 1 414 ? -17.974 -7.363 42.674 1.00 87.94 414 GLN A N 1
ATOM 3380 C CA . GLN A 1 414 ? -18.702 -8.595 42.337 1.00 87.94 414 GLN A CA 1
ATOM 3381 C C . GLN A 1 414 ? -19.986 -8.343 41.534 1.00 87.94 414 GLN A C 1
ATOM 3383 O O . GLN A 1 414 ? -20.471 -9.249 40.860 1.00 87.94 414 GLN A O 1
ATOM 3388 N N . LYS A 1 415 ? -20.539 -7.125 41.589 1.00 88.50 415 LYS A N 1
ATOM 3389 C CA . LYS A 1 415 ? -21.731 -6.724 40.825 1.00 88.50 415 LYS A CA 1
ATOM 3390 C C . LYS A 1 415 ? -21.380 -6.208 39.429 1.00 88.50 415 LYS A C 1
ATOM 3392 O O . LYS A 1 415 ? -22.288 -5.880 38.667 1.00 88.50 415 LYS A O 1
ATOM 3397 N N . PHE A 1 416 ? -20.093 -6.101 39.095 1.00 91.75 416 PHE A N 1
ATOM 3398 C CA . PHE A 1 416 ? -19.677 -5.592 37.798 1.00 91.75 416 PHE A CA 1
ATOM 3399 C C . PHE A 1 416 ? -19.882 -6.626 36.694 1.00 91.75 416 PHE A C 1
ATOM 3401 O O . PHE A 1 416 ? -19.561 -7.806 36.824 1.00 91.75 416 PHE A O 1
ATOM 3408 N N . VAL A 1 417 ? -20.405 -6.142 35.576 1.00 89.81 417 VAL A N 1
ATOM 3409 C CA . VAL A 1 417 ? -20.679 -6.912 34.372 1.00 89.81 417 VAL A CA 1
ATOM 3410 C C . VAL A 1 417 ? -19.541 -6.668 33.381 1.00 89.81 417 VAL A C 1
ATOM 3412 O O . VAL A 1 417 ? -19.244 -5.508 33.094 1.00 89.81 417 VAL A O 1
ATOM 3415 N N . PRO A 1 418 ? -18.907 -7.717 32.824 1.00 86.06 418 PRO A N 1
ATOM 3416 C CA . PRO A 1 418 ? -17.905 -7.559 31.775 1.00 86.06 418 PRO A CA 1
ATOM 3417 C C . PRO A 1 418 ? -18.458 -6.810 30.559 1.00 86.06 418 PRO A C 1
ATOM 3419 O O . PRO A 1 418 ? -19.646 -6.900 30.250 1.00 86.06 418 PRO A O 1
ATOM 3422 N N . MET A 1 419 ? -17.585 -6.117 29.824 1.00 85.50 419 MET A N 1
ATOM 3423 C CA . MET A 1 419 ? -17.992 -5.387 28.624 1.00 85.50 419 MET A CA 1
ATOM 3424 C C . MET A 1 419 ? -18.696 -6.312 27.622 1.00 85.50 419 MET A C 1
ATOM 3426 O O . MET A 1 419 ? -18.121 -7.298 27.145 1.00 85.50 419 MET A O 1
ATOM 3430 N N . LYS A 1 420 ? -19.933 -5.969 27.263 1.00 80.50 420 LYS A N 1
ATOM 3431 C CA . LYS A 1 420 ? -20.692 -6.655 26.224 1.00 80.50 420 LYS A CA 1
ATOM 3432 C C . LYS A 1 420 ? -20.018 -6.405 24.881 1.00 80.50 420 LYS A C 1
ATOM 3434 O O . LYS A 1 420 ? -19.762 -5.267 24.485 1.00 80.50 420 LYS A O 1
ATOM 3439 N N . LYS A 1 421 ? -19.753 -7.479 24.134 1.00 61.66 421 LYS A N 1
ATOM 3440 C CA . LYS A 1 421 ? -19.456 -7.352 22.704 1.00 61.66 421 LYS A CA 1
ATOM 3441 C C . LYS A 1 421 ? -20.745 -6.869 22.048 1.00 61.66 421 LYS A C 1
ATOM 3443 O O . LYS A 1 421 ? -21.774 -7.493 22.273 1.00 61.66 421 LYS A O 1
ATOM 3448 N N . ARG A 1 422 ? -20.712 -5.786 21.259 1.00 54.94 422 ARG A N 1
ATOM 3449 C CA . ARG A 1 422 ? -21.878 -5.407 20.444 1.00 54.94 422 ARG A CA 1
ATOM 3450 C C . ARG A 1 422 ? -22.234 -6.60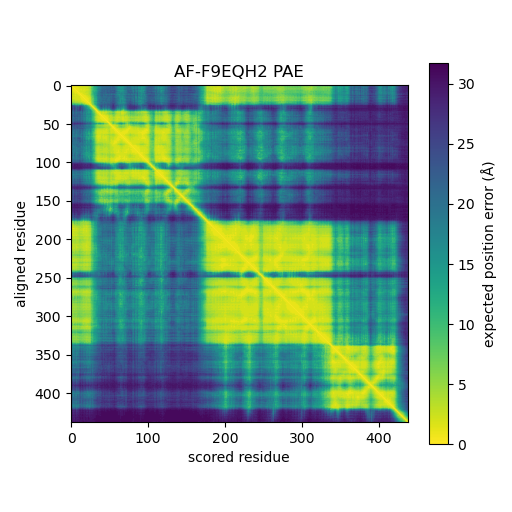9 19.573 1.00 54.94 422 ARG A C 1
ATOM 3452 O O . ARG A 1 422 ? -21.498 -6.927 18.636 1.00 54.94 422 ARG A O 1
ATOM 3459 N N . GLU A 1 423 ? -23.311 -7.302 19.923 1.00 37.91 423 GLU A N 1
ATOM 3460 C CA . GLU A 1 423 ? -23.868 -8.333 19.067 1.00 37.91 423 GLU A CA 1
ATOM 3461 C C . GLU A 1 423 ? -24.236 -7.683 17.735 1.00 37.91 423 GLU A C 1
ATOM 3463 O O . GLU A 1 423 ? -24.571 -6.494 17.656 1.00 37.91 423 GLU A O 1
ATOM 3468 N N . LYS A 1 424 ? -24.053 -8.455 16.659 1.00 36.00 424 LYS A N 1
ATOM 3469 C CA . LYS A 1 424 ? -24.432 -8.061 15.304 1.00 36.00 424 LYS A CA 1
ATOM 3470 C C . LYS A 1 424 ? -25.824 -7.452 15.370 1.00 36.00 424 LYS A C 1
ATOM 3472 O O . LYS A 1 424 ? -26.687 -7.992 16.050 1.00 36.00 424 LYS A O 1
ATOM 3477 N N . THR A 1 425 ? -26.036 -6.367 14.642 1.00 32.88 425 THR A N 1
ATOM 3478 C CA . THR A 1 425 ? -27.351 -5.772 14.411 1.00 32.88 425 THR A CA 1
ATOM 3479 C C . THR A 1 425 ? -28.210 -6.771 13.616 1.00 32.88 425 THR A C 1
ATOM 3481 O O . THR A 1 425 ? -28.443 -6.603 12.430 1.00 32.88 425 THR A O 1
ATOM 3484 N N . GLN A 1 426 ? -28.615 -7.867 14.257 1.00 31.92 426 GLN A N 1
ATOM 3485 C CA . GLN A 1 426 ? -29.552 -8.891 13.806 1.00 31.92 426 GLN A CA 1
ATOM 3486 C C . GLN A 1 426 ? -30.925 -8.594 14.424 1.00 31.92 426 GLN A C 1
ATOM 3488 O O . GLN A 1 426 ? -31.586 -9.474 14.950 1.00 31.92 426 GLN A O 1
ATOM 3493 N N . GLU A 1 427 ? -31.363 -7.337 14.382 1.00 31.23 427 GLU A N 1
ATOM 3494 C CA . GLU A 1 427 ? -32.707 -6.945 14.834 1.00 31.23 427 GLU A CA 1
ATOM 3495 C C . GLU A 1 427 ? -33.360 -5.913 13.902 1.00 31.23 427 GLU A C 1
ATOM 3497 O O . GLU A 1 427 ? -34.196 -5.118 14.311 1.00 31.23 427 GLU A O 1
ATOM 3502 N N . ILE A 1 428 ? -33.017 -5.948 12.608 1.00 33.03 428 ILE A N 1
ATOM 3503 C CA . ILE A 1 428 ? -33.799 -5.262 11.558 1.00 33.03 428 ILE A CA 1
ATOM 3504 C C . ILE A 1 428 ? -34.434 -6.266 10.573 1.00 33.03 428 ILE A C 1
ATOM 3506 O O . ILE A 1 428 ? -35.417 -5.946 9.913 1.00 33.03 428 ILE A O 1
ATOM 3510 N N . GLU A 1 429 ? -33.988 -7.528 10.531 1.00 33.44 429 GLU A N 1
ATOM 3511 C CA . GLU A 1 429 ? -34.618 -8.550 9.673 1.00 33.44 429 GLU A CA 1
ATOM 3512 C C . GLU A 1 429 ? -35.878 -9.193 10.276 1.00 33.44 429 GLU A C 1
ATOM 3514 O O . GLU A 1 429 ? -36.699 -9.730 9.536 1.00 33.44 429 GLU A O 1
ATOM 3519 N N . LYS A 1 430 ? -36.107 -9.093 11.594 1.00 33.53 430 LYS A N 1
ATOM 3520 C CA . LYS A 1 430 ? -37.302 -9.680 12.233 1.00 33.53 430 LYS A CA 1
ATOM 3521 C C . LYS A 1 430 ? -38.575 -8.830 12.134 1.00 33.53 430 LYS A C 1
ATOM 3523 O O . LYS A 1 430 ? -39.640 -9.340 12.456 1.00 33.53 430 LYS A O 1
ATOM 3528 N N . SER A 1 431 ? -38.503 -7.590 11.645 1.00 36.22 431 SER A N 1
ATOM 3529 C CA . SER A 1 431 ? -39.684 -6.730 11.436 1.00 36.22 431 SER A CA 1
ATOM 3530 C C . SER A 1 431 ? -40.117 -6.592 9.971 1.00 36.22 431 SER A C 1
ATOM 3532 O O . SER A 1 431 ? -41.096 -5.908 9.692 1.00 36.22 431 SER A O 1
ATOM 3534 N N . ARG A 1 432 ? -39.448 -7.268 9.022 1.00 38.62 432 ARG A N 1
ATOM 3535 C CA . ARG A 1 432 ? -39.879 -7.325 7.607 1.00 38.62 432 ARG A CA 1
ATOM 3536 C C . ARG A 1 432 ? -40.705 -8.560 7.242 1.00 38.62 432 ARG A C 1
ATOM 3538 O O . ARG A 1 432 ? -41.131 -8.685 6.100 1.00 38.62 432 ARG A O 1
ATOM 3545 N N . GLY A 1 433 ? -40.963 -9.448 8.199 1.00 41.31 433 GLY A N 1
ATOM 3546 C CA . GLY A 1 433 ? -41.794 -10.633 8.008 1.00 41.31 433 GLY A CA 1
ATOM 3547 C C . GLY A 1 433 ? -43.100 -10.567 8.792 1.00 41.31 433 GLY A C 1
ATOM 3548 O O . GLY A 1 433 ? -43.252 -11.361 9.708 1.00 41.31 433 GLY A O 1
ATOM 3549 N N . GLN A 1 434 ? -44.011 -9.640 8.471 1.00 35.47 434 GLN A N 1
ATOM 3550 C CA . GLN A 1 434 ? -45.439 -9.720 8.836 1.00 35.47 434 GLN A CA 1
ATOM 3551 C C . GLN A 1 434 ? -46.259 -8.627 8.112 1.00 35.47 434 GLN A C 1
ATOM 3553 O O . GLN A 1 434 ? -46.114 -7.463 8.454 1.00 35.47 434 GLN A O 1
ATOM 3558 N N . GLY A 1 435 ? -47.079 -9.051 7.128 1.00 37.16 435 GLY A N 1
ATOM 3559 C CA . GLY A 1 435 ? -48.302 -8.436 6.542 1.00 37.16 435 GLY A CA 1
ATOM 3560 C C . GLY A 1 435 ? -48.308 -6.935 6.213 1.00 37.16 435 GLY A C 1
ATOM 3561 O O . GLY A 1 435 ? -48.023 -6.102 7.058 1.00 37.16 435 GLY A O 1
ATOM 3562 N N . ILE A 1 436 ? -48.687 -6.493 5.013 1.00 35.22 436 ILE A N 1
ATOM 3563 C CA . ILE A 1 436 ? -50.025 -6.505 4.371 1.00 35.22 436 ILE A CA 1
ATOM 3564 C C . ILE A 1 436 ? -49.742 -6.263 2.869 1.00 35.22 436 ILE A C 1
ATOM 3566 O O . ILE A 1 436 ? -48.871 -5.449 2.577 1.00 35.22 436 ILE A O 1
ATOM 3570 N N . GLY A 1 437 ? -50.354 -6.854 1.847 1.00 35.25 437 GLY A N 1
ATOM 3571 C CA . GLY A 1 437 ? -51.545 -7.674 1.624 1.00 35.25 437 GLY A CA 1
ATOM 3572 C C . GLY A 1 437 ? -51.770 -7.669 0.092 1.00 35.25 437 GLY A C 1
ATOM 3573 O O . GLY A 1 437 ? -51.295 -6.735 -0.551 1.00 35.25 437 GLY A O 1
ATOM 3574 N N . ASP A 1 438 ? -52.388 -8.734 -0.427 1.00 35.28 438 ASP A N 1
ATOM 3575 C CA . ASP A 1 438 ? -52.935 -8.986 -1.784 1.00 35.28 438 ASP A CA 1
ATOM 3576 C C . ASP A 1 438 ? -52.585 -8.065 -2.971 1.00 35.28 438 ASP A C 1
ATOM 3578 O O . ASP A 1 438 ? -52.932 -6.860 -2.957 1.00 35.28 438 ASP A O 1
#

Solvent-accessible surface area (backbone atoms only — not comparable to full-atom values): 24648 Å² total; per-residue (Å²): 107,71,70,52,52,39,56,75,70,62,36,77,93,44,48,68,60,55,48,48,52,56,52,64,54,48,91,62,77,73,71,65,92,58,61,63,49,88,44,73,66,54,44,50,61,55,34,70,78,69,57,42,43,44,88,61,28,34,26,37,40,30,14,28,79,80,32,28,64,60,37,42,45,67,44,53,73,84,57,58,62,71,63,54,44,63,73,64,64,51,70,54,56,40,30,30,35,45,32,32,35,76,60,81,66,82,80,62,87,37,73,66,57,55,42,45,73,72,67,35,42,76,77,45,32,30,35,36,43,57,45,95,89,46,58,25,40,34,35,34,32,43,55,98,88,39,78,78,47,76,49,79,41,91,36,100,51,72,67,54,73,73,71,83,69,59,73,54,47,94,73,77,82,52,100,76,45,64,82,76,42,88,63,34,65,61,46,36,32,50,53,28,55,58,67,45,43,67,39,32,68,78,84,35,42,72,59,49,53,40,35,50,32,60,35,38,30,80,38,58,35,19,46,33,31,37,41,34,18,30,86,83,38,26,24,71,45,72,45,79,73,32,72,28,46,59,88,54,51,89,60,63,69,73,68,50,52,78,64,58,71,40,84,70,51,37,31,32,31,44,36,33,28,35,39,70,20,52,41,77,82,51,74,64,53,53,54,50,48,54,55,42,40,61,53,32,49,79,61,77,25,47,60,46,36,41,38,28,21,7,65,74,41,70,33,53,41,39,81,80,35,72,69,27,31,50,46,47,49,52,50,50,51,46,68,49,9,66,65,17,20,30,29,70,74,6,48,70,33,63,35,75,65,44,96,86,71,56,41,47,26,41,46,48,69,56,37,62,73,70,68,54,49,67,44,93,84,52,62,83,42,76,26,57,47,77,48,77,54,96,93,38,85,44,78,44,83,44,52,28,34,47,53,90,35,35,65,78,50,75,76,59,58,71,60,47,35,71,71,55,75,84,69,75,90,79,75,67,71,76,76,75,75,73,88,85,77,136

Organism: NCBI:txid997347